Protein AF-A0A935R5F8-F1 (afdb_monomer_lite)

Sequence (451 aa):
MLPTPLRSAPPGFAEASAALTTLDEVLLGGLGRLADSQKDALRALARAFDGSPLGPLVTDSVNAACSGPAQEAAMIGLAAAREALQGASADALAAQLNTLLGRPAQDTPATTTVDAPAEALGLLSNARQWLVELGLAGLGQIEPGAVTAFDASLGELQLVSPAVLRPATLLTGFHQELLSKLPLAALTDAPRARWADLWSRSLLACLPKQPRPTEEPIEGAKLSPFMVEAQHHRNMVSAVIWGVLEHGGQQRVVRSTLSGWRVDALAGEESWWAVLRGFESALREIGERRALMVSGSLCSSGDLILKKTAPGQPIDVAQVASAAMALTVWPQVAPTDRHPAQLAIPLFINSAPTRDEGVLSVPVGDGLVPITFDRLSPLQGLDAVTVAKSDRLWGLARFDGGAWSFQPLAAQAKGAKTPSGPWEIIAAAKKTSETLTVLKERAAKLLRKKS

Radius of gyration: 22.91 Å; chains: 1; bounding box: 54×54×59 Å

pLDDT: mean 91.88, std 7.2, range [40.78, 98.38]

Secondary structure (DSSP, 8-state):
---GGGSSPPTTHHHHHHHHHHHHHHHHH-SSS--HHHHHHHHHHHHHTTTSTTHHHHHHHHHHHHHSSPPHHHHHHHHHHHHHHHHHHHHHHHHHHHHHTTPPPPPPPPEEEEEPPHHHHHHHHHHHHHHHHHHHH-TTS--HHHHHTTHHHHHHHHHH-GGGHHHHHHHHHHHHHHHHT-SGGG-SS--HHHHHHHHHHHHHHTSSEEEEE-EEEEEEEEEEEEEEEEEE-SSEEEEEEEEEEEETTEEEEEEEEEEEE--TT--STHHHHTTSTT-HHHHHHHHTTEEEEEEEEEETTSBEEEEEEEEEEE--HHHHHHHHTT-S--PPPPGGG--GGG--EEEEE-SPPEEETTEEEEEETTEEEEB--TT--GGG---HHHHHT-SEEEEEEEEETTEEEEEEEEEE-TT-SS-BSTHHHHHT--S--HHHHHHHHHHHHHHGGG-

Structure (mmCIF, N/CA/C/O backbone):
data_AF-A0A935R5F8-F1
#
_entry.id   AF-A0A935R5F8-F1
#
loop_
_atom_site.group_PDB
_atom_site.id
_atom_site.type_symbol
_atom_site.label_atom_id
_atom_site.label_alt_id
_atom_site.label_comp_id
_atom_site.label_asym_id
_atom_site.label_entity_id
_atom_site.label_seq_id
_atom_site.pdbx_PDB_ins_code
_atom_site.Cartn_x
_atom_site.Cartn_y
_atom_site.Cartn_z
_atom_site.occupancy
_atom_site.B_iso_or_equiv
_atom_site.auth_seq_id
_atom_site.auth_comp_id
_atom_site.auth_asym_id
_atom_site.auth_atom_id
_atom_site.pdbx_PDB_model_num
ATOM 1 N N . MET A 1 1 ? -14.493 -23.418 0.951 1.00 75.12 1 MET A N 1
ATOM 2 C CA . MET A 1 1 ? -14.230 -22.994 -0.448 1.00 75.12 1 MET A CA 1
ATOM 3 C C . MET A 1 1 ? -14.421 -21.489 -0.565 1.00 75.12 1 MET A C 1
ATOM 5 O O . MET A 1 1 ? -15.314 -20.974 0.102 1.00 75.12 1 MET A O 1
ATOM 9 N N . LEU A 1 2 ? -13.617 -20.807 -1.391 1.00 79.94 2 LEU A N 1
ATOM 10 C CA . LEU A 1 2 ? -13.761 -19.365 -1.635 1.00 79.94 2 LEU A CA 1
ATOM 11 C C . LEU A 1 2 ? -15.153 -19.017 -2.200 1.00 79.94 2 LEU A C 1
ATOM 13 O O . LEU A 1 2 ? -15.770 -19.872 -2.857 1.00 79.94 2 LEU A O 1
ATOM 17 N N . PRO A 1 3 ? -15.635 -17.779 -1.975 1.00 79.81 3 PRO A N 1
ATOM 18 C CA . PRO A 1 3 ? -16.878 -17.285 -2.570 1.00 79.81 3 PRO A CA 1
ATOM 19 C C . PRO A 1 3 ? -16.831 -17.434 -4.087 1.00 79.81 3 PRO A C 1
ATOM 21 O O . PRO A 1 3 ? -15.764 -17.239 -4.671 1.00 79.81 3 PRO A O 1
ATOM 24 N N . THR A 1 4 ? -17.943 -17.793 -4.730 1.00 87.94 4 THR A N 1
ATOM 25 C CA . THR A 1 4 ? -17.953 -18.186 -6.153 1.00 87.94 4 THR A CA 1
ATOM 26 C C . THR A 1 4 ? -17.253 -17.166 -7.061 1.00 87.94 4 THR A C 1
ATOM 28 O O . THR A 1 4 ? -16.389 -17.584 -7.835 1.00 87.94 4 THR A O 1
ATOM 31 N N . PRO A 1 5 ? -17.486 -15.843 -6.919 1.00 84.75 5 PRO A N 1
ATOM 32 C CA . PRO A 1 5 ? -16.796 -14.842 -7.732 1.00 84.75 5 PRO A CA 1
ATOM 33 C C . PRO A 1 5 ? -15.294 -14.727 -7.469 1.00 84.75 5 PRO A C 1
ATOM 35 O O . PRO A 1 5 ? -14.597 -14.205 -8.324 1.00 84.75 5 PRO A O 1
ATOM 38 N N . LEU A 1 6 ? -14.792 -15.185 -6.316 1.00 90.69 6 LEU A N 1
ATOM 39 C CA . LEU A 1 6 ? -13.384 -15.083 -5.904 1.00 90.69 6 LEU A CA 1
ATOM 40 C C . LEU A 1 6 ? -12.584 -16.373 -6.152 1.00 90.69 6 LEU A C 1
ATOM 42 O O . LEU A 1 6 ? -11.409 -16.436 -5.798 1.00 90.69 6 LEU A O 1
ATOM 46 N N . ARG A 1 7 ? -13.203 -17.416 -6.724 1.00 87.12 7 ARG A N 1
ATOM 47 C CA . ARG A 1 7 ? -12.526 -18.692 -7.037 1.00 87.12 7 ARG A CA 1
ATOM 48 C C . ARG A 1 7 ? -11.556 -18.584 -8.213 1.00 87.12 7 ARG A C 1
ATOM 50 O O . ARG A 1 7 ? -10.663 -19.415 -8.330 1.00 87.12 7 ARG A O 1
ATOM 57 N N . SER A 1 8 ? -11.737 -17.585 -9.072 1.00 87.50 8 SER A N 1
ATOM 58 C CA . SER A 1 8 ? -10.863 -17.283 -10.203 1.00 87.50 8 SER A CA 1
ATOM 59 C C . SER A 1 8 ? -10.517 -15.799 -10.224 1.00 87.50 8 SER A C 1
ATOM 61 O O . SER A 1 8 ? -11.308 -14.956 -9.796 1.00 87.50 8 SER A O 1
ATOM 63 N N . ALA A 1 9 ? -9.342 -15.472 -10.757 1.00 89.88 9 ALA A N 1
ATOM 64 C CA . ALA A 1 9 ? -8.972 -14.090 -11.024 1.00 89.88 9 ALA A CA 1
ATOM 65 C C . ALA A 1 9 ? -9.921 -13.457 -12.068 1.00 89.88 9 ALA A C 1
ATOM 67 O O . ALA A 1 9 ? -10.507 -14.182 -12.882 1.00 89.88 9 ALA A O 1
ATOM 68 N N . PRO A 1 10 ? -10.096 -12.124 -12.053 1.00 94.38 10 PRO A N 1
ATOM 69 C CA . PRO A 1 10 ? -10.895 -11.440 -13.062 1.00 94.38 10 PRO A CA 1
ATOM 70 C C . PRO A 1 10 ? -10.246 -11.542 -14.459 1.00 94.38 10 PRO A C 1
ATOM 72 O O . PRO A 1 10 ? -9.032 -11.753 -14.560 1.00 94.38 10 PRO A O 1
ATOM 75 N N . PRO A 1 11 ? -11.027 -11.377 -15.544 1.00 92.25 11 PRO A N 1
ATOM 76 C CA . PRO A 1 11 ? -10.504 -11.399 -16.911 1.00 92.25 11 PRO A CA 1
ATOM 77 C C . PRO A 1 11 ? -9.335 -10.426 -17.113 1.00 92.25 11 PRO A C 1
ATOM 79 O O . PRO A 1 11 ? -9.357 -9.315 -16.584 1.00 92.25 11 PRO A O 1
ATOM 82 N N . GLY A 1 12 ? -8.321 -10.833 -17.880 1.00 92.12 12 GLY A N 1
ATOM 83 C CA . GLY A 1 12 ? -7.139 -10.013 -18.172 1.00 92.12 12 GLY A CA 1
ATOM 84 C C . GLY A 1 12 ? -6.071 -10.008 -17.073 1.00 92.12 12 GLY A C 1
ATOM 85 O O . GLY A 1 12 ? -4.945 -9.583 -17.326 1.00 92.12 12 GLY A O 1
ATOM 86 N N . PHE A 1 13 ? -6.377 -10.488 -15.859 1.00 94.69 13 PHE A N 1
ATOM 87 C CA . PHE A 1 13 ? -5.413 -10.504 -14.754 1.00 94.69 13 PHE A CA 1
ATOM 88 C C . PHE A 1 13 ? -4.220 -11.428 -15.036 1.00 94.69 13 PHE A C 1
ATOM 90 O O . PHE A 1 13 ? -3.075 -11.077 -14.741 1.00 94.69 13 PHE A O 1
ATOM 97 N N . ALA A 1 14 ? -4.472 -12.610 -15.605 1.00 93.69 14 ALA A N 1
ATOM 98 C CA . ALA A 1 14 ? -3.423 -13.583 -15.901 1.00 93.69 14 ALA A CA 1
ATOM 99 C C . ALA A 1 14 ? -2.498 -13.079 -17.019 1.00 93.69 14 ALA A C 1
ATOM 101 O O . ALA A 1 14 ? -1.278 -13.180 -16.910 1.00 93.69 14 ALA A O 1
ATOM 102 N N . GLU A 1 15 ? -3.073 -12.471 -18.054 1.00 94.31 15 GLU A N 1
ATOM 103 C CA . GLU A 1 15 ? -2.366 -11.879 -19.185 1.00 94.31 15 GLU A CA 1
ATOM 104 C C . GLU A 1 15 ? -1.510 -10.685 -18.744 1.00 94.31 15 GLU A C 1
ATOM 106 O O . GLU A 1 15 ? -0.330 -10.613 -19.091 1.00 94.31 15 GLU A O 1
ATOM 111 N N . ALA A 1 16 ? -2.061 -9.790 -17.915 1.00 95.38 16 ALA A N 1
ATOM 112 C CA . ALA A 1 16 ? -1.308 -8.684 -17.323 1.00 95.38 16 ALA A CA 1
ATOM 113 C C . ALA A 1 16 ? -0.156 -9.190 -16.438 1.00 95.38 16 ALA A C 1
ATOM 115 O O . ALA A 1 16 ? 0.964 -8.690 -16.538 1.00 95.38 16 ALA A O 1
ATOM 116 N N . SER A 1 17 ? -0.398 -10.220 -15.621 1.00 94.69 17 SER A N 1
ATOM 117 C CA . SER A 1 17 ? 0.634 -10.834 -14.772 1.00 94.69 17 SER A CA 1
ATOM 118 C C . SER A 1 17 ? 1.759 -11.471 -15.595 1.00 94.69 17 SER A C 1
ATOM 120 O O . SER A 1 17 ? 2.933 -11.353 -15.237 1.00 94.69 17 SER A O 1
ATOM 122 N N . ALA A 1 18 ? 1.425 -12.114 -16.717 1.00 94.94 18 ALA A N 1
ATOM 123 C CA . ALA A 1 18 ? 2.408 -12.681 -17.634 1.00 94.94 18 ALA A CA 1
ATOM 124 C C . ALA A 1 18 ? 3.250 -11.582 -18.304 1.00 94.94 18 ALA A C 1
ATOM 126 O O . ALA A 1 18 ? 4.476 -11.667 -18.298 1.00 94.94 18 ALA A O 1
ATOM 127 N N . ALA A 1 19 ? 2.611 -10.515 -18.798 1.00 95.94 19 ALA A N 1
ATOM 128 C CA . ALA A 1 19 ? 3.308 -9.375 -19.396 1.00 95.94 19 ALA A CA 1
ATOM 129 C C . ALA A 1 19 ? 4.259 -8.683 -18.403 1.00 95.94 19 ALA A C 1
ATOM 131 O O . ALA A 1 19 ? 5.391 -8.354 -18.761 1.00 95.94 19 ALA A O 1
ATOM 132 N N . LEU A 1 20 ? 3.829 -8.516 -17.145 1.00 96.31 20 LEU A N 1
ATOM 133 C CA . LEU A 1 20 ? 4.672 -8.009 -16.060 1.00 96.31 20 LEU A CA 1
ATOM 134 C C . LEU A 1 20 ? 5.870 -8.924 -15.806 1.00 96.31 20 LEU A C 1
ATOM 136 O O . LEU A 1 20 ? 6.996 -8.444 -15.759 1.00 96.31 20 LEU A O 1
ATOM 140 N N . THR A 1 21 ? 5.645 -10.237 -15.713 1.00 95.88 21 THR A N 1
ATOM 141 C CA . THR A 1 21 ? 6.723 -11.218 -15.505 1.00 95.88 21 THR A CA 1
ATOM 142 C C . THR A 1 21 ? 7.783 -11.109 -16.600 1.00 95.88 21 THR A C 1
ATOM 144 O O . THR A 1 21 ? 8.973 -11.039 -16.305 1.00 95.88 21 THR A O 1
ATOM 147 N N . THR A 1 22 ? 7.360 -11.020 -17.862 1.00 95.56 22 THR A N 1
ATOM 148 C CA . THR A 1 22 ? 8.278 -10.859 -18.992 1.00 95.56 22 THR A CA 1
ATOM 149 C C . THR A 1 22 ? 9.046 -9.534 -18.937 1.00 95.56 22 THR A C 1
ATOM 151 O O . THR A 1 22 ? 10.254 -9.518 -19.174 1.00 95.56 22 THR A O 1
ATOM 154 N N . LEU A 1 23 ? 8.390 -8.417 -18.609 1.00 96.50 23 LEU A N 1
ATOM 155 C CA . LEU A 1 23 ? 9.076 -7.128 -18.455 1.00 96.50 23 LEU A CA 1
ATOM 156 C C . LEU A 1 23 ? 10.088 -7.157 -17.299 1.00 96.50 23 LEU A C 1
ATOM 158 O O . LEU A 1 23 ? 11.197 -6.638 -17.434 1.00 96.50 23 LEU A O 1
ATOM 162 N N . ASP A 1 24 ? 9.733 -7.796 -16.187 1.00 96.94 24 ASP A N 1
ATOM 163 C CA . ASP A 1 24 ? 10.586 -7.927 -15.007 1.00 96.94 24 ASP A CA 1
ATOM 164 C C . ASP A 1 24 ? 11.847 -8.753 -15.315 1.00 96.94 24 ASP A C 1
ATOM 166 O O . ASP A 1 24 ? 12.935 -8.429 -14.835 1.00 96.94 24 ASP A O 1
ATOM 170 N N . GLU A 1 25 ? 11.739 -9.776 -16.167 1.00 94.69 25 GLU A N 1
ATOM 171 C CA . GLU A 1 25 ? 12.887 -10.542 -16.672 1.00 94.69 25 GLU A CA 1
ATOM 172 C C . GLU A 1 25 ? 13.814 -9.696 -17.554 1.00 94.69 25 GLU A C 1
ATOM 174 O O . GLU A 1 25 ? 15.038 -9.775 -17.417 1.00 94.69 25 GLU A O 1
ATOM 179 N N . VAL A 1 26 ? 13.253 -8.844 -18.419 1.00 95.75 26 VAL A N 1
ATOM 180 C CA . VAL A 1 26 ? 14.041 -7.899 -19.226 1.00 95.75 26 VAL A CA 1
ATOM 181 C C . VAL A 1 26 ? 14.777 -6.901 -18.326 1.00 95.75 26 VAL A C 1
ATOM 183 O O . VAL A 1 26 ? 15.975 -6.689 -18.504 1.00 95.75 26 VAL A O 1
ATOM 186 N N . LEU A 1 27 ? 14.102 -6.332 -17.322 1.00 95.69 27 LEU A N 1
ATOM 187 C CA . LEU A 1 27 ? 14.710 -5.395 -16.368 1.00 95.69 27 LEU A CA 1
ATOM 188 C C . LEU A 1 27 ? 15.803 -6.043 -15.512 1.00 95.69 27 LEU A C 1
ATOM 190 O O . LEU A 1 27 ? 16.807 -5.400 -15.202 1.00 95.69 27 LEU A O 1
ATOM 194 N N . LEU A 1 28 ? 15.641 -7.313 -15.137 1.00 94.31 28 LEU A N 1
ATOM 195 C CA . LEU A 1 28 ? 16.674 -8.038 -14.403 1.00 94.31 28 LEU A CA 1
ATOM 196 C C . LEU A 1 28 ? 17.938 -8.229 -15.253 1.00 94.31 28 LEU A C 1
ATOM 198 O O . LEU A 1 28 ? 19.044 -8.085 -14.730 1.00 94.31 28 LEU A O 1
ATOM 202 N N . GLY A 1 29 ? 17.764 -8.543 -16.541 1.00 92.44 29 GLY A N 1
ATOM 203 C CA . GLY A 1 29 ? 18.854 -8.742 -17.501 1.00 92.44 29 GLY A CA 1
ATOM 204 C C . GLY A 1 29 ? 19.497 -7.452 -18.023 1.00 92.44 29 GLY A C 1
ATOM 205 O O . GLY A 1 29 ? 20.632 -7.503 -18.487 1.00 92.44 29 GLY A O 1
ATOM 206 N N . GLY A 1 30 ? 18.798 -6.319 -17.921 1.00 94.50 30 GLY A N 1
ATOM 207 C CA . GLY A 1 30 ? 19.285 -4.996 -18.307 1.00 94.50 30 GLY A CA 1
ATOM 208 C C . GLY A 1 30 ? 18.816 -4.534 -19.683 1.00 94.50 30 GLY A C 1
ATOM 209 O O . GLY A 1 30 ? 18.750 -5.290 -20.651 1.00 94.50 30 GLY A O 1
ATOM 210 N N . LEU A 1 31 ? 18.513 -3.239 -19.774 1.00 94.94 31 LEU A N 1
ATOM 211 C CA . LEU A 1 31 ? 18.034 -2.581 -20.995 1.00 94.94 31 LEU A CA 1
ATOM 212 C C . LEU A 1 31 ? 19.174 -2.027 -21.868 1.00 94.94 31 LEU A C 1
ATOM 214 O O . LEU A 1 31 ? 18.924 -1.518 -22.959 1.00 94.94 31 LEU A O 1
ATOM 218 N N . GLY A 1 32 ? 20.431 -2.109 -21.415 1.00 92.62 32 GLY A N 1
ATOM 219 C CA . GLY A 1 32 ? 21.584 -1.610 -22.168 1.00 92.62 32 GLY A CA 1
ATOM 220 C C . GLY A 1 32 ? 21.955 -2.464 -23.386 1.00 92.62 32 GLY A C 1
ATOM 221 O O . GLY A 1 32 ? 22.532 -1.943 -24.343 1.00 92.62 32 GLY A O 1
ATOM 222 N N . ARG A 1 33 ? 21.643 -3.769 -23.367 1.00 88.19 33 ARG A N 1
ATOM 223 C CA . ARG A 1 33 ? 21.944 -4.723 -24.451 1.00 88.19 33 ARG A CA 1
ATOM 224 C C . ARG A 1 33 ? 20.861 -5.796 -24.555 1.00 88.19 33 ARG A C 1
ATOM 226 O O . ARG A 1 33 ? 20.979 -6.862 -23.962 1.00 88.19 33 ARG A O 1
ATOM 233 N N . LEU A 1 34 ? 19.826 -5.514 -25.341 1.00 94.19 34 LEU A N 1
ATOM 234 C CA . LEU A 1 34 ? 18.707 -6.435 -25.530 1.00 94.19 34 LEU A CA 1
ATOM 235 C C . LEU A 1 34 ? 19.010 -7.524 -26.564 1.00 94.19 34 LEU A C 1
ATOM 237 O O . LEU A 1 34 ? 19.361 -7.226 -27.710 1.00 94.19 34 LEU A O 1
ATOM 241 N N . ALA A 1 35 ? 18.786 -8.778 -26.176 1.00 93.56 35 ALA A N 1
ATOM 242 C CA . ALA A 1 35 ? 18.683 -9.905 -27.097 1.00 93.56 35 ALA A CA 1
ATOM 243 C C . ALA A 1 35 ? 17.397 -9.813 -27.939 1.00 93.56 35 ALA A C 1
ATOM 245 O O . ALA A 1 35 ? 16.432 -9.149 -27.554 1.00 93.56 35 ALA A O 1
ATOM 246 N N . ASP A 1 36 ? 17.347 -10.508 -29.077 1.00 94.88 36 ASP A N 1
ATOM 247 C CA . ASP A 1 36 ? 16.190 -10.428 -29.981 1.00 94.88 36 ASP A CA 1
ATOM 248 C C . ASP A 1 36 ? 14.896 -10.943 -29.334 1.00 94.88 36 ASP A C 1
ATOM 250 O O . ASP A 1 36 ? 13.853 -10.308 -29.475 1.00 94.88 36 ASP A O 1
ATOM 254 N N . SER A 1 37 ? 14.976 -11.989 -28.505 1.00 94.56 37 SER A N 1
ATOM 255 C CA . SER A 1 37 ? 13.835 -12.470 -27.713 1.00 94.56 37 SER A CA 1
ATOM 256 C C . SER A 1 37 ? 13.298 -11.416 -26.736 1.00 94.56 37 SER A C 1
ATOM 258 O O . SER A 1 37 ? 12.087 -11.290 -26.564 1.00 94.56 37 SER A O 1
ATOM 260 N N . GLN A 1 38 ? 14.179 -10.616 -26.129 1.00 95.56 38 GLN A N 1
ATOM 261 C CA . GLN A 1 38 ? 13.788 -9.527 -25.230 1.00 95.56 38 GLN A CA 1
ATOM 262 C C . GLN A 1 38 ? 13.161 -8.360 -26.007 1.00 95.56 38 GLN A C 1
ATOM 264 O O . GLN A 1 38 ? 12.183 -7.772 -25.551 1.00 95.56 38 GLN A O 1
ATOM 269 N N . LYS A 1 39 ? 13.665 -8.047 -27.208 1.00 96.75 39 LYS A N 1
ATOM 270 C CA . LYS A 1 39 ? 13.043 -7.044 -28.091 1.00 96.75 39 LYS A CA 1
ATOM 271 C C . LYS A 1 39 ? 11.639 -7.471 -28.513 1.00 96.75 39 LYS A C 1
ATOM 273 O O . LYS A 1 39 ? 10.720 -6.655 -28.500 1.00 96.75 39 LYS A O 1
ATOM 278 N N . ASP A 1 40 ? 11.450 -8.742 -28.857 1.00 96.38 40 ASP A N 1
ATOM 279 C CA . ASP A 1 40 ? 10.139 -9.271 -29.245 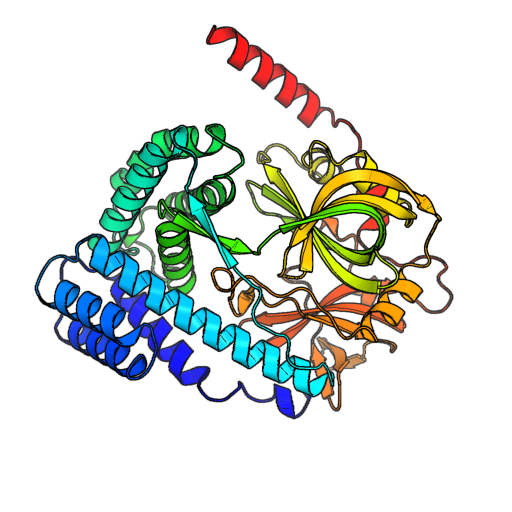1.00 96.38 40 ASP A CA 1
ATOM 280 C C . ASP A 1 40 ? 9.141 -9.258 -28.085 1.00 96.38 40 ASP A C 1
ATOM 282 O O . ASP A 1 40 ? 7.982 -8.881 -28.279 1.00 96.38 40 ASP A O 1
ATOM 286 N N . ALA A 1 41 ? 9.606 -9.570 -26.874 1.00 95.31 41 ALA A N 1
ATOM 287 C CA . ALA A 1 41 ? 8.839 -9.407 -25.645 1.00 95.31 41 ALA A CA 1
ATOM 288 C C . ALA A 1 41 ? 8.389 -7.953 -25.419 1.00 95.31 41 ALA A C 1
ATOM 290 O O . ALA A 1 41 ? 7.207 -7.703 -25.181 1.00 95.31 41 ALA A O 1
ATOM 291 N N . LEU A 1 42 ? 9.291 -6.975 -25.561 1.00 97.31 42 LEU A N 1
ATOM 292 C CA . LEU A 1 42 ? 8.935 -5.558 -25.432 1.00 97.31 42 LEU A CA 1
ATOM 293 C C . LEU A 1 42 ? 7.950 -5.104 -26.522 1.00 97.31 42 LEU A C 1
ATOM 295 O O . LEU A 1 42 ? 7.014 -4.358 -26.243 1.00 97.31 42 LEU A O 1
ATOM 299 N N . ARG A 1 43 ? 8.085 -5.590 -27.760 1.00 97.62 43 ARG A N 1
ATOM 300 C CA . ARG A 1 43 ? 7.102 -5.320 -28.827 1.00 97.62 43 ARG A CA 1
ATOM 301 C C . ARG A 1 43 ? 5.737 -5.936 -28.524 1.00 97.62 43 ARG A C 1
ATOM 303 O O . ARG A 1 43 ? 4.720 -5.355 -28.891 1.00 97.62 43 ARG A O 1
ATOM 310 N N . ALA A 1 44 ? 5.696 -7.106 -27.884 1.00 96.19 44 ALA A N 1
ATOM 311 C CA . ALA A 1 44 ? 4.448 -7.705 -27.417 1.00 96.19 44 ALA A CA 1
ATOM 312 C C . ALA A 1 44 ? 3.797 -6.871 -26.310 1.00 96.19 44 ALA A C 1
ATOM 314 O O . ALA A 1 44 ? 2.587 -6.658 -26.358 1.00 96.19 44 ALA A O 1
ATOM 315 N N . LEU A 1 45 ? 4.600 -6.335 -25.385 1.00 96.50 45 LEU A N 1
ATOM 316 C CA . LEU A 1 45 ? 4.133 -5.382 -24.382 1.00 96.50 45 LEU A CA 1
ATOM 317 C C . LEU A 1 45 ? 3.512 -4.143 -25.041 1.00 96.50 45 LEU A C 1
ATOM 319 O O . LEU A 1 45 ? 2.400 -3.786 -24.680 1.00 96.50 45 LEU A O 1
ATOM 323 N N . ALA A 1 46 ? 4.164 -3.528 -26.034 1.00 97.50 46 ALA A N 1
ATOM 324 C CA . ALA A 1 46 ? 3.600 -2.371 -26.741 1.00 97.50 46 ALA A CA 1
ATOM 325 C C . ALA A 1 46 ? 2.216 -2.667 -27.343 1.00 97.50 46 ALA A C 1
ATOM 327 O O . ALA A 1 46 ? 1.284 -1.898 -27.124 1.00 97.50 46 ALA A O 1
ATOM 328 N N . ARG A 1 47 ? 2.049 -3.828 -27.993 1.00 96.44 47 ARG A N 1
ATOM 329 C CA . ARG A 1 47 ? 0.751 -4.255 -28.546 1.00 96.44 47 ARG A CA 1
ATOM 330 C C . ARG A 1 47 ? -0.333 -4.431 -27.484 1.00 96.44 47 ARG A C 1
ATOM 332 O O . ARG A 1 47 ? -1.502 -4.189 -27.758 1.00 96.44 47 ARG A O 1
ATOM 339 N N . ALA A 1 48 ? 0.028 -4.830 -26.263 1.00 95.00 48 ALA A N 1
ATOM 340 C CA . ALA A 1 48 ? -0.934 -4.932 -25.163 1.00 95.00 48 ALA A CA 1
ATOM 341 C C . ALA A 1 48 ? -1.526 -3.566 -24.761 1.00 95.00 48 ALA A C 1
ATOM 343 O O . ALA A 1 48 ? -2.582 -3.516 -24.135 1.00 95.00 48 ALA A O 1
ATOM 344 N N . PHE A 1 49 ? -0.866 -2.466 -25.135 1.00 97.00 49 PHE A N 1
ATOM 345 C CA . PHE A 1 49 ? -1.332 -1.099 -24.915 1.00 97.00 49 PHE A CA 1
ATOM 346 C C . PHE A 1 49 ? -2.040 -0.487 -26.132 1.00 97.00 49 PHE A C 1
ATOM 348 O O . PHE A 1 49 ? -2.458 0.676 -26.053 1.00 97.00 49 PHE A O 1
ATOM 355 N N . ASP A 1 50 ? -2.209 -1.228 -27.231 1.00 95.31 50 ASP A N 1
ATOM 356 C CA . ASP A 1 50 ? -2.896 -0.737 -28.425 1.00 95.31 50 ASP A CA 1
ATOM 357 C C . ASP A 1 50 ? -4.328 -0.293 -28.085 1.00 95.31 50 ASP A C 1
ATOM 359 O O . ASP A 1 50 ? -5.088 -0.985 -27.409 1.00 95.31 50 ASP A O 1
ATOM 363 N N . GLY A 1 51 ? -4.694 0.912 -28.529 1.00 94.12 51 GLY A N 1
ATOM 364 C CA . GLY A 1 51 ? -5.996 1.522 -28.238 1.00 94.12 51 GLY A CA 1
ATOM 365 C C . GLY A 1 51 ? -6.129 2.146 -26.842 1.00 94.12 51 GLY A C 1
ATOM 366 O O . GLY A 1 51 ? -7.144 2.785 -26.565 1.00 94.12 51 GLY A O 1
ATOM 367 N N . SER A 1 52 ? -5.118 2.025 -25.974 1.00 95.19 52 SER A N 1
ATOM 368 C CA . SER A 1 52 ? -5.082 2.736 -24.692 1.00 95.19 52 SER A CA 1
ATOM 369 C C . SER A 1 52 ? -4.495 4.152 -24.834 1.00 95.19 52 SER A C 1
ATOM 371 O O . SER A 1 52 ? -3.703 4.404 -25.747 1.00 95.19 52 SER A O 1
ATOM 373 N N . PRO A 1 53 ? -4.777 5.074 -23.892 1.00 95.00 53 PRO A N 1
ATOM 374 C CA . PRO A 1 53 ? -4.140 6.395 -23.864 1.00 95.00 53 PRO A CA 1
ATOM 375 C C . PRO A 1 53 ? -2.606 6.362 -23.753 1.00 95.00 53 PRO A C 1
ATOM 377 O O . PRO A 1 53 ? -1.948 7.324 -24.138 1.00 95.00 53 PRO A O 1
ATOM 380 N N . LEU A 1 54 ? -2.032 5.271 -23.232 1.00 95.81 54 LEU A N 1
ATOM 381 C CA . LEU A 1 54 ? -0.582 5.089 -23.112 1.00 95.81 54 LEU A CA 1
ATOM 382 C C . LEU A 1 54 ? 0.044 4.406 -24.338 1.00 95.81 54 LEU A C 1
ATOM 384 O O . LEU A 1 54 ? 1.267 4.412 -24.454 1.00 95.81 54 LEU A O 1
ATOM 388 N N . GLY A 1 55 ? -0.755 3.866 -25.265 1.00 97.69 55 GLY A N 1
ATOM 389 C CA . GLY A 1 55 ? -0.284 3.117 -26.438 1.00 97.69 55 GLY A CA 1
ATOM 390 C C . GLY A 1 55 ? 0.842 3.804 -27.219 1.00 97.69 55 GLY A C 1
ATOM 391 O O . GLY A 1 55 ? 1.895 3.184 -27.402 1.00 97.69 55 GLY A O 1
ATOM 392 N N . PRO A 1 56 ? 0.691 5.086 -27.612 1.00 97.94 56 PRO A N 1
ATOM 393 C CA . PRO A 1 56 ? 1.750 5.818 -28.306 1.00 97.94 56 PRO A CA 1
ATOM 394 C C . PRO A 1 56 ? 3.044 5.919 -27.487 1.00 97.94 56 PRO A C 1
ATOM 396 O O . PRO A 1 56 ? 4.110 5.555 -27.975 1.00 97.94 56 PRO A O 1
ATOM 399 N N . LEU A 1 57 ? 2.950 6.312 -26.209 1.00 97.31 57 LEU A N 1
ATOM 400 C CA . LEU A 1 57 ? 4.110 6.457 -25.322 1.00 97.31 57 LEU A CA 1
ATOM 401 C C . LEU A 1 57 ? 4.865 5.133 -25.143 1.00 97.31 57 LEU A C 1
ATOM 403 O O . LEU A 1 57 ? 6.097 5.108 -25.186 1.00 97.31 57 LEU A O 1
ATOM 407 N N . VAL A 1 58 ? 4.136 4.036 -24.923 1.00 98.12 58 VAL A N 1
ATOM 408 C CA . VAL A 1 58 ? 4.736 2.711 -24.725 1.00 98.12 58 VAL A CA 1
ATOM 409 C C . VAL A 1 58 ? 5.392 2.231 -26.015 1.00 98.12 58 VAL A C 1
ATOM 411 O O . VAL A 1 58 ? 6.525 1.755 -25.977 1.00 98.12 58 VAL A O 1
ATOM 414 N N . THR A 1 59 ? 4.732 2.416 -27.158 1.00 98.25 59 THR A N 1
ATOM 415 C CA . THR A 1 59 ? 5.275 2.051 -28.473 1.00 98.25 59 THR A CA 1
ATOM 416 C C . THR A 1 59 ? 6.575 2.794 -28.769 1.00 98.25 59 THR A C 1
ATOM 418 O O . THR A 1 59 ? 7.577 2.164 -29.112 1.00 98.25 59 THR A O 1
ATOM 421 N N . ASP A 1 60 ? 6.599 4.112 -28.566 1.00 97.75 60 ASP A N 1
ATOM 422 C CA . ASP A 1 60 ? 7.792 4.934 -28.785 1.00 97.75 60 ASP A CA 1
ATOM 423 C C . ASP A 1 60 ? 8.934 4.534 -27.845 1.00 97.75 60 ASP A C 1
ATOM 425 O O . ASP A 1 60 ? 10.085 4.405 -28.269 1.00 97.75 60 ASP A O 1
ATOM 429 N N . SER A 1 61 ? 8.614 4.253 -26.580 1.00 97.94 61 SER A N 1
ATOM 430 C CA . SER A 1 61 ? 9.589 3.817 -25.574 1.00 97.94 61 SER A CA 1
ATOM 431 C C . SER A 1 61 ? 10.204 2.460 -25.915 1.00 97.94 61 SER A C 1
ATOM 433 O O . SER A 1 61 ? 11.418 2.283 -25.815 1.00 97.94 61 SER A O 1
ATOM 435 N N . VAL A 1 62 ? 9.384 1.511 -26.371 1.00 97.75 62 VAL A N 1
ATOM 436 C CA . VAL A 1 62 ? 9.836 0.190 -26.821 1.00 97.75 62 VAL A CA 1
ATOM 437 C C . VAL A 1 62 ? 10.704 0.303 -28.071 1.00 97.75 62 VAL A C 1
ATOM 439 O O . VAL A 1 62 ? 11.768 -0.316 -28.131 1.00 97.75 62 VAL A O 1
ATOM 442 N N . ASN A 1 63 ? 10.301 1.115 -29.051 1.00 96.56 63 ASN A N 1
ATOM 443 C CA . ASN A 1 63 ? 11.081 1.344 -30.268 1.00 96.56 63 ASN A CA 1
ATOM 444 C C . ASN A 1 63 ? 12.447 1.966 -29.953 1.00 96.56 63 ASN A C 1
ATOM 446 O O . ASN A 1 63 ? 13.468 1.507 -30.475 1.00 96.56 63 ASN A O 1
ATOM 450 N N . ALA A 1 64 ? 12.478 2.961 -29.063 1.00 95.88 64 ALA A N 1
ATOM 451 C CA . ALA A 1 64 ? 13.709 3.588 -28.602 1.00 95.88 64 ALA A CA 1
ATOM 452 C C . ALA A 1 64 ? 14.627 2.579 -27.892 1.00 95.88 64 ALA A C 1
ATOM 454 O O . ALA A 1 64 ? 15.798 2.470 -28.254 1.00 95.88 64 ALA A O 1
ATOM 455 N N . ALA A 1 65 ? 14.093 1.784 -26.958 1.00 95.25 65 ALA A N 1
ATOM 456 C CA . ALA A 1 65 ? 14.858 0.759 -26.245 1.00 95.25 65 ALA A CA 1
ATOM 457 C C . ALA A 1 65 ? 15.392 -0.350 -27.173 1.00 95.25 65 ALA A C 1
ATOM 459 O O . ALA A 1 65 ? 16.488 -0.863 -26.970 1.00 95.25 65 ALA A O 1
ATOM 460 N N . CYS A 1 66 ? 14.651 -0.717 -28.223 1.00 95.19 66 CYS A N 1
ATOM 461 C CA . CYS A 1 66 ? 15.091 -1.738 -29.179 1.00 95.19 66 CYS A CA 1
ATOM 462 C C . CYS A 1 66 ? 16.165 -1.241 -30.163 1.00 95.19 66 CYS A C 1
ATOM 464 O O . CYS A 1 66 ? 16.870 -2.068 -30.747 1.00 95.19 66 CYS A O 1
ATOM 466 N N . SER A 1 67 ? 16.267 0.076 -30.372 1.00 92.31 67 SER A N 1
ATOM 467 C CA . SER A 1 67 ? 17.165 0.690 -31.364 1.00 92.31 67 SER A CA 1
ATOM 468 C C . SER A 1 67 ? 18.559 1.013 -30.813 1.00 92.31 67 SER A C 1
ATOM 470 O O . SER A 1 67 ? 19.487 1.244 -31.584 1.00 92.31 67 SER A O 1
ATOM 472 N N . GLY A 1 68 ? 18.725 1.022 -29.490 1.00 87.19 68 GLY A N 1
ATOM 473 C CA . GLY A 1 68 ? 19.982 1.327 -28.812 1.00 87.19 68 GLY A CA 1
ATOM 474 C C . GLY A 1 68 ? 19.785 1.445 -27.299 1.00 87.19 68 GLY A C 1
ATOM 475 O O . GLY A 1 68 ? 18.697 1.146 -26.809 1.00 87.19 68 GLY A O 1
ATOM 476 N N . PRO A 1 69 ? 20.809 1.881 -26.542 1.00 81.19 69 PRO A N 1
ATOM 477 C CA . PRO A 1 69 ? 20.681 2.082 -25.102 1.00 81.19 69 PRO A CA 1
ATOM 478 C C . PRO A 1 69 ? 19.495 2.996 -24.781 1.00 81.19 69 PRO A C 1
ATOM 480 O O . PRO A 1 69 ? 19.425 4.129 -25.267 1.00 81.19 69 PRO A O 1
ATOM 483 N N . ALA A 1 70 ? 18.554 2.490 -23.982 1.00 81.50 70 ALA A N 1
ATOM 484 C CA . ALA A 1 70 ? 17.332 3.216 -23.680 1.00 81.50 70 ALA A CA 1
ATOM 485 C C . ALA A 1 70 ? 17.649 4.488 -22.879 1.00 81.50 70 ALA A C 1
ATOM 487 O O . ALA A 1 70 ? 18.264 4.442 -21.814 1.00 81.50 70 ALA A O 1
ATOM 488 N N . GLN A 1 71 ? 17.218 5.633 -23.402 1.00 91.62 71 GLN A N 1
ATOM 489 C CA . GLN A 1 71 ? 17.334 6.914 -22.708 1.00 91.62 71 GLN A CA 1
ATOM 490 C C . GLN A 1 71 ? 16.280 7.030 -21.597 1.00 91.62 71 GLN A C 1
ATOM 492 O O . GLN A 1 71 ? 15.310 6.269 -21.562 1.00 91.62 71 GLN A O 1
ATOM 497 N N . GLU A 1 72 ? 16.434 8.024 -20.718 1.00 95.50 72 GLU A N 1
ATOM 498 C CA . GLU A 1 72 ? 15.526 8.275 -19.588 1.00 95.50 72 GLU A CA 1
ATOM 499 C C . GLU A 1 72 ? 14.045 8.298 -20.009 1.00 95.50 72 GLU A C 1
ATOM 501 O O . GLU A 1 72 ? 13.212 7.675 -19.357 1.00 95.50 72 GLU A O 1
ATOM 506 N N . ALA A 1 73 ? 13.708 8.932 -21.138 1.00 95.69 73 ALA A N 1
ATOM 507 C CA . ALA A 1 73 ? 12.329 8.988 -21.630 1.00 95.69 73 ALA A CA 1
ATOM 508 C C . ALA A 1 73 ? 11.735 7.594 -21.918 1.00 95.69 73 ALA A C 1
ATOM 510 O O . ALA A 1 73 ? 10.598 7.317 -21.535 1.00 95.69 73 ALA A O 1
ATOM 511 N N . ALA A 1 74 ? 12.516 6.699 -22.531 1.00 96.44 74 ALA A N 1
ATOM 512 C CA . ALA A 1 74 ? 12.089 5.328 -22.798 1.00 96.44 74 ALA A CA 1
ATOM 513 C C . ALA A 1 74 ? 11.940 4.522 -21.495 1.00 96.44 74 ALA A C 1
ATOM 515 O O . ALA A 1 74 ? 10.983 3.767 -21.337 1.00 96.44 74 ALA A O 1
ATOM 516 N N . MET A 1 75 ? 12.841 4.730 -20.528 1.00 97.00 75 MET A N 1
ATOM 517 C CA . MET A 1 75 ? 12.763 4.113 -19.197 1.00 97.00 75 MET A CA 1
ATOM 518 C C . MET A 1 75 ? 11.496 4.536 -18.446 1.00 97.00 75 MET A C 1
ATOM 520 O O . MET A 1 75 ? 10.810 3.695 -17.867 1.00 97.00 75 MET A O 1
ATOM 524 N N . ILE A 1 76 ? 11.157 5.827 -18.497 1.00 97.38 76 ILE A N 1
ATOM 525 C CA . ILE A 1 76 ? 9.931 6.369 -17.902 1.00 97.38 76 ILE A CA 1
ATOM 526 C C . ILE A 1 76 ? 8.696 5.735 -18.548 1.00 97.38 76 ILE A C 1
ATOM 528 O O . ILE A 1 76 ? 7.787 5.328 -17.828 1.00 97.38 76 ILE A O 1
ATOM 532 N N . GLY A 1 77 ? 8.655 5.611 -19.879 1.00 97.38 77 GLY A N 1
ATOM 533 C CA . GLY A 1 77 ? 7.520 4.993 -20.564 1.00 97.38 77 GLY A CA 1
ATOM 534 C C . GLY A 1 77 ? 7.354 3.505 -20.243 1.00 97.38 77 GLY A C 1
ATOM 535 O O . GLY A 1 77 ? 6.230 3.053 -20.033 1.00 97.38 77 GLY A O 1
ATOM 536 N N . LEU A 1 78 ? 8.453 2.753 -20.109 1.00 97.88 78 LEU A N 1
ATOM 537 C CA . LEU A 1 78 ? 8.417 1.354 -19.661 1.00 97.88 78 LEU A CA 1
ATOM 538 C C . LEU A 1 78 ? 7.958 1.225 -18.199 1.00 97.88 78 LEU A C 1
ATOM 540 O O . LEU A 1 78 ? 7.124 0.374 -17.893 1.00 97.88 78 LEU A O 1
ATOM 544 N N . ALA A 1 79 ? 8.444 2.090 -17.304 1.00 97.69 79 ALA A N 1
ATOM 545 C CA . ALA A 1 79 ? 7.982 2.131 -15.916 1.00 97.69 79 ALA A CA 1
ATOM 546 C C . ALA A 1 79 ? 6.487 2.482 -15.825 1.00 97.69 79 ALA A C 1
ATOM 548 O O . ALA A 1 79 ? 5.750 1.857 -15.066 1.00 97.69 79 ALA A O 1
ATOM 549 N N . ALA A 1 80 ? 6.018 3.436 -16.635 1.00 96.81 80 ALA A N 1
ATOM 550 C CA . ALA A 1 80 ? 4.607 3.805 -16.712 1.00 96.81 80 ALA A CA 1
ATOM 551 C C . ALA A 1 80 ? 3.738 2.655 -17.243 1.00 96.81 80 ALA A C 1
ATOM 553 O O . ALA A 1 80 ? 2.666 2.408 -16.693 1.00 96.81 80 ALA A O 1
ATOM 554 N N . ALA A 1 81 ? 4.205 1.917 -18.258 1.00 97.38 81 ALA A N 1
ATOM 555 C CA . ALA A 1 81 ? 3.532 0.712 -18.743 1.00 97.38 81 ALA A CA 1
ATOM 556 C C . ALA A 1 81 ? 3.385 -0.325 -17.619 1.00 97.38 81 ALA A C 1
ATOM 558 O O . ALA A 1 81 ? 2.304 -0.869 -17.390 1.00 97.38 81 ALA A O 1
ATOM 559 N N . ARG A 1 82 ? 4.464 -0.558 -16.867 1.00 96.94 82 ARG A N 1
ATOM 560 C CA . ARG A 1 82 ? 4.465 -1.504 -15.752 1.00 96.94 82 ARG A CA 1
ATOM 561 C C . ARG A 1 82 ? 3.450 -1.127 -14.670 1.00 96.94 82 ARG A C 1
ATOM 563 O O . ARG A 1 82 ? 2.607 -1.949 -14.312 1.00 96.94 82 ARG A O 1
ATOM 570 N N . GLU A 1 83 ? 3.487 0.115 -14.190 1.00 96.31 83 GLU A N 1
ATOM 571 C CA . GLU A 1 83 ? 2.529 0.598 -13.186 1.00 96.31 83 GLU A CA 1
ATOM 572 C C . GLU A 1 83 ? 1.088 0.581 -13.709 1.00 96.31 83 GLU A C 1
ATOM 574 O O . GLU A 1 83 ? 0.169 0.257 -12.960 1.00 96.31 83 GLU A O 1
ATOM 579 N N . ALA A 1 84 ? 0.864 0.868 -14.994 1.00 96.25 84 ALA A N 1
ATOM 580 C CA . ALA A 1 84 ? -0.471 0.831 -15.586 1.00 96.25 84 ALA A CA 1
ATOM 581 C C . ALA A 1 84 ? -1.066 -0.587 -15.610 1.00 96.25 84 ALA A C 1
ATOM 583 O O . ALA A 1 84 ? -2.246 -0.752 -15.296 1.00 96.25 84 ALA A O 1
ATOM 584 N N . LEU A 1 85 ? -0.268 -1.620 -15.913 1.00 96.38 85 LEU A N 1
ATOM 585 C CA . LEU A 1 85 ? -0.714 -3.021 -15.843 1.00 96.38 85 LEU A CA 1
ATOM 586 C C . LEU A 1 85 ? -1.049 -3.446 -14.407 1.00 96.38 85 LEU A C 1
ATOM 588 O O . LEU A 1 85 ? -2.053 -4.128 -14.173 1.00 96.38 85 LEU A O 1
ATOM 592 N N . GLN A 1 86 ? -0.236 -3.028 -13.433 1.00 95.62 86 GLN A N 1
ATOM 593 C CA . GLN A 1 86 ? -0.518 -3.269 -12.016 1.00 95.62 86 GLN A CA 1
ATOM 594 C C . GLN A 1 86 ? -1.782 -2.536 -11.560 1.00 95.62 86 GLN A C 1
ATOM 596 O O . GLN A 1 86 ? -2.611 -3.123 -10.863 1.00 95.62 86 GLN A O 1
ATOM 601 N N . GLY A 1 87 ? -1.961 -1.288 -11.994 1.00 95.31 87 GLY A N 1
ATOM 602 C CA . GLY A 1 87 ? -3.143 -0.488 -11.711 1.00 95.31 87 GLY A CA 1
ATOM 603 C C . GLY A 1 87 ? -4.413 -1.122 -12.268 1.00 95.31 87 GLY A C 1
ATOM 604 O O . GLY A 1 87 ? -5.363 -1.330 -11.519 1.00 95.31 87 GLY A O 1
ATOM 605 N N . ALA A 1 88 ? -4.392 -1.538 -13.537 1.00 94.88 88 ALA A N 1
ATOM 606 C CA . ALA A 1 88 ? -5.508 -2.235 -14.175 1.00 94.88 88 ALA A CA 1
ATOM 607 C C . ALA A 1 88 ? -5.854 -3.551 -13.456 1.00 94.88 88 ALA A C 1
ATOM 609 O O . ALA A 1 88 ? -7.025 -3.850 -13.220 1.00 94.88 88 ALA A O 1
ATOM 610 N N . SER A 1 89 ? -4.835 -4.309 -13.042 1.00 95.94 89 SER A N 1
ATOM 611 C CA . SER A 1 89 ? -5.016 -5.538 -12.261 1.00 95.94 89 SER A CA 1
ATOM 612 C C . SER A 1 89 ? -5.652 -5.259 -10.895 1.00 95.94 89 SER A C 1
ATOM 614 O O . SER A 1 89 ? -6.559 -5.976 -10.470 1.00 95.94 89 SER A O 1
ATOM 616 N N . ALA A 1 90 ? -5.202 -4.207 -10.205 1.00 95.62 90 ALA A N 1
ATOM 617 C CA . ALA A 1 90 ? -5.757 -3.793 -8.922 1.00 95.62 90 ALA A CA 1
ATOM 618 C C . ALA A 1 90 ? -7.215 -3.325 -9.055 1.00 95.62 90 ALA A C 1
ATOM 620 O O . ALA A 1 90 ? -8.045 -3.698 -8.228 1.00 95.62 90 ALA A O 1
ATOM 621 N N . ASP A 1 91 ? -7.536 -2.571 -10.108 1.00 94.62 91 ASP A N 1
ATOM 622 C CA . ASP A 1 91 ? -8.894 -2.103 -10.394 1.00 94.62 91 ASP A CA 1
ATOM 623 C C . ASP A 1 91 ? -9.844 -3.267 -10.689 1.00 94.62 91 ASP A C 1
ATOM 625 O O . ASP A 1 91 ? -10.939 -3.324 -10.129 1.00 94.62 91 ASP A O 1
ATOM 629 N N . ALA A 1 92 ? -9.415 -4.240 -11.500 1.00 95.06 92 ALA A N 1
ATOM 630 C CA . ALA A 1 92 ? -10.209 -5.427 -11.810 1.00 95.06 92 ALA A CA 1
ATOM 631 C C . ALA A 1 92 ? -10.511 -6.263 -10.552 1.00 95.06 92 ALA A C 1
ATOM 633 O O . ALA A 1 92 ? -11.649 -6.683 -10.332 1.00 95.06 92 ALA A O 1
ATOM 634 N N . LEU A 1 93 ? -9.509 -6.462 -9.691 1.00 95.94 93 LEU A N 1
ATOM 635 C CA . LEU A 1 93 ? -9.664 -7.158 -8.410 1.00 95.94 93 LEU A CA 1
ATOM 636 C C . LEU A 1 93 ? -10.568 -6.384 -7.442 1.00 95.94 93 LEU A C 1
ATOM 638 O O . LEU A 1 93 ? -11.453 -6.964 -6.807 1.00 95.94 93 LEU A O 1
ATOM 642 N N . ALA A 1 94 ? -10.383 -5.068 -7.335 1.00 94.75 94 ALA A N 1
ATOM 643 C CA . ALA A 1 94 ? -11.223 -4.228 -6.493 1.00 94.75 94 ALA A CA 1
ATOM 644 C C . ALA A 1 94 ? -12.682 -4.239 -6.967 1.00 94.75 94 ALA A C 1
ATOM 646 O O . ALA A 1 94 ? -13.588 -4.359 -6.143 1.00 94.75 94 ALA A O 1
ATOM 647 N N . ALA A 1 95 ? -12.918 -4.170 -8.279 1.00 94.00 95 ALA A N 1
ATOM 648 C CA . ALA A 1 95 ? -14.248 -4.248 -8.871 1.00 94.00 95 ALA A CA 1
ATOM 649 C C . ALA A 1 95 ? -14.916 -5.604 -8.602 1.00 94.00 95 ALA A C 1
ATOM 651 O O . ALA A 1 95 ? -16.084 -5.640 -8.209 1.00 94.00 95 ALA A O 1
ATOM 652 N N . GLN A 1 96 ? -14.173 -6.709 -8.742 1.00 95.00 96 GLN A N 1
ATOM 653 C CA . GLN A 1 96 ? -14.647 -8.061 -8.432 1.00 95.00 96 GLN A CA 1
ATOM 654 C C . GLN A 1 96 ? -15.150 -8.158 -6.984 1.00 95.00 96 GLN A C 1
ATOM 656 O O . GLN A 1 96 ? -16.283 -8.586 -6.748 1.00 95.00 96 GLN A O 1
ATOM 661 N N . LEU A 1 97 ? -14.342 -7.720 -6.010 1.00 95.00 97 LEU A N 1
ATOM 662 C CA . LEU A 1 97 ? -14.736 -7.789 -4.604 1.00 95.00 97 LEU A CA 1
ATOM 663 C C . LEU A 1 97 ? -15.848 -6.787 -4.263 1.00 95.00 97 LEU A C 1
ATOM 665 O O . LEU A 1 97 ? -16.797 -7.148 -3.575 1.00 95.00 97 LEU A O 1
ATOM 669 N N . ASN A 1 98 ? -15.787 -5.549 -4.754 1.00 94.25 98 ASN A N 1
ATOM 670 C CA . ASN A 1 98 ? -16.839 -4.562 -4.494 1.00 94.25 98 ASN A CA 1
ATOM 671 C C . ASN A 1 98 ? -18.197 -5.008 -5.052 1.00 94.25 98 ASN A C 1
ATOM 673 O O . ASN A 1 98 ? -19.206 -4.827 -4.375 1.00 94.25 98 ASN A O 1
ATOM 677 N N . THR A 1 99 ? -18.215 -5.668 -6.213 1.00 93.69 99 THR A N 1
ATOM 678 C CA . THR A 1 99 ? -19.433 -6.267 -6.781 1.00 93.69 99 THR A CA 1
ATOM 679 C C . THR A 1 99 ? -20.003 -7.341 -5.855 1.00 93.69 99 THR A C 1
ATOM 681 O O . THR A 1 99 ? -21.194 -7.316 -5.555 1.00 93.69 99 THR A O 1
ATOM 684 N N . LEU A 1 100 ? -19.158 -8.242 -5.335 1.00 94.69 100 LEU A N 1
ATOM 685 C CA . LEU A 1 100 ? -19.574 -9.252 -4.352 1.00 94.69 100 LEU A CA 1
ATOM 686 C C . LEU A 1 100 ? -20.147 -8.617 -3.073 1.00 94.69 100 LEU A C 1
ATOM 688 O O . LEU A 1 100 ? -21.086 -9.148 -2.488 1.00 94.69 100 LEU A O 1
ATOM 692 N N . LEU A 1 101 ? -19.594 -7.480 -2.645 1.00 93.06 101 LEU A N 1
ATOM 693 C CA . LEU A 1 101 ? -20.042 -6.740 -1.462 1.00 93.06 101 LEU A CA 1
ATOM 694 C C . LEU A 1 101 ? -21.259 -5.835 -1.725 1.00 93.06 101 LEU A C 1
ATOM 696 O O . LEU A 1 101 ? -21.698 -5.147 -0.805 1.00 93.06 101 LEU A O 1
ATOM 700 N N . GLY A 1 102 ? -21.781 -5.787 -2.956 1.00 92.81 102 GLY A N 1
ATOM 701 C CA . GLY A 1 102 ? -22.877 -4.889 -3.336 1.00 92.81 102 GLY A CA 1
ATOM 702 C C . GLY A 1 102 ? -22.512 -3.402 -3.267 1.00 92.81 102 GLY A C 1
ATOM 703 O O . GLY A 1 102 ? -23.393 -2.556 -3.122 1.00 92.81 102 GLY A O 1
ATOM 704 N N . ARG A 1 103 ? -21.218 -3.065 -3.332 1.00 92.00 103 ARG A N 1
ATOM 705 C CA . ARG A 1 103 ? -20.738 -1.679 -3.297 1.00 92.00 103 ARG A CA 1
ATOM 706 C C . ARG A 1 103 ? -20.813 -1.055 -4.690 1.00 92.00 103 ARG A C 1
ATOM 708 O O . ARG A 1 103 ? -20.407 -1.701 -5.657 1.00 92.00 103 ARG A O 1
ATOM 715 N N . PRO A 1 104 ? -21.281 0.200 -4.807 1.00 88.81 104 PRO A N 1
ATOM 716 C CA . PRO A 1 104 ? -21.324 0.874 -6.094 1.00 88.81 104 PRO A CA 1
ATOM 717 C C . PRO A 1 104 ? -19.908 1.122 -6.617 1.00 88.81 104 PRO A C 1
ATOM 719 O O . PRO A 1 104 ? -18.975 1.356 -5.837 1.00 88.81 104 PRO A O 1
ATOM 722 N N . ALA A 1 105 ? -19.771 1.113 -7.944 1.00 86.19 105 ALA A N 1
ATOM 723 C CA . ALA A 1 105 ? -18.568 1.599 -8.602 1.00 86.19 105 ALA A CA 1
ATOM 724 C C . ALA A 1 105 ? -18.272 3.030 -8.133 1.00 86.19 105 ALA A C 1
ATOM 726 O O . ALA A 1 105 ? -19.184 3.837 -7.953 1.00 86.19 105 ALA A O 1
ATOM 727 N N . GLN A 1 106 ? -16.999 3.309 -7.882 1.00 84.62 106 GLN A N 1
ATOM 728 C CA . GLN A 1 106 ? -16.543 4.609 -7.410 1.00 84.62 106 GLN A CA 1
ATOM 729 C C . GLN A 1 106 ? -15.942 5.365 -8.588 1.00 84.62 106 GLN A C 1
ATOM 731 O O . GLN A 1 106 ? -15.240 4.772 -9.411 1.00 84.62 106 GLN A O 1
ATOM 736 N N . ASP A 1 107 ? -16.193 6.667 -8.649 1.00 83.50 107 ASP A N 1
ATOM 737 C CA . ASP A 1 107 ? -15.562 7.514 -9.651 1.00 83.50 107 ASP A CA 1
ATOM 738 C C . ASP A 1 107 ? -14.048 7.578 -9.432 1.00 83.50 107 ASP A C 1
ATOM 740 O O . ASP A 1 107 ? -13.537 7.462 -8.311 1.00 83.50 107 ASP A O 1
ATOM 744 N N . THR A 1 108 ? -13.308 7.783 -10.522 1.00 84.88 108 THR A N 1
ATOM 745 C CA . THR A 1 108 ? -11.864 8.005 -10.419 1.00 84.88 108 THR A CA 1
ATOM 746 C C . THR A 1 108 ? -11.615 9.323 -9.681 1.00 84.88 108 THR A C 1
ATOM 748 O O . THR A 1 108 ? -12.193 10.342 -10.067 1.00 84.88 108 THR A O 1
ATOM 751 N N . PRO A 1 109 ? -10.754 9.342 -8.645 1.00 87.69 109 PRO A N 1
ATOM 752 C CA . PRO A 1 109 ? -10.451 10.565 -7.915 1.00 87.69 109 PRO A CA 1
ATOM 753 C C . PRO A 1 109 ? -9.959 11.670 -8.847 1.00 87.69 109 PRO A C 1
ATOM 755 O O . PRO A 1 109 ? -9.048 11.451 -9.645 1.00 87.69 109 PRO A O 1
ATOM 758 N N . ALA A 1 110 ? -10.523 12.869 -8.715 1.00 90.31 110 ALA A N 1
ATOM 759 C CA . ALA A 1 110 ? -10.038 14.033 -9.443 1.00 90.31 110 ALA A CA 1
ATOM 760 C C . ALA A 1 110 ? -8.590 14.343 -9.037 1.00 90.31 110 ALA A C 1
ATOM 762 O O . ALA A 1 110 ? -8.284 14.432 -7.845 1.00 90.31 110 ALA A O 1
ATOM 763 N N . THR A 1 111 ? -7.705 14.529 -10.014 1.00 91.94 111 THR A N 1
ATOM 764 C CA . THR A 1 111 ? -6.290 14.832 -9.775 1.00 91.94 111 THR A CA 1
ATOM 765 C C . THR A 1 111 ? -5.902 16.194 -10.331 1.00 91.94 111 THR A C 1
ATOM 767 O O . THR A 1 111 ? -6.347 16.579 -11.409 1.00 91.94 111 THR A O 1
ATOM 770 N N . THR A 1 112 ? -5.004 16.878 -9.633 1.00 92.94 112 THR A N 1
ATOM 771 C CA . THR A 1 112 ? -4.243 18.027 -10.129 1.00 92.94 112 THR A CA 1
ATOM 772 C C . THR A 1 112 ? -2.770 17.647 -10.282 1.00 92.94 112 THR A C 1
ATOM 774 O O . THR A 1 112 ? -2.325 16.627 -9.755 1.00 92.94 112 THR A O 1
ATOM 777 N N . THR A 1 113 ? -1.996 18.449 -11.002 1.00 92.12 113 THR A N 1
ATOM 778 C CA . THR A 1 113 ? -0.543 18.282 -11.098 1.00 92.12 113 THR A CA 1
ATOM 779 C C . THR A 1 113 ? 0.141 19.261 -10.158 1.00 92.12 113 THR A C 1
ATOM 781 O O . THR A 1 113 ? -0.180 20.447 -10.154 1.00 92.12 113 THR A O 1
ATOM 784 N N . VAL A 1 114 ? 1.093 18.763 -9.373 1.00 91.50 114 VAL A N 1
ATOM 785 C CA . VAL A 1 114 ? 1.888 19.571 -8.446 1.00 91.50 114 VAL A CA 1
ATOM 786 C C . VAL A 1 114 ? 3.361 19.435 -8.803 1.00 91.50 114 VAL A C 1
ATOM 788 O O . VAL A 1 114 ? 3.849 18.325 -9.033 1.00 91.50 114 VAL A O 1
ATOM 791 N N . ASP A 1 115 ? 4.057 20.567 -8.848 1.00 93.56 115 ASP A N 1
ATOM 792 C CA . ASP A 1 115 ? 5.503 20.604 -9.036 1.00 93.56 115 ASP A CA 1
ATOM 793 C C . ASP A 1 115 ? 6.221 20.146 -7.759 1.00 93.56 115 ASP A C 1
ATOM 795 O O . ASP A 1 115 ? 5.812 20.451 -6.633 1.00 93.56 115 ASP A O 1
ATOM 799 N N . ALA A 1 116 ? 7.311 19.404 -7.930 1.00 92.19 116 ALA A N 1
ATOM 800 C CA . ALA A 1 116 ? 8.217 19.108 -6.834 1.00 92.19 116 ALA A CA 1
ATOM 801 C C . ALA A 1 116 ? 8.855 20.410 -6.299 1.00 92.19 116 ALA A C 1
ATOM 803 O O . ALA A 1 116 ? 9.071 21.348 -7.072 1.00 92.19 116 ALA A O 1
ATOM 804 N N . PRO A 1 117 ? 9.191 20.480 -4.995 1.00 93.62 117 PRO A N 1
ATOM 805 C CA . PRO A 1 117 ? 9.864 21.646 -4.429 1.00 93.62 117 PRO A CA 1
ATOM 806 C C . PRO A 1 117 ? 11.169 21.949 -5.167 1.00 93.62 117 PRO A C 1
ATOM 808 O O . PRO A 1 117 ? 11.921 21.026 -5.496 1.00 93.62 117 PRO A O 1
ATOM 811 N N . ALA A 1 118 ? 11.454 23.232 -5.398 1.00 94.19 118 ALA A N 1
ATOM 812 C CA . ALA A 1 118 ? 12.609 23.666 -6.182 1.00 94.19 118 ALA A CA 1
ATOM 813 C C . ALA A 1 118 ? 13.930 23.135 -5.603 1.00 94.19 118 ALA A C 1
ATOM 815 O O . ALA A 1 118 ? 14.791 22.661 -6.342 1.00 94.19 118 ALA A O 1
ATOM 816 N N . GLU A 1 119 ? 14.048 23.134 -4.275 1.00 94.12 119 GLU A N 1
ATOM 817 C CA . GLU A 1 119 ? 15.190 22.616 -3.524 1.00 94.12 119 GLU A CA 1
ATOM 818 C C . GLU A 1 119 ? 15.412 21.104 -3.695 1.00 94.12 119 GLU A C 1
ATOM 820 O O . GLU A 1 119 ? 16.523 20.620 -3.499 1.00 94.12 119 GLU A O 1
ATOM 825 N N . ALA A 1 120 ? 14.383 20.349 -4.094 1.00 95.62 120 ALA A N 1
ATOM 826 C CA . ALA A 1 120 ? 14.465 18.904 -4.285 1.00 95.62 120 ALA A CA 1
ATOM 827 C C . ALA A 1 120 ? 14.683 18.493 -5.750 1.00 95.62 120 ALA A C 1
ATOM 829 O O . ALA A 1 120 ? 15.046 17.346 -6.002 1.00 95.62 120 ALA A O 1
ATOM 830 N N . LEU A 1 121 ? 14.491 19.393 -6.725 1.00 95.56 121 LEU A N 1
ATOM 831 C CA . LEU A 1 121 ? 14.540 19.052 -8.156 1.00 95.56 121 LEU A CA 1
ATOM 832 C C . LEU A 1 121 ? 15.874 18.422 -8.576 1.00 95.56 121 LEU A C 1
ATOM 834 O O . LEU A 1 121 ? 15.874 17.415 -9.285 1.00 95.56 121 LEU A O 1
ATOM 838 N N . GLY A 1 122 ? 16.996 18.977 -8.106 1.00 96.19 122 GLY A N 1
ATOM 839 C CA . GLY A 1 122 ? 18.329 18.432 -8.381 1.00 96.19 122 GLY A CA 1
ATOM 840 C C . GLY A 1 122 ? 18.511 17.023 -7.808 1.00 96.19 122 GLY A C 1
ATOM 841 O O . GLY A 1 122 ? 18.933 16.116 -8.519 1.00 96.19 122 GLY A O 1
ATOM 842 N N . LEU A 1 123 ? 18.098 16.809 -6.555 1.00 96.75 123 LEU A N 1
ATOM 843 C CA . LEU A 1 123 ? 18.187 15.510 -5.878 1.00 96.75 123 LEU A CA 1
ATOM 844 C C . LEU A 1 123 ? 17.303 14.448 -6.544 1.00 96.75 123 LEU A C 1
ATOM 846 O O . LEU A 1 123 ? 17.737 13.314 -6.740 1.00 96.75 123 LEU A O 1
ATOM 850 N N . LEU A 1 124 ? 16.084 14.817 -6.948 1.00 97.25 124 LEU A N 1
ATOM 851 C CA . LEU A 1 124 ? 15.197 13.929 -7.701 1.00 97.25 124 LEU A CA 1
ATOM 852 C C . LEU A 1 124 ? 15.780 13.597 -9.079 1.00 97.25 124 LEU A C 1
ATOM 854 O O . LEU A 1 124 ? 15.655 12.463 -9.531 1.00 97.25 124 LEU A O 1
ATOM 858 N N . SER A 1 125 ? 16.450 14.550 -9.735 1.00 97.12 125 SER A N 1
ATOM 859 C CA . SER A 1 125 ? 17.151 14.297 -10.998 1.00 97.12 125 SER A CA 1
ATOM 860 C C . SER A 1 125 ? 18.308 13.314 -10.829 1.00 97.12 125 SER A C 1
ATOM 862 O O . SER A 1 125 ? 18.419 12.377 -11.615 1.00 97.12 125 SER A O 1
ATOM 864 N N . ASN A 1 126 ? 19.116 13.471 -9.777 1.00 97.06 126 ASN A N 1
ATOM 865 C CA . ASN A 1 126 ? 20.195 12.535 -9.454 1.00 97.06 126 ASN A CA 1
ATOM 866 C C . ASN A 1 126 ? 19.647 11.128 -9.178 1.00 97.06 126 ASN A C 1
ATOM 868 O O . ASN A 1 126 ? 20.196 10.143 -9.665 1.00 97.06 126 ASN A O 1
ATOM 872 N N . ALA A 1 127 ? 18.532 11.030 -8.449 1.00 97.94 127 ALA A N 1
ATOM 873 C CA . ALA A 1 127 ? 17.866 9.758 -8.195 1.00 97.94 127 ALA A CA 1
ATOM 874 C C . ALA A 1 127 ? 17.360 9.094 -9.487 1.00 97.94 127 ALA A C 1
ATOM 876 O O . ALA A 1 127 ? 17.525 7.887 -9.649 1.00 97.94 127 ALA A O 1
ATOM 877 N N . ARG A 1 128 ? 16.778 9.857 -10.427 1.00 97.69 128 ARG A N 1
ATOM 878 C CA . ARG A 1 128 ? 16.365 9.308 -11.732 1.00 97.69 128 ARG A CA 1
ATOM 879 C C . ARG A 1 128 ? 17.557 8.827 -12.548 1.00 97.69 128 ARG A C 1
ATOM 881 O O . ARG A 1 128 ? 17.489 7.726 -13.079 1.00 97.69 128 ARG A O 1
ATOM 888 N N . GLN A 1 129 ? 18.644 9.596 -12.598 1.00 97.44 129 GLN A N 1
ATOM 889 C CA . GLN A 1 129 ? 19.860 9.190 -13.305 1.00 97.44 129 GLN A CA 1
ATOM 890 C C . GLN A 1 129 ? 20.422 7.877 -12.743 1.00 97.44 129 GLN A C 1
ATOM 892 O O . GLN A 1 129 ? 20.679 6.948 -13.504 1.00 97.44 129 GLN A O 1
ATOM 897 N N . TRP A 1 130 ? 20.511 7.762 -11.414 1.00 97.94 130 TRP A N 1
ATOM 898 C CA . TRP A 1 130 ? 20.909 6.520 -10.749 1.00 97.94 130 TRP A CA 1
ATOM 899 C C . TRP A 1 130 ? 19.996 5.348 -11.135 1.00 97.94 130 TRP A C 1
ATOM 901 O O . TRP A 1 130 ? 20.475 4.293 -11.540 1.00 97.94 130 TRP A O 1
ATOM 911 N N . LEU A 1 131 ? 18.672 5.532 -11.100 1.00 98.00 131 LEU A N 1
ATOM 912 C CA . LEU A 1 131 ? 17.716 4.494 -11.502 1.00 98.00 131 LEU A CA 1
ATOM 913 C C . LEU A 1 131 ? 17.847 4.104 -12.982 1.00 98.00 131 LEU A C 1
ATOM 915 O O . LEU A 1 131 ? 17.732 2.922 -13.305 1.00 98.00 131 LEU A O 1
ATOM 919 N N . VAL A 1 132 ? 18.096 5.057 -13.883 1.00 97.44 132 VAL A N 1
ATOM 920 C CA . VAL A 1 132 ? 18.349 4.777 -15.307 1.00 97.44 132 VAL A CA 1
ATOM 921 C C . VAL A 1 132 ? 19.610 3.930 -15.467 1.00 97.44 132 VAL A C 1
ATOM 923 O O . VAL A 1 132 ? 19.581 2.936 -16.189 1.00 97.44 132 VAL A O 1
ATOM 926 N N . GLU A 1 133 ? 20.687 4.260 -14.753 1.00 96.56 133 GLU A N 1
ATOM 927 C CA . GLU A 1 133 ? 21.926 3.474 -14.755 1.00 96.56 133 GLU A CA 1
ATOM 928 C C . GLU A 1 133 ? 21.696 2.044 -14.248 1.00 96.56 133 GLU A C 1
ATOM 930 O O . GLU A 1 133 ? 22.146 1.092 -14.890 1.00 96.56 133 GLU A O 1
ATOM 935 N N . LEU A 1 134 ? 20.921 1.869 -13.169 1.00 96.06 134 LEU A N 1
ATOM 936 C CA . LEU A 1 134 ? 20.538 0.540 -12.683 1.00 96.06 134 LEU A CA 1
ATOM 937 C C . LEU A 1 134 ? 19.726 -0.249 -13.720 1.00 96.06 134 LEU A C 1
ATOM 939 O O . LEU A 1 134 ? 19.976 -1.434 -13.930 1.00 96.06 134 LEU A O 1
ATOM 943 N N . GLY A 1 135 ? 18.763 0.398 -14.383 1.00 96.00 135 GLY A N 1
ATOM 944 C CA . GLY A 1 135 ? 17.936 -0.235 -15.415 1.00 96.00 135 GLY A CA 1
ATOM 945 C C . GLY A 1 135 ? 18.737 -0.626 -16.662 1.00 96.00 135 GLY A C 1
ATOM 946 O O . GLY A 1 135 ? 18.473 -1.662 -17.274 1.00 96.00 135 GLY A O 1
ATOM 947 N N . LEU A 1 136 ? 19.743 0.172 -17.031 1.00 96.06 136 LEU A N 1
ATOM 948 C CA . LEU A 1 136 ? 20.654 -0.133 -18.137 1.00 96.06 136 LEU A CA 1
ATOM 949 C C . LEU A 1 136 ? 21.562 -1.319 -17.811 1.00 96.06 136 LEU A C 1
ATOM 951 O O . LEU A 1 136 ? 21.703 -2.207 -18.653 1.00 96.06 136 LEU A O 1
ATOM 955 N N . ALA A 1 137 ? 22.150 -1.330 -16.610 1.00 94.56 137 ALA A N 1
ATOM 956 C CA . ALA A 1 137 ? 23.012 -2.411 -16.136 1.00 94.56 137 ALA A CA 1
ATOM 957 C C . ALA A 1 137 ? 22.241 -3.727 -15.941 1.00 94.56 137 ALA A C 1
ATOM 959 O O . ALA A 1 137 ? 22.779 -4.799 -16.197 1.00 94.56 137 ALA A O 1
ATOM 960 N N . GLY A 1 138 ? 20.974 -3.634 -15.536 1.00 94.44 138 GLY A N 1
ATOM 961 C CA . GLY A 1 138 ? 20.136 -4.770 -15.181 1.00 94.44 138 GLY A CA 1
ATOM 962 C C . GLY A 1 138 ? 20.152 -5.025 -13.685 1.00 94.44 138 GLY A C 1
ATOM 963 O O . GLY A 1 138 ? 21.209 -5.115 -13.059 1.00 94.44 138 GLY A O 1
ATOM 964 N N . LEU A 1 139 ? 18.963 -5.164 -13.096 1.00 93.25 139 LEU A N 1
ATOM 965 C CA . LEU A 1 139 ? 18.807 -5.220 -11.639 1.00 93.25 139 LEU A CA 1
ATOM 966 C C . LEU A 1 139 ? 19.502 -6.438 -11.008 1.00 93.25 139 LEU A C 1
ATOM 968 O O . LEU A 1 139 ? 19.867 -6.390 -9.839 1.00 93.25 139 LEU A O 1
ATOM 972 N N . GLY A 1 140 ? 19.725 -7.513 -11.773 1.00 90.88 140 GLY A N 1
ATOM 973 C CA . GLY A 1 140 ? 20.457 -8.702 -11.323 1.00 90.88 140 GLY A CA 1
ATOM 974 C C . GLY A 1 140 ? 21.981 -8.607 -11.453 1.00 90.88 140 GLY A C 1
ATOM 975 O O . GLY A 1 140 ? 22.678 -9.504 -10.990 1.00 90.88 140 GLY A O 1
ATOM 976 N N . GLN A 1 141 ? 22.503 -7.553 -12.084 1.00 89.75 141 GLN A N 1
ATOM 977 C CA . GLN A 1 141 ? 23.918 -7.423 -12.459 1.00 89.75 141 GLN A CA 1
ATOM 978 C C . GLN A 1 141 ? 24.563 -6.149 -11.893 1.00 89.75 141 GLN A C 1
ATOM 980 O O . GLN A 1 141 ? 25.629 -5.734 -12.340 1.00 89.75 141 GLN A O 1
ATOM 985 N N . ILE A 1 142 ? 23.919 -5.504 -10.916 1.00 91.19 142 ILE A N 1
ATOM 986 C CA . ILE A 1 142 ? 24.414 -4.249 -10.346 1.00 91.19 142 ILE A CA 1
ATOM 987 C C . ILE A 1 142 ? 25.674 -4.516 -9.515 1.00 91.19 142 ILE A C 1
ATOM 989 O O . ILE A 1 142 ? 25.663 -5.294 -8.556 1.00 91.19 142 ILE A O 1
ATOM 993 N N . GLU A 1 143 ? 26.744 -3.803 -9.854 1.00 91.00 143 GLU A N 1
ATOM 994 C CA . GLU A 1 143 ? 27.993 -3.802 -9.099 1.00 91.00 143 GLU A CA 1
ATOM 995 C C . GLU A 1 143 ? 27.846 -3.055 -7.759 1.00 91.00 143 GLU A C 1
ATOM 997 O O . GLU A 1 143 ? 27.176 -2.017 -7.706 1.00 91.00 143 GLU A O 1
ATOM 1002 N N . PRO A 1 144 ? 28.527 -3.490 -6.678 1.00 91.88 144 PRO A N 1
ATOM 1003 C CA . PRO A 1 144 ? 28.448 -2.842 -5.364 1.00 91.88 144 PRO A CA 1
ATOM 1004 C C . PRO A 1 144 ? 28.667 -1.324 -5.400 1.00 91.88 144 PRO A C 1
ATOM 1006 O O . PRO A 1 144 ? 27.931 -0.576 -4.757 1.00 91.88 144 PRO A O 1
ATOM 1009 N N . GLY A 1 145 ? 29.638 -0.867 -6.201 1.00 93.00 145 GLY A N 1
ATOM 1010 C CA . GLY A 1 145 ? 29.974 0.551 -6.333 1.00 93.00 145 GLY A CA 1
ATOM 1011 C C . GLY A 1 145 ? 28.827 1.406 -6.877 1.00 93.00 145 GLY A C 1
ATOM 1012 O O . GLY A 1 145 ? 28.657 2.538 -6.429 1.00 93.00 145 GLY A O 1
ATOM 1013 N N . ALA A 1 146 ? 28.006 0.858 -7.780 1.00 93.50 146 ALA A N 1
ATOM 1014 C CA . ALA A 1 146 ? 26.852 1.556 -8.347 1.00 93.50 146 ALA A CA 1
ATOM 1015 C C . ALA A 1 146 ? 25.722 1.736 -7.320 1.00 93.50 146 ALA A C 1
ATOM 1017 O O . ALA A 1 146 ? 25.000 2.730 -7.364 1.00 93.50 146 ALA A O 1
ATOM 1018 N N . VAL A 1 147 ? 25.585 0.811 -6.362 1.00 93.81 147 VAL A N 1
ATOM 1019 C CA . VAL A 1 147 ? 24.628 0.961 -5.255 1.00 93.81 147 VAL A CA 1
ATOM 1020 C C . VAL A 1 147 ? 25.128 2.029 -4.280 1.00 93.81 147 VAL A C 1
ATOM 1022 O O . VAL A 1 147 ? 24.434 3.014 -4.046 1.00 93.81 147 VAL A O 1
ATOM 1025 N N . THR A 1 148 ? 26.362 1.894 -3.783 1.00 94.06 148 THR A N 1
ATOM 1026 C CA . THR A 1 148 ? 26.918 2.792 -2.752 1.00 94.06 148 THR A CA 1
ATOM 1027 C C . THR A 1 148 ? 27.143 4.228 -3.232 1.00 94.06 148 THR A C 1
ATOM 1029 O O . THR A 1 148 ? 27.167 5.154 -2.427 1.00 94.06 148 THR A O 1
ATOM 1032 N N . ALA A 1 149 ? 27.290 4.456 -4.543 1.00 93.25 149 ALA A N 1
ATOM 1033 C CA . ALA A 1 149 ? 27.457 5.802 -5.097 1.00 93.25 149 ALA A CA 1
ATOM 1034 C C . ALA A 1 149 ? 26.265 6.736 -4.798 1.00 93.25 149 ALA A C 1
ATOM 1036 O O . ALA A 1 149 ? 26.428 7.956 -4.798 1.00 93.25 149 ALA A O 1
ATOM 1037 N N . PHE A 1 150 ? 25.080 6.182 -4.514 1.00 95.88 150 PHE A N 1
ATOM 1038 C CA . PHE A 1 150 ? 23.868 6.958 -4.256 1.00 95.88 150 PHE A CA 1
ATOM 1039 C C . PHE A 1 150 ? 23.673 7.363 -2.783 1.00 95.88 150 PHE A C 1
ATOM 1041 O O . PHE A 1 150 ? 22.842 8.228 -2.497 1.00 95.88 150 PHE A O 1
ATOM 1048 N N . ASP A 1 151 ? 24.463 6.817 -1.850 1.00 93.94 151 ASP A N 1
ATOM 1049 C CA . ASP A 1 151 ? 24.293 7.000 -0.398 1.00 93.94 151 ASP A CA 1
ATOM 1050 C C . ASP A 1 151 ? 24.151 8.471 0.027 1.00 93.94 151 ASP A C 1
ATOM 1052 O O . ASP A 1 151 ? 23.232 8.838 0.766 1.00 93.94 151 ASP A O 1
ATOM 1056 N N . ALA A 1 152 ? 25.044 9.337 -0.462 1.00 93.06 152 ALA A N 1
ATOM 1057 C CA . ALA A 1 152 ? 25.049 10.754 -0.100 1.00 93.06 152 ALA A CA 1
ATOM 1058 C C . ALA A 1 152 ? 23.796 11.486 -0.611 1.00 93.06 152 ALA A C 1
ATOM 1060 O O . ALA A 1 152 ? 23.133 12.187 0.155 1.00 93.06 152 ALA A O 1
ATOM 1061 N N . SER A 1 153 ? 23.430 11.270 -1.881 1.00 94.44 153 SER A N 1
ATOM 1062 C CA . SER A 1 153 ? 22.235 11.880 -2.485 1.00 94.44 153 SER A CA 1
ATOM 1063 C C . SER A 1 153 ? 20.952 11.405 -1.806 1.00 94.44 153 SER A C 1
ATOM 1065 O O . SER A 1 153 ? 20.039 12.199 -1.579 1.00 94.44 153 SER A O 1
ATOM 1067 N N . LEU A 1 154 ? 20.889 10.126 -1.427 1.00 95.12 154 LEU A N 1
ATOM 1068 C CA . LEU A 1 154 ? 19.764 9.575 -0.682 1.00 95.12 154 LEU A CA 1
ATOM 1069 C C . LEU A 1 154 ? 19.634 10.216 0.707 1.00 95.12 154 LEU A C 1
ATOM 1071 O O . LEU A 1 154 ? 18.529 10.580 1.110 1.00 95.12 154 LEU A O 1
ATOM 1075 N N . GLY A 1 155 ? 20.749 10.395 1.420 1.00 93.38 155 GLY A N 1
ATOM 1076 C CA . GLY A 1 155 ? 20.768 11.069 2.719 1.00 93.38 155 GLY A CA 1
ATOM 1077 C C . GLY A 1 155 ? 20.299 12.526 2.645 1.00 93.38 155 GLY A C 1
ATOM 1078 O O . GLY A 1 155 ? 19.530 12.970 3.497 1.00 93.38 155 GLY A O 1
ATOM 1079 N N . GLU A 1 156 ? 20.700 13.266 1.610 1.00 94.38 156 GLU A N 1
ATOM 1080 C CA . GLU A 1 156 ? 20.219 14.634 1.378 1.00 94.38 156 GLU A CA 1
ATOM 1081 C C . GLU A 1 156 ? 18.721 14.666 1.045 1.00 94.38 156 GLU A C 1
ATOM 1083 O O . GLU A 1 156 ? 17.972 15.465 1.614 1.00 94.38 156 GLU A O 1
ATOM 1088 N N . LEU A 1 157 ? 18.251 13.745 0.199 1.00 93.81 157 LEU A N 1
ATOM 1089 C CA . LEU A 1 157 ? 16.838 13.644 -0.172 1.00 93.81 157 LEU A CA 1
ATOM 1090 C C . LEU A 1 157 ? 15.931 13.335 1.031 1.00 93.81 157 LEU A C 1
ATOM 1092 O O . LEU A 1 157 ? 14.817 13.850 1.109 1.00 93.81 157 LEU A O 1
ATOM 1096 N N . GLN A 1 158 ? 16.402 12.543 1.998 1.00 91.50 158 GLN A N 1
ATOM 1097 C CA . GLN A 1 158 ? 15.668 12.264 3.241 1.00 91.50 158 GLN A CA 1
ATOM 1098 C C . GLN A 1 158 ? 15.467 13.508 4.121 1.00 91.50 158 GLN A C 1
ATOM 1100 O O . GLN A 1 158 ? 14.551 13.532 4.946 1.00 91.50 158 GLN A O 1
ATOM 1105 N N . LEU A 1 159 ? 16.320 14.525 3.972 1.00 89.94 159 LEU A N 1
ATOM 1106 C CA . LEU A 1 159 ? 16.351 15.709 4.831 1.00 89.94 159 LEU A CA 1
ATOM 1107 C C . LEU A 1 159 ? 15.787 16.967 4.161 1.00 89.94 159 LEU A C 1
ATOM 1109 O O . LEU A 1 159 ? 15.405 17.893 4.874 1.00 89.94 159 LEU A O 1
ATOM 1113 N N . VAL A 1 160 ? 15.732 17.011 2.825 1.00 91.31 160 VAL A N 1
ATOM 1114 C CA . VAL A 1 160 ? 15.463 18.250 2.078 1.00 91.31 160 VAL A CA 1
ATOM 1115 C C . VAL A 1 160 ? 14.061 18.815 2.312 1.00 91.31 160 VAL A C 1
ATOM 1117 O O . VAL A 1 160 ? 13.917 20.008 2.561 1.00 91.31 160 VAL A O 1
ATOM 1120 N N . SER A 1 161 ? 13.013 17.987 2.237 1.00 87.25 161 SER A N 1
ATOM 1121 C CA . SER A 1 161 ? 11.629 18.462 2.340 1.00 87.25 161 SER A CA 1
ATOM 1122 C C . SER A 1 161 ? 10.646 17.331 2.668 1.00 87.25 161 SER A C 1
ATOM 1124 O O . SER A 1 161 ? 10.713 16.262 2.056 1.00 87.25 161 SER A O 1
ATOM 1126 N N . PRO A 1 162 ? 9.650 17.553 3.549 1.00 84.31 162 PRO A N 1
ATOM 1127 C CA . PRO A 1 162 ? 8.566 16.593 3.772 1.00 84.31 162 PRO A CA 1
ATOM 1128 C C . PRO A 1 162 ? 7.758 16.279 2.504 1.00 84.31 162 PRO A C 1
ATOM 1130 O O . PRO A 1 162 ? 7.181 15.200 2.389 1.00 84.31 162 PRO A O 1
ATOM 1133 N N . ALA A 1 163 ? 7.722 17.197 1.532 1.00 86.56 163 ALA A N 1
ATOM 1134 C CA . ALA A 1 163 ? 6.971 17.013 0.292 1.00 86.56 163 ALA A CA 1
ATOM 1135 C C . ALA A 1 163 ? 7.548 15.909 -0.616 1.00 86.56 163 ALA A C 1
ATOM 1137 O O . ALA A 1 163 ? 6.822 15.409 -1.477 1.00 86.56 163 ALA A O 1
ATOM 1138 N N . VAL A 1 164 ? 8.809 15.509 -0.400 1.00 91.06 164 VAL A N 1
ATOM 1139 C CA . VAL A 1 164 ? 9.479 14.396 -1.096 1.00 91.06 164 VAL A CA 1
ATOM 1140 C C . VAL A 1 164 ? 9.670 13.168 -0.202 1.00 91.06 164 VAL A C 1
ATOM 1142 O O . VAL A 1 164 ? 10.437 12.267 -0.537 1.00 91.06 164 VAL A O 1
ATOM 1145 N N . LEU A 1 165 ? 8.923 13.081 0.907 1.00 89.25 165 LEU A N 1
ATOM 1146 C CA . LEU A 1 165 ? 8.963 11.925 1.804 1.00 89.25 165 LEU A CA 1
ATOM 1147 C C . LEU A 1 165 ? 8.714 10.617 1.046 1.00 89.25 165 LEU A C 1
ATOM 1149 O O . LEU A 1 165 ? 9.440 9.650 1.237 1.00 89.25 165 LEU A O 1
ATOM 1153 N N . ARG A 1 166 ? 7.730 10.600 0.140 1.00 90.19 166 ARG A N 1
ATOM 1154 C CA . ARG A 1 166 ? 7.381 9.404 -0.634 1.00 90.19 166 ARG A CA 1
ATOM 1155 C C . ARG A 1 166 ? 8.555 8.864 -1.472 1.00 90.19 166 ARG A C 1
ATOM 1157 O O . ARG A 1 166 ? 8.927 7.712 -1.237 1.00 90.19 166 ARG A O 1
ATOM 1164 N N . PRO A 1 167 ? 9.137 9.615 -2.432 1.00 94.25 167 PRO A N 1
ATOM 1165 C CA . PRO A 1 167 ? 10.284 9.114 -3.187 1.00 94.25 167 PRO A CA 1
ATOM 1166 C C . PRO A 1 167 ? 11.473 8.792 -2.274 1.00 94.25 167 PRO A C 1
ATOM 1168 O O . PRO A 1 167 ? 12.096 7.751 -2.460 1.00 94.25 167 PRO A O 1
ATOM 1171 N N . ALA A 1 168 ? 11.733 9.589 -1.229 1.00 94.56 168 ALA A N 1
ATOM 1172 C CA . ALA A 1 168 ? 12.798 9.297 -0.267 1.00 94.56 168 ALA A CA 1
ATOM 1173 C C . ALA A 1 168 ? 12.606 7.935 0.426 1.00 94.56 168 ALA A C 1
ATOM 1175 O O . ALA A 1 168 ? 13.553 7.156 0.530 1.00 94.56 168 ALA A O 1
ATOM 1176 N N . THR A 1 169 ? 11.391 7.606 0.873 1.00 92.75 169 THR A N 1
ATOM 1177 C CA . THR A 1 169 ? 11.080 6.320 1.515 1.00 92.75 169 THR A CA 1
ATOM 1178 C C . THR A 1 169 ? 11.213 5.147 0.548 1.00 92.75 169 THR A C 1
ATOM 1180 O O . THR A 1 169 ? 11.826 4.143 0.916 1.00 92.75 169 THR A O 1
ATOM 1183 N N . LEU A 1 170 ? 10.684 5.269 -0.676 1.00 94.19 170 LEU A N 1
ATOM 1184 C CA . LEU A 1 170 ? 10.785 4.219 -1.698 1.00 94.19 170 LEU A CA 1
ATOM 1185 C C . LEU A 1 170 ? 12.247 3.921 -2.041 1.00 94.19 170 LEU A C 1
ATOM 1187 O O . LEU A 1 170 ? 12.682 2.774 -1.937 1.00 94.19 170 LEU A O 1
ATOM 1191 N N . LEU A 1 171 ? 13.024 4.966 -2.340 1.00 96.88 171 LEU A N 1
ATOM 1192 C CA . LEU A 1 171 ? 14.450 4.856 -2.639 1.00 96.88 171 LEU A CA 1
ATOM 1193 C C . LEU A 1 171 ? 15.237 4.292 -1.458 1.00 96.88 171 LEU A C 1
ATOM 1195 O O . LEU A 1 171 ? 16.107 3.453 -1.656 1.00 96.88 171 LEU A O 1
ATOM 1199 N N . THR A 1 172 ? 14.907 4.687 -0.226 1.00 95.19 172 THR A N 1
ATOM 1200 C CA . THR A 1 172 ? 15.563 4.145 0.973 1.00 95.19 172 THR A CA 1
ATOM 1201 C C . THR A 1 172 ? 15.311 2.650 1.123 1.00 95.19 172 THR A C 1
ATOM 1203 O O . THR A 1 172 ? 16.237 1.902 1.428 1.00 95.19 172 THR A O 1
ATOM 1206 N N . GLY A 1 173 ? 14.066 2.208 0.922 1.00 93.38 173 GLY A N 1
ATOM 1207 C CA . GLY A 1 173 ? 13.719 0.790 0.951 1.00 93.38 173 GLY A CA 1
ATOM 1208 C C . GLY A 1 173 ? 14.457 0.010 -0.133 1.00 93.38 173 GLY A C 1
ATOM 1209 O O . GLY A 1 173 ? 15.098 -0.993 0.171 1.00 93.38 173 GLY A O 1
ATOM 1210 N N . PHE A 1 174 ? 14.428 0.511 -1.369 1.00 95.56 174 PHE A N 1
ATOM 1211 C CA . PHE A 1 174 ? 15.063 -0.151 -2.503 1.00 95.56 174 PHE A CA 1
ATOM 1212 C C . PHE A 1 174 ? 16.584 -0.227 -2.362 1.00 95.56 174 PHE A C 1
ATOM 1214 O O . PHE A 1 174 ? 17.159 -1.306 -2.455 1.00 95.56 174 PHE A O 1
ATOM 1221 N N . HIS A 1 175 ? 17.227 0.894 -2.045 1.00 95.81 175 HIS A N 1
ATOM 1222 C CA . HIS A 1 175 ? 18.668 0.973 -1.835 1.00 95.81 175 HIS A CA 1
ATOM 1223 C C . HIS A 1 175 ? 19.148 0.008 -0.738 1.00 95.81 175 HIS A C 1
ATOM 1225 O O . HIS A 1 175 ? 20.102 -0.740 -0.936 1.00 95.81 175 HIS A O 1
ATOM 1231 N N . GLN A 1 176 ? 18.457 -0.034 0.406 1.00 92.50 176 GLN A N 1
ATOM 1232 C CA . GLN A 1 176 ? 18.803 -0.954 1.496 1.00 92.50 176 GLN A CA 1
ATOM 1233 C C . GLN A 1 176 ? 18.584 -2.422 1.119 1.00 92.50 176 GLN A C 1
ATOM 1235 O O . GLN A 1 176 ? 19.365 -3.284 1.520 1.00 92.50 176 GLN A O 1
ATOM 1240 N N . GLU A 1 177 ? 17.545 -2.719 0.339 1.00 93.25 177 GLU A N 1
ATOM 1241 C CA . GLU A 1 177 ? 17.305 -4.072 -0.151 1.00 93.25 177 GLU A CA 1
ATOM 1242 C C . GLU A 1 177 ? 18.424 -4.537 -1.091 1.00 93.25 177 GLU A C 1
ATOM 1244 O O . GLU A 1 177 ? 18.925 -5.651 -0.917 1.00 93.25 177 GLU A O 1
ATOM 1249 N N . LEU A 1 178 ? 18.876 -3.672 -2.007 1.00 94.19 178 LEU A N 1
ATOM 1250 C CA . LEU A 1 178 ? 20.029 -3.942 -2.868 1.00 94.19 178 LEU A CA 1
ATOM 1251 C C . LEU A 1 178 ? 21.293 -4.179 -2.032 1.00 94.19 178 LEU A C 1
ATOM 1253 O O . LEU A 1 178 ? 21.919 -5.228 -2.173 1.00 94.19 178 LEU A O 1
ATOM 1257 N N . LEU A 1 179 ? 21.621 -3.272 -1.102 1.00 92.94 179 LEU A N 1
ATOM 1258 C CA . LEU A 1 179 ? 22.784 -3.419 -0.218 1.00 92.94 179 LEU A CA 1
ATOM 1259 C C . LEU A 1 179 ? 22.763 -4.734 0.570 1.00 92.94 179 LEU A C 1
ATOM 1261 O O . LEU A 1 179 ? 23.789 -5.401 0.682 1.00 92.94 179 LEU A O 1
ATOM 1265 N N . SER A 1 180 ? 21.599 -5.132 1.092 1.00 91.38 180 SER A N 1
ATOM 1266 C CA . SER A 1 180 ? 21.457 -6.356 1.893 1.00 91.38 180 SER A CA 1
ATOM 1267 C C . SER A 1 180 ? 21.693 -7.652 1.110 1.00 91.38 180 SER A C 1
ATOM 1269 O O . SER A 1 180 ? 21.859 -8.709 1.716 1.00 91.38 180 SER A O 1
ATOM 1271 N N . LYS A 1 181 ? 21.686 -7.576 -0.224 1.00 91.56 181 LYS A N 1
ATOM 1272 C CA . LYS A 1 181 ? 21.783 -8.720 -1.134 1.00 91.56 181 LYS A CA 1
ATOM 1273 C C . LYS A 1 181 ? 23.062 -8.713 -1.978 1.00 91.56 181 LYS A C 1
ATOM 1275 O O . LYS A 1 181 ? 23.207 -9.575 -2.840 1.00 91.56 181 LYS A O 1
ATOM 1280 N N . LEU A 1 182 ? 23.980 -7.769 -1.750 1.00 90.06 182 LEU A N 1
ATOM 1281 C CA . LEU A 1 182 ? 25.260 -7.722 -2.458 1.00 90.06 182 LEU A CA 1
ATOM 1282 C C . LEU A 1 182 ? 26.153 -8.936 -2.121 1.00 90.06 182 LEU A C 1
ATOM 1284 O O . LEU A 1 182 ? 26.210 -9.332 -0.954 1.00 90.06 182 LEU A O 1
ATOM 1288 N N . PRO A 1 183 ? 26.910 -9.481 -3.099 1.00 89.00 183 PRO A N 1
ATOM 1289 C CA . PRO A 1 183 ? 26.915 -9.128 -4.527 1.00 89.00 183 PRO A CA 1
ATOM 1290 C C . PRO A 1 183 ? 25.713 -9.722 -5.288 1.00 89.00 183 PRO A C 1
ATOM 1292 O O . PRO A 1 183 ? 25.426 -10.912 -5.166 1.00 89.00 183 PRO A O 1
ATOM 1295 N N . LEU A 1 184 ? 25.039 -8.918 -6.126 1.00 86.62 184 LEU A N 1
ATOM 1296 C CA . LEU A 1 184 ? 23.770 -9.336 -6.750 1.00 86.62 184 LEU A CA 1
ATOM 1297 C C . LEU A 1 184 ? 23.945 -10.453 -7.787 1.00 86.62 184 LEU A C 1
ATOM 1299 O O . LEU A 1 184 ? 23.083 -11.319 -7.901 1.00 86.62 184 LEU A O 1
ATOM 1303 N N . ALA A 1 185 ? 25.082 -10.480 -8.486 1.00 83.75 185 ALA A N 1
ATOM 1304 C CA . ALA A 1 185 ? 25.385 -11.490 -9.501 1.00 83.75 185 ALA A CA 1
ATOM 1305 C C . ALA A 1 185 ? 25.472 -12.924 -8.941 1.00 83.75 185 ALA A C 1
ATOM 1307 O O . ALA A 1 185 ? 25.395 -13.889 -9.698 1.00 83.75 185 ALA A O 1
ATOM 1308 N N . ALA A 1 186 ? 25.638 -13.078 -7.623 1.00 86.00 186 ALA A N 1
ATOM 1309 C CA . ALA A 1 186 ? 25.683 -14.379 -6.958 1.00 86.00 186 ALA A CA 1
ATOM 1310 C C . ALA A 1 186 ? 24.296 -14.885 -6.516 1.00 86.00 186 ALA A C 1
ATOM 1312 O O . ALA A 1 186 ? 24.191 -15.987 -5.973 1.00 86.00 186 ALA A O 1
ATOM 1313 N N . LEU A 1 187 ? 23.232 -14.096 -6.703 1.00 87.19 187 LEU A N 1
ATOM 1314 C CA . LEU A 1 187 ? 21.887 -14.473 -6.279 1.00 87.19 187 LEU A CA 1
ATOM 1315 C C . LEU A 1 187 ? 21.298 -15.524 -7.219 1.00 87.19 187 LEU A C 1
ATOM 1317 O O . LEU A 1 187 ? 21.115 -15.290 -8.410 1.00 87.19 187 LEU A O 1
ATOM 1321 N N . THR A 1 188 ? 20.928 -16.669 -6.653 1.00 83.56 188 THR A N 1
ATOM 1322 C CA . THR A 1 188 ? 20.211 -17.729 -7.373 1.00 83.56 188 THR A CA 1
ATOM 1323 C C . THR A 1 188 ? 18.715 -17.444 -7.500 1.00 83.56 188 THR A C 1
ATOM 1325 O O . THR A 1 188 ? 18.093 -17.889 -8.459 1.00 83.56 188 THR A O 1
ATOM 1328 N N . ASP A 1 189 ? 18.147 -16.679 -6.563 1.00 86.12 189 ASP A N 1
ATOM 1329 C CA . ASP A 1 189 ? 16.740 -16.273 -6.563 1.00 86.12 189 ASP A CA 1
ATOM 1330 C C . ASP A 1 189 ? 16.610 -14.778 -6.234 1.00 86.12 189 ASP A C 1
ATOM 1332 O O . ASP A 1 189 ? 16.428 -14.351 -5.087 1.00 86.12 189 ASP A O 1
ATOM 1336 N N . ALA A 1 190 ? 16.797 -13.948 -7.261 1.00 87.06 190 ALA A N 1
ATOM 1337 C CA . ALA A 1 190 ? 16.561 -12.516 -7.151 1.00 87.06 190 ALA A CA 1
ATOM 1338 C C . ALA A 1 190 ? 15.046 -12.245 -7.049 1.00 87.06 190 ALA A C 1
ATOM 1340 O O . ALA A 1 190 ? 14.275 -12.830 -7.817 1.00 87.06 190 ALA A O 1
ATOM 1341 N N . PRO A 1 191 ? 14.593 -11.327 -6.169 1.00 92.19 191 PRO A N 1
ATOM 1342 C CA . PRO A 1 191 ? 13.178 -10.993 -6.004 1.00 92.19 191 PRO A CA 1
ATOM 1343 C C . PRO A 1 191 ? 12.686 -10.101 -7.162 1.00 92.19 191 PRO A C 1
ATOM 1345 O O 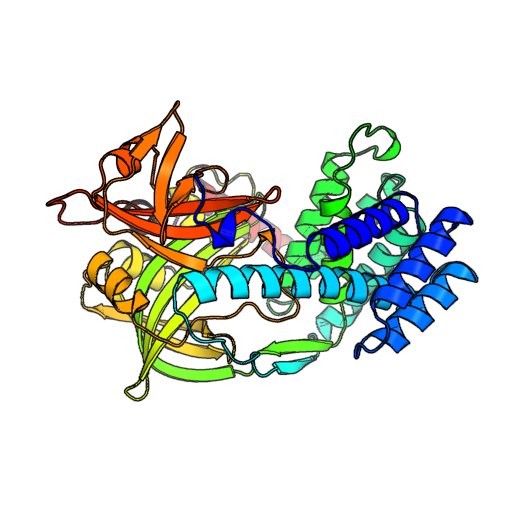. PRO A 1 191 ? 12.336 -8.936 -6.982 1.00 92.19 191 PRO A O 1
ATOM 1348 N N . ARG A 1 192 ? 12.673 -10.675 -8.369 1.00 92.50 192 ARG A N 1
ATOM 1349 C CA . ARG A 1 192 ? 12.451 -10.034 -9.675 1.00 92.50 192 ARG A CA 1
ATOM 1350 C C . ARG A 1 192 ? 11.312 -9.021 -9.670 1.00 92.50 192 ARG A C 1
ATOM 1352 O O . ARG A 1 192 ? 11.546 -7.833 -9.874 1.00 92.50 192 ARG A O 1
ATOM 1359 N N . ALA A 1 193 ? 10.103 -9.485 -9.355 1.00 93.12 193 ALA A N 1
ATOM 1360 C CA . ALA A 1 193 ? 8.908 -8.648 -9.394 1.00 93.12 193 ALA A CA 1
ATOM 1361 C C . ALA A 1 193 ? 8.958 -7.485 -8.400 1.00 93.12 193 ALA A C 1
ATOM 1363 O O . ALA A 1 193 ? 8.481 -6.389 -8.688 1.00 93.12 193 ALA A O 1
ATOM 1364 N N . ARG A 1 194 ? 9.576 -7.706 -7.237 1.00 94.00 194 ARG A N 1
ATOM 1365 C CA . ARG A 1 194 ? 9.722 -6.690 -6.196 1.00 94.00 194 ARG A CA 1
ATOM 1366 C C . ARG A 1 194 ? 10.749 -5.630 -6.579 1.00 94.00 194 ARG A C 1
ATOM 1368 O O . ARG A 1 194 ? 10.510 -4.451 -6.348 1.00 94.00 194 ARG A O 1
ATOM 1375 N N . TRP A 1 195 ? 11.874 -6.023 -7.166 1.00 95.94 195 TRP A N 1
ATOM 1376 C CA . TRP A 1 195 ? 12.886 -5.071 -7.625 1.00 95.94 195 TRP A CA 1
ATOM 1377 C C . TRP A 1 195 ? 12.407 -4.240 -8.807 1.00 95.94 195 TRP A C 1
ATOM 1379 O O . TRP A 1 195 ? 12.604 -3.028 -8.801 1.00 95.94 195 TRP A O 1
ATOM 1389 N N . ALA A 1 196 ? 11.730 -4.857 -9.775 1.00 96.50 196 ALA A N 1
ATOM 1390 C CA . ALA A 1 196 ? 11.130 -4.125 -10.882 1.00 96.50 196 ALA A CA 1
ATOM 1391 C C . ALA A 1 196 ? 10.037 -3.148 -10.401 1.00 96.50 196 ALA A C 1
ATOM 1393 O O . ALA A 1 196 ? 9.976 -2.018 -10.879 1.00 96.50 196 ALA A O 1
ATOM 1394 N N . ASP A 1 197 ? 9.241 -3.537 -9.397 1.00 95.44 197 ASP A N 1
ATOM 1395 C CA . ASP A 1 197 ? 8.246 -2.669 -8.750 1.00 95.44 197 ASP A CA 1
ATOM 1396 C C . ASP A 1 197 ? 8.875 -1.477 -8.040 1.00 95.44 197 ASP A C 1
ATOM 1398 O O . ASP A 1 197 ? 8.528 -0.329 -8.315 1.00 95.44 197 ASP A O 1
ATOM 1402 N N . LEU A 1 198 ? 9.864 -1.725 -7.184 1.00 95.94 198 LEU A N 1
ATOM 1403 C CA . LEU A 1 198 ? 10.574 -0.653 -6.500 1.00 95.94 198 LEU A CA 1
ATOM 1404 C C . LEU A 1 198 ? 11.272 0.284 -7.491 1.00 95.94 198 LEU A C 1
ATOM 1406 O O . LEU A 1 198 ? 11.205 1.501 -7.310 1.00 95.94 198 LEU A O 1
ATOM 1410 N N . TRP A 1 199 ? 11.885 -0.250 -8.548 1.00 97.88 199 TRP A N 1
ATOM 1411 C CA . TRP A 1 199 ? 12.525 0.541 -9.596 1.00 97.88 199 TRP A CA 1
ATOM 1412 C C . TRP A 1 199 ? 11.520 1.430 -10.343 1.00 97.88 199 TRP A C 1
ATOM 1414 O O . TRP A 1 199 ? 11.702 2.648 -10.375 1.00 97.88 199 TRP A O 1
ATOM 1424 N N . SER A 1 200 ? 10.430 0.863 -10.879 1.00 97.56 200 SER A N 1
ATOM 1425 C CA . SER A 1 200 ? 9.424 1.622 -11.639 1.00 97.56 200 SER A CA 1
ATOM 1426 C C . SER A 1 200 ? 8.731 2.682 -10.785 1.00 97.56 200 SER A C 1
ATOM 1428 O O . SER A 1 200 ? 8.673 3.849 -11.182 1.00 97.56 200 SER A O 1
ATOM 1430 N N . ARG A 1 201 ? 8.289 2.325 -9.571 1.00 96.62 201 ARG A N 1
ATOM 1431 C CA . ARG A 1 201 ? 7.662 3.272 -8.635 1.00 96.62 201 ARG A CA 1
ATOM 1432 C C . ARG A 1 201 ? 8.606 4.393 -8.238 1.00 96.62 201 ARG A C 1
ATOM 1434 O O . ARG A 1 201 ? 8.177 5.542 -8.166 1.00 96.62 201 ARG A O 1
ATOM 1441 N N . SER A 1 202 ? 9.874 4.078 -7.971 1.00 97.25 202 SER A N 1
ATOM 1442 C CA . SER A 1 202 ? 10.866 5.088 -7.586 1.00 97.25 202 SER A CA 1
ATOM 1443 C C . SER A 1 202 ? 11.165 6.028 -8.750 1.00 97.25 202 SER A C 1
ATOM 1445 O O . SER A 1 202 ? 11.231 7.238 -8.545 1.00 97.25 202 SER A O 1
ATOM 1447 N N . LEU A 1 203 ? 11.276 5.502 -9.975 1.00 97.62 203 LEU A N 1
ATOM 1448 C CA . LEU A 1 203 ? 11.546 6.313 -11.162 1.00 97.62 203 LEU A CA 1
ATOM 1449 C C . LEU A 1 203 ? 10.422 7.323 -11.403 1.00 97.62 203 LEU A C 1
ATOM 1451 O O . LEU A 1 203 ? 10.684 8.517 -11.558 1.00 97.62 203 LEU A O 1
ATOM 1455 N N . LEU A 1 204 ? 9.171 6.862 -11.352 1.00 96.56 204 LEU A N 1
ATOM 1456 C CA . LEU A 1 204 ? 8.004 7.721 -11.542 1.00 96.56 204 LEU A CA 1
ATOM 1457 C C . LEU A 1 204 ? 7.786 8.686 -10.369 1.00 96.56 204 LEU A C 1
ATOM 1459 O O . LEU A 1 204 ? 7.457 9.849 -10.598 1.00 96.56 204 LEU A O 1
ATOM 1463 N N . ALA A 1 205 ? 8.035 8.262 -9.124 1.00 95.69 205 ALA A N 1
ATOM 1464 C CA . ALA A 1 205 ? 7.941 9.130 -7.945 1.00 95.69 205 ALA A CA 1
ATOM 1465 C C . ALA A 1 205 ? 8.982 10.264 -7.943 1.00 95.69 205 ALA A C 1
ATOM 1467 O O . ALA A 1 205 ? 8.808 11.256 -7.233 1.00 95.69 205 ALA A O 1
ATOM 1468 N N . CYS A 1 206 ? 10.046 10.131 -8.739 1.00 96.75 206 CYS A N 1
ATOM 1469 C CA . CYS A 1 206 ? 11.075 11.148 -8.905 1.00 96.75 206 CYS A CA 1
ATOM 1470 C C . CYS A 1 206 ? 10.817 12.107 -10.076 1.00 96.75 206 CYS A C 1
ATOM 1472 O O . CYS A 1 206 ? 11.651 12.979 -10.324 1.00 96.75 206 CYS A O 1
ATOM 1474 N N . LEU A 1 207 ? 9.703 11.992 -10.809 1.00 95.81 207 LEU A N 1
ATOM 1475 C CA . LEU A 1 207 ? 9.352 12.973 -11.842 1.00 95.81 207 LEU A CA 1
ATOM 1476 C C . LEU A 1 207 ? 9.108 14.362 -11.219 1.00 95.81 207 LEU A C 1
ATOM 1478 O O . LEU A 1 207 ? 8.534 14.452 -10.130 1.00 95.81 207 LEU A O 1
ATOM 1482 N N . PRO A 1 208 ? 9.494 15.454 -11.909 1.00 94.38 208 PRO A N 1
ATOM 1483 C CA . PRO A 1 208 ? 9.378 16.817 -11.381 1.00 94.38 208 PRO A CA 1
ATOM 1484 C C . PRO A 1 208 ? 7.926 17.278 -11.204 1.00 94.38 208 PRO A C 1
ATOM 1486 O O . PRO A 1 208 ? 7.674 18.240 -10.487 1.00 94.38 208 PRO A O 1
ATOM 1489 N N . LYS A 1 209 ? 6.979 16.593 -11.851 1.00 92.56 209 LYS A N 1
ATOM 1490 C CA . LYS A 1 209 ? 5.543 16.845 -11.776 1.00 92.56 209 LYS A CA 1
ATOM 1491 C C . LYS A 1 209 ? 4.845 15.576 -11.335 1.00 92.56 209 LYS A C 1
ATOM 1493 O O . LYS A 1 209 ? 5.001 14.541 -11.978 1.00 92.56 209 LYS A O 1
ATOM 1498 N N . GLN A 1 210 ? 4.078 15.668 -10.256 1.00 90.31 210 GLN A N 1
ATOM 1499 C CA . GLN A 1 210 ? 3.362 14.533 -9.685 1.00 90.31 210 GLN A CA 1
ATOM 1500 C C . GLN A 1 210 ? 1.854 14.779 -9.745 1.00 90.31 210 GLN A C 1
ATOM 1502 O O . GLN A 1 210 ? 1.403 15.866 -9.361 1.00 90.31 210 GLN A O 1
ATOM 1507 N N . PRO A 1 211 ? 1.053 13.798 -10.192 1.00 90.62 211 PRO A N 1
ATOM 1508 C CA . PRO A 1 211 ? -0.383 13.864 -9.999 1.00 90.62 211 PRO A CA 1
ATOM 1509 C C . PRO A 1 211 ? -0.690 13.736 -8.504 1.00 90.62 211 PRO A C 1
ATOM 1511 O O . PRO A 1 211 ? -0.109 12.913 -7.796 1.00 90.62 211 PRO A O 1
ATOM 1514 N N . ARG A 1 212 ? -1.615 14.552 -8.008 1.00 89.19 212 ARG A N 1
ATOM 1515 C CA . ARG A 1 212 ? -2.126 14.476 -6.639 1.00 89.19 212 ARG A CA 1
ATOM 1516 C C . ARG A 1 212 ? -3.642 14.591 -6.644 1.00 89.19 212 ARG A C 1
ATOM 1518 O O . ARG A 1 212 ? -4.171 15.359 -7.447 1.00 89.19 212 ARG A O 1
ATOM 1525 N N . PRO A 1 213 ? -4.352 13.870 -5.764 1.00 91.75 213 PRO A N 1
ATOM 1526 C CA . PRO A 1 213 ? -5.764 14.130 -5.525 1.00 91.75 213 PRO A CA 1
ATOM 1527 C C . PRO A 1 213 ? -6.001 15.613 -5.220 1.00 91.75 213 PRO A C 1
ATOM 1529 O O . PRO A 1 213 ? -5.199 16.240 -4.528 1.00 91.75 213 PRO A O 1
ATOM 1532 N N . THR A 1 214 ? -7.086 16.183 -5.736 1.00 93.31 214 THR A N 1
ATOM 1533 C CA . THR A 1 214 ? -7.502 17.537 -5.348 1.00 93.31 214 THR A CA 1
ATOM 1534 C C . THR A 1 214 ? -7.891 17.562 -3.873 1.00 93.31 214 THR A C 1
ATOM 1536 O O . THR A 1 214 ? -8.492 16.608 -3.379 1.00 93.31 214 THR A O 1
ATOM 1539 N N . GLU A 1 215 ? -7.581 18.658 -3.186 1.00 94.38 215 GLU A N 1
ATOM 1540 C CA . GLU A 1 215 ? -7.808 18.824 -1.750 1.00 94.38 215 GLU A CA 1
ATOM 1541 C C . GLU A 1 215 ? -8.901 19.862 -1.471 1.00 94.38 215 GLU A C 1
ATOM 1543 O O . GLU A 1 215 ? -8.888 20.955 -2.036 1.00 94.38 215 GLU A O 1
ATOM 1548 N N . GLU A 1 216 ? -9.804 19.541 -0.548 1.00 94.75 216 GLU A N 1
ATOM 1549 C CA . GLU A 1 216 ? -10.787 20.458 0.028 1.00 94.75 216 GLU A CA 1
ATOM 1550 C C . GLU A 1 216 ? -10.437 20.722 1.502 1.00 94.75 216 GLU A C 1
ATOM 1552 O O . GLU A 1 216 ? -10.256 19.768 2.266 1.00 94.75 216 GLU A O 1
ATOM 1557 N N . PRO A 1 217 ? -10.316 21.985 1.948 1.00 96.69 217 PRO A N 1
ATOM 1558 C CA . PRO A 1 217 ? -10.059 22.277 3.351 1.00 96.69 217 PRO A CA 1
ATOM 1559 C C . PRO A 1 217 ? -11.268 21.902 4.212 1.00 96.69 217 PRO A C 1
ATOM 1561 O O . PRO A 1 217 ? -12.400 22.248 3.889 1.00 96.69 217 PRO A O 1
ATOM 1564 N N . ILE A 1 218 ? -11.015 21.263 5.354 1.00 96.81 218 ILE A N 1
ATOM 1565 C CA . ILE A 1 218 ? -12.049 20.978 6.352 1.00 96.81 218 ILE A CA 1
ATOM 1566 C C . ILE A 1 218 ? -11.660 21.554 7.711 1.00 96.81 218 ILE A C 1
ATOM 1568 O O . ILE A 1 218 ? -10.491 21.524 8.113 1.00 96.81 218 ILE A O 1
ATOM 1572 N N . GLU A 1 219 ? -12.655 22.040 8.445 1.00 95.81 219 GLU A N 1
ATOM 1573 C CA . GLU A 1 219 ? -12.483 22.586 9.787 1.00 95.81 219 GLU A CA 1
ATOM 1574 C C . GLU A 1 219 ? -13.564 22.056 10.729 1.00 95.81 219 GLU A C 1
ATOM 1576 O O . GLU A 1 219 ? -14.744 22.024 10.382 1.00 95.81 219 GLU A O 1
ATOM 1581 N N . GLY A 1 220 ? -13.146 21.609 11.918 1.00 94.50 220 GLY A N 1
ATOM 1582 C CA . GLY A 1 220 ? -14.061 21.158 12.966 1.00 94.50 220 GLY A CA 1
ATOM 1583 C C . GLY A 1 220 ? -14.933 19.961 12.572 1.00 94.50 220 GLY A C 1
ATOM 1584 O O . GLY A 1 220 ? -16.018 19.800 13.125 1.00 94.50 220 GLY A O 1
ATOM 1585 N N . ALA A 1 221 ? -14.492 19.126 11.629 1.00 97.25 221 ALA A N 1
ATOM 1586 C CA . ALA A 1 221 ? -15.220 17.922 11.242 1.00 97.25 221 ALA A CA 1
ATOM 1587 C C . ALA A 1 221 ? -15.088 16.845 12.328 1.00 97.25 221 ALA A C 1
ATOM 1589 O O . ALA A 1 221 ? -14.063 16.766 13.007 1.00 97.25 221 ALA A O 1
ATOM 1590 N N . LYS A 1 222 ? -16.102 15.994 12.494 1.00 98.00 222 LYS A N 1
ATOM 1591 C CA . LYS A 1 222 ? -16.037 14.878 13.447 1.00 98.00 222 LYS A CA 1
ATOM 1592 C C . LYS A 1 222 ? -15.551 13.628 12.723 1.00 98.00 222 LYS A C 1
ATOM 1594 O O . LYS A 1 222 ? -16.199 13.153 11.799 1.00 98.00 222 LYS A O 1
ATOM 1599 N N . LEU A 1 223 ? -14.426 13.082 13.163 1.00 98.38 223 LEU A N 1
ATOM 1600 C CA . LEU A 1 223 ? -13.898 11.796 12.724 1.00 98.38 223 LEU A CA 1
ATOM 1601 C C . LEU A 1 223 ? -14.172 10.752 13.809 1.00 98.38 223 LEU A C 1
ATOM 1603 O O . LEU A 1 223 ? -13.777 10.936 14.958 1.00 98.38 223 LEU A O 1
ATOM 1607 N N . SER A 1 224 ? -14.806 9.641 13.451 1.00 98.31 224 SER A N 1
ATOM 1608 C CA . SER A 1 224 ? -15.008 8.475 14.318 1.00 98.31 224 SER A CA 1
ATOM 1609 C C . SER A 1 224 ? -14.157 7.305 13.810 1.00 98.31 224 SER A C 1
ATOM 1611 O O . SER A 1 224 ? -14.591 6.590 12.902 1.00 98.31 224 SER A O 1
ATOM 1613 N N . PRO A 1 225 ? -12.931 7.117 14.341 1.00 97.94 225 PRO A N 1
ATOM 1614 C CA . PRO A 1 225 ? -12.043 6.028 13.943 1.00 97.94 225 PRO A CA 1
ATOM 1615 C C . PRO A 1 225 ? -12.625 4.677 14.352 1.00 97.94 225 PRO A C 1
ATOM 1617 O O . PRO A 1 225 ? -13.015 4.495 15.502 1.00 97.94 225 PRO A O 1
ATOM 1620 N N . PHE A 1 226 ? -12.648 3.711 13.439 1.00 97.12 226 PHE A N 1
ATOM 1621 C CA . PHE A 1 226 ? -13.139 2.363 13.746 1.00 97.12 226 PHE A CA 1
ATOM 1622 C C . PHE A 1 226 ? -12.100 1.268 13.512 1.00 97.12 226 PHE A C 1
ATOM 1624 O O . PHE A 1 226 ? -12.262 0.149 13.990 1.00 97.12 226 PHE A O 1
ATOM 1631 N N . MET A 1 227 ? -11.019 1.568 12.795 1.00 96.19 227 MET A N 1
ATOM 1632 C CA . MET A 1 227 ? -9.983 0.597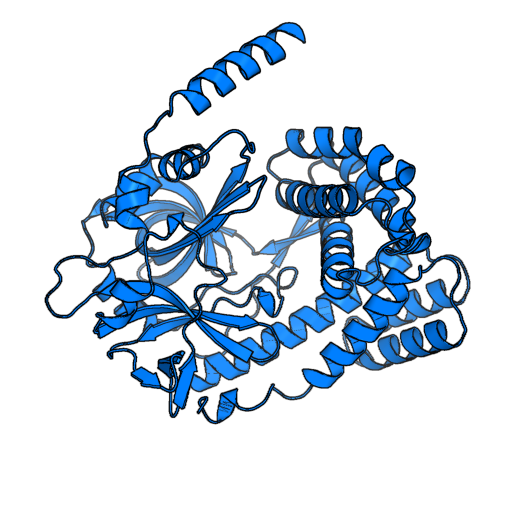 12.468 1.00 96.19 227 MET A CA 1
ATOM 1633 C C . MET A 1 227 ? -8.653 1.317 12.275 1.00 96.19 227 MET A C 1
ATOM 1635 O O . MET A 1 227 ? -8.600 2.383 11.668 1.00 96.19 227 MET A O 1
ATOM 1639 N N . VAL A 1 228 ? -7.578 0.738 12.798 1.00 96.12 228 VAL A N 1
ATOM 1640 C CA . VAL A 1 228 ? -6.215 1.231 12.596 1.00 96.12 228 VAL A CA 1
ATOM 1641 C C . VAL A 1 228 ? -5.379 0.057 12.129 1.00 96.12 228 VAL A C 1
ATOM 1643 O O . VAL A 1 228 ? -5.370 -0.981 12.781 1.00 96.12 228 VAL A O 1
ATOM 1646 N N . GLU A 1 229 ? -4.703 0.209 11.001 1.00 95.75 229 GLU A N 1
ATOM 1647 C CA . GLU A 1 229 ? -3.677 -0.723 10.554 1.00 95.75 229 GLU A CA 1
ATOM 1648 C C . GLU A 1 229 ? -2.315 -0.168 10.963 1.00 95.75 229 GLU A C 1
ATOM 1650 O O . GLU A 1 229 ? -1.911 0.910 10.513 1.00 95.75 229 GLU A O 1
ATOM 1655 N N . ALA A 1 230 ? -1.604 -0.897 11.816 1.00 92.81 230 ALA A N 1
ATOM 1656 C CA . ALA A 1 230 ? -0.211 -0.596 12.086 1.00 92.81 230 ALA A CA 1
ATOM 1657 C C . ALA A 1 230 ? 0.659 -1.223 10.992 1.00 92.81 230 ALA A C 1
ATOM 1659 O O . ALA A 1 230 ? 0.709 -2.443 10.851 1.00 92.81 230 ALA A O 1
ATOM 1660 N N . GLN A 1 231 ? 1.375 -0.393 10.241 1.00 90.88 231 GLN A N 1
ATOM 1661 C CA . GLN A 1 231 ? 2.349 -0.835 9.251 1.00 90.88 231 GLN A CA 1
ATOM 1662 C C . GLN A 1 231 ? 3.737 -0.484 9.729 1.00 90.88 231 GLN A C 1
ATOM 1664 O O . GLN A 1 231 ? 3.977 0.616 10.233 1.00 90.88 231 GLN A O 1
ATOM 1669 N N . HIS A 1 232 ? 4.671 -1.406 9.557 1.00 84.94 232 HIS A N 1
ATOM 1670 C CA . HIS A 1 232 ? 6.013 -1.150 10.007 1.00 84.94 232 HIS A CA 1
ATOM 1671 C C . HIS A 1 232 ? 7.052 -1.740 9.069 1.00 84.94 232 HIS A C 1
ATOM 1673 O O . HIS A 1 232 ? 6.937 -2.850 8.564 1.00 84.94 232 HIS A O 1
ATOM 1679 N N . HIS A 1 233 ? 8.077 -0.941 8.837 1.00 85.06 233 HIS A N 1
ATOM 1680 C CA . HIS A 1 233 ? 9.266 -1.271 8.089 1.00 85.06 233 HIS A CA 1
ATOM 1681 C C . HIS A 1 233 ? 10.477 -0.981 8.981 1.00 85.06 233 HIS A C 1
ATOM 1683 O O . HIS A 1 233 ? 10.371 -0.360 10.046 1.00 85.06 233 HIS A O 1
ATOM 1689 N N . ARG A 1 234 ? 11.654 -1.409 8.529 1.00 82.12 234 ARG A N 1
ATOM 1690 C CA . ARG A 1 234 ? 12.926 -1.139 9.199 1.00 82.12 234 ARG A CA 1
ATOM 1691 C C . ARG A 1 234 ? 13.116 0.358 9.494 1.00 82.12 234 ARG A C 1
ATOM 1693 O O . ARG A 1 234 ? 13.366 0.745 10.627 1.00 82.12 234 ARG A O 1
ATOM 1700 N N . ASN A 1 235 ? 12.860 1.198 8.491 1.00 84.12 235 ASN A N 1
ATOM 1701 C CA . ASN A 1 235 ? 13.134 2.641 8.551 1.00 84.12 235 ASN A CA 1
ATOM 1702 C C . ASN A 1 235 ? 11.906 3.517 8.833 1.00 84.12 235 ASN A C 1
ATOM 1704 O O . ASN A 1 235 ? 12.051 4.712 9.073 1.00 84.12 235 ASN A O 1
ATOM 1708 N N . MET A 1 236 ? 10.692 2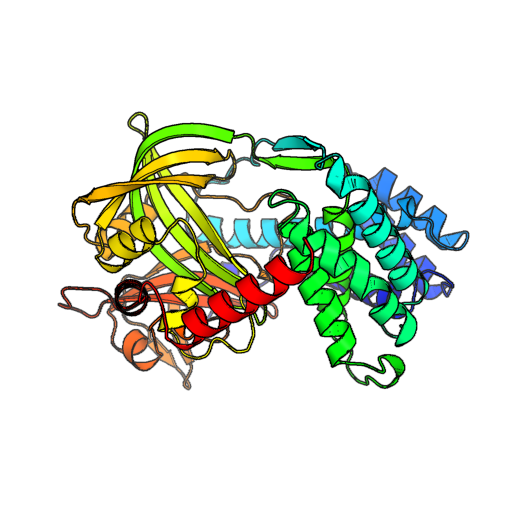.966 8.782 1.00 87.44 236 MET A N 1
ATOM 1709 C CA . MET A 1 236 ? 9.467 3.765 8.864 1.00 87.44 236 MET A CA 1
ATOM 1710 C C . MET A 1 236 ? 8.353 2.987 9.548 1.00 87.44 236 MET A C 1
ATOM 1712 O O . MET A 1 236 ? 8.241 1.777 9.382 1.00 87.44 236 MET A O 1
ATOM 1716 N N . VAL A 1 237 ? 7.521 3.687 10.305 1.00 89.06 237 VAL A N 1
ATOM 1717 C CA . VAL A 1 237 ? 6.262 3.158 10.837 1.00 89.06 237 VAL A CA 1
ATOM 1718 C C . VAL A 1 237 ? 5.123 4.034 10.345 1.00 89.06 237 VAL A C 1
ATOM 1720 O O . VAL A 1 237 ? 5.305 5.244 10.179 1.00 89.06 237 VAL A O 1
ATOM 1723 N N . SER A 1 238 ? 3.964 3.423 10.122 1.00 91.81 238 SER A N 1
ATOM 1724 C CA . SER A 1 238 ? 2.745 4.122 9.749 1.00 91.81 238 SER A CA 1
ATOM 1725 C C . SER A 1 238 ? 1.536 3.608 10.529 1.00 91.81 238 SER A C 1
ATOM 1727 O O . SER A 1 238 ? 1.417 2.413 10.793 1.00 91.81 238 SER A O 1
ATOM 1729 N N . ALA A 1 239 ? 0.614 4.512 10.850 1.00 93.88 239 ALA A N 1
ATOM 1730 C CA . ALA A 1 239 ? -0.751 4.203 11.258 1.00 93.88 239 ALA A CA 1
ATOM 1731 C C . ALA A 1 239 ? -1.686 4.557 10.102 1.00 93.88 239 ALA A C 1
ATOM 1733 O O . ALA A 1 239 ? -1.786 5.732 9.745 1.00 93.88 239 ALA A O 1
ATOM 1734 N N . VAL A 1 240 ? -2.383 3.572 9.539 1.00 95.88 240 VAL A N 1
ATOM 1735 C CA . VAL A 1 240 ? -3.458 3.813 8.569 1.00 95.88 240 VAL A CA 1
ATOM 1736 C C . VAL A 1 240 ? -4.785 3.741 9.311 1.00 95.88 240 VAL A C 1
ATOM 1738 O O . VAL A 1 240 ? -5.263 2.671 9.680 1.00 95.88 240 VAL A O 1
ATOM 1741 N N . ILE A 1 241 ? -5.362 4.905 9.573 1.00 97.25 241 ILE A N 1
ATOM 1742 C CA . ILE A 1 241 ? -6.576 5.089 10.358 1.00 97.25 241 ILE A CA 1
ATOM 1743 C C . ILE A 1 241 ? -7.762 5.155 9.404 1.00 97.25 241 ILE A C 1
ATOM 1745 O O . ILE A 1 241 ? -7.835 6.030 8.545 1.00 97.25 241 ILE A O 1
ATOM 1749 N N . TRP A 1 242 ? -8.718 4.258 9.593 1.00 98.06 242 TRP A N 1
ATOM 1750 C CA . TRP A 1 242 ? -10.004 4.272 8.914 1.00 98.06 242 TRP A CA 1
ATOM 1751 C C . TRP A 1 242 ? -11.069 4.795 9.867 1.00 98.06 242 TRP A C 1
ATOM 1753 O O . TRP A 1 242 ? -11.151 4.381 11.030 1.00 98.06 242 TRP A O 1
ATOM 1763 N N . GLY A 1 243 ? -11.899 5.705 9.373 1.00 97.94 243 GLY A N 1
ATOM 1764 C CA . GLY A 1 243 ? -12.945 6.318 10.177 1.00 97.94 243 GLY A CA 1
ATOM 1765 C C . GLY A 1 243 ? -14.116 6.804 9.347 1.00 97.94 243 GLY A C 1
ATOM 1766 O O . GLY A 1 243 ? -14.030 6.918 8.127 1.00 97.94 243 GLY A O 1
ATOM 1767 N N . VAL A 1 244 ? -15.215 7.098 10.034 1.00 98.31 244 VAL A N 1
ATOM 1768 C CA . VAL A 1 244 ? -16.345 7.828 9.455 1.00 98.31 244 VAL A CA 1
ATOM 1769 C C . VAL A 1 244 ? -16.116 9.314 9.703 1.00 98.31 244 VAL A C 1
ATOM 1771 O O . VAL A 1 244 ? -15.939 9.720 10.852 1.00 98.31 244 VAL A O 1
ATOM 1774 N N . LEU A 1 245 ? -16.083 10.110 8.637 1.00 98.12 245 LEU A N 1
ATOM 1775 C CA . LEU A 1 245 ? -16.019 11.567 8.709 1.00 98.12 245 LEU A CA 1
ATOM 1776 C C . LEU A 1 245 ? -17.428 12.139 8.553 1.00 98.12 245 LEU A C 1
ATOM 1778 O O . LEU A 1 245 ? -18.095 11.864 7.556 1.00 98.12 245 LEU A O 1
ATOM 1782 N N . GLU A 1 246 ? -17.846 12.954 9.516 1.00 97.31 246 GLU A N 1
ATOM 1783 C CA . GLU A 1 246 ? -19.061 13.761 9.463 1.00 97.31 246 GLU A CA 1
ATOM 1784 C C . GLU A 1 246 ? -18.672 15.215 9.155 1.00 97.31 246 GLU A C 1
ATOM 1786 O O . GLU A 1 246 ? -18.029 15.890 9.970 1.00 97.31 246 GLU A O 1
ATOM 1791 N N . HIS A 1 247 ? -19.037 15.696 7.966 1.00 94.06 247 HIS A N 1
ATOM 1792 C CA . HIS A 1 247 ? -18.748 17.056 7.509 1.00 94.06 247 HIS A CA 1
ATOM 1793 C C . HIS A 1 247 ? -19.869 17.556 6.590 1.00 94.06 247 HIS A C 1
ATOM 1795 O O . HIS A 1 247 ? -20.348 16.813 5.738 1.00 94.06 247 HIS A O 1
ATOM 1801 N N . GLY A 1 248 ? -20.334 18.794 6.788 1.00 88.75 248 GLY A N 1
ATOM 1802 C CA . GLY A 1 248 ? -21.391 19.383 5.951 1.00 88.75 248 GLY A CA 1
ATOM 1803 C C . GLY A 1 248 ? -22.718 18.606 5.947 1.00 88.75 248 GLY A C 1
ATOM 1804 O O . GLY A 1 248 ? -23.439 18.632 4.956 1.00 88.75 248 GLY A O 1
ATOM 1805 N N . GLY A 1 249 ? -23.026 17.865 7.019 1.00 89.50 249 GLY A N 1
ATOM 1806 C CA . GLY A 1 249 ? -24.210 16.996 7.093 1.00 89.50 249 GLY A CA 1
ATOM 1807 C C . GLY A 1 249 ? -24.091 15.676 6.319 1.00 89.50 249 GLY A C 1
ATOM 1808 O O . GLY A 1 249 ? -25.045 14.904 6.293 1.00 89.50 249 GLY A O 1
ATOM 1809 N N . GLN A 1 250 ? -22.935 15.393 5.715 1.00 92.00 250 GLN A N 1
ATOM 1810 C CA . GLN A 1 250 ? -22.655 14.143 5.014 1.00 92.00 250 GLN A CA 1
ATOM 1811 C C . GLN A 1 250 ? -21.754 13.232 5.849 1.00 92.00 250 GLN A C 1
ATOM 1813 O O . GLN A 1 250 ? -20.901 13.699 6.606 1.00 92.00 250 GLN A O 1
ATOM 1818 N N . GLN A 1 251 ? -21.936 11.922 5.677 1.00 95.44 251 GLN A N 1
ATOM 1819 C CA . GLN A 1 251 ? -21.070 10.894 6.246 1.00 95.44 251 GLN A CA 1
ATOM 1820 C C . GLN A 1 251 ? -20.357 10.142 5.131 1.00 95.44 251 GLN A C 1
ATOM 1822 O O . GLN A 1 251 ? -20.982 9.728 4.155 1.00 95.44 251 GLN A O 1
ATOM 1827 N N . ARG A 1 252 ? -19.053 9.925 5.292 1.00 95.69 252 ARG A N 1
ATOM 1828 C CA . ARG A 1 252 ? -18.276 9.077 4.382 1.00 95.69 252 ARG A CA 1
ATOM 1829 C C . ARG A 1 252 ? -17.164 8.354 5.115 1.00 95.69 252 ARG A C 1
ATOM 1831 O O . ARG A 1 252 ? -16.685 8.829 6.145 1.00 95.69 252 ARG A O 1
ATOM 1838 N N . VAL A 1 253 ? -16.736 7.223 4.568 1.00 97.12 253 VAL A N 1
ATOM 1839 C CA . VAL A 1 253 ? -15.531 6.561 5.062 1.00 97.12 253 VAL A CA 1
ATOM 1840 C C . VAL A 1 253 ? -14.324 7.323 4.535 1.00 97.12 253 VAL A C 1
ATOM 1842 O O . VAL A 1 253 ? -14.262 7.666 3.355 1.00 97.12 253 VAL A O 1
ATOM 1845 N N . VAL A 1 254 ? -13.369 7.587 5.418 1.00 97.50 254 VAL A N 1
ATOM 1846 C CA . VAL A 1 254 ? -12.088 8.208 5.082 1.00 97.50 254 VAL A CA 1
ATOM 1847 C C . VAL A 1 254 ? -10.937 7.355 5.583 1.00 97.50 254 VAL A C 1
ATOM 1849 O O . VAL A 1 254 ? -11.082 6.564 6.523 1.00 97.50 254 VAL A O 1
ATOM 1852 N N . ARG A 1 255 ? -9.777 7.558 4.966 1.00 96.81 255 ARG A N 1
ATOM 1853 C CA . ARG A 1 255 ? -8.505 6.978 5.393 1.00 96.81 255 ARG A CA 1
ATOM 1854 C C . ARG A 1 255 ? -7.528 8.098 5.722 1.00 96.81 255 ARG A C 1
ATOM 1856 O O . ARG A 1 255 ? -7.361 9.013 4.933 1.00 96.81 255 ARG A O 1
ATOM 1863 N N . SER A 1 256 ? -6.855 8.040 6.862 1.00 95.94 256 SER A N 1
ATOM 1864 C CA . SER A 1 256 ? -5.758 8.951 7.194 1.00 95.94 256 SER A CA 1
ATOM 1865 C C . SER A 1 256 ? -4.502 8.150 7.487 1.00 95.94 256 SER A C 1
ATOM 1867 O O . SER A 1 256 ? -4.565 7.165 8.217 1.00 95.94 256 SER A O 1
ATOM 1869 N N . THR A 1 257 ? -3.368 8.553 6.919 1.00 93.88 257 THR A N 1
ATOM 1870 C CA . THR A 1 257 ? -2.089 7.871 7.140 1.00 93.88 257 THR A CA 1
ATOM 1871 C C . THR A 1 257 ? -1.141 8.790 7.887 1.00 93.88 257 THR A C 1
ATOM 1873 O O . THR A 1 257 ? -0.821 9.880 7.417 1.00 93.88 257 THR A O 1
ATOM 1876 N N . LEU A 1 258 ? -0.686 8.334 9.050 1.00 91.75 258 LEU A N 1
ATOM 1877 C CA . LEU A 1 258 ? 0.339 8.995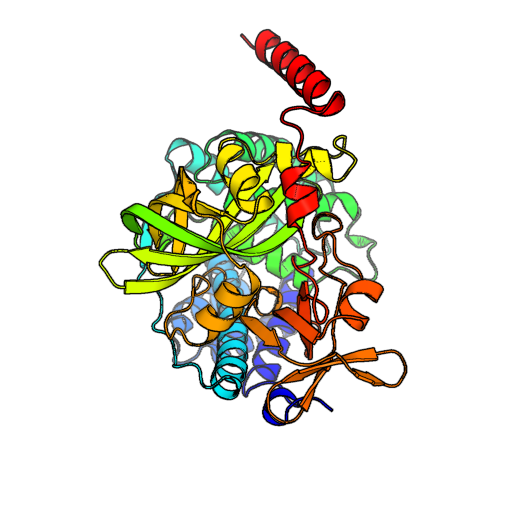 9.848 1.00 91.75 258 LEU A CA 1
ATOM 1878 C C . LEU A 1 258 ? 1.620 8.187 9.731 1.00 91.75 258 LEU A C 1
ATOM 1880 O O . LEU A 1 258 ? 1.603 7.010 10.075 1.00 91.75 258 LEU A O 1
ATOM 1884 N N . SER A 1 259 ? 2.720 8.795 9.295 1.00 89.25 259 SER A N 1
ATOM 1885 C CA . SER A 1 259 ? 3.989 8.086 9.113 1.00 89.25 259 SER A CA 1
ATOM 1886 C C . SER A 1 259 ? 5.163 8.824 9.739 1.00 89.25 259 SER A C 1
ATOM 1888 O O . SER A 1 259 ? 5.186 10.053 9.786 1.00 89.25 259 SER A O 1
ATOM 1890 N N . GLY A 1 260 ? 6.162 8.069 10.193 1.00 86.81 260 GLY A N 1
ATOM 1891 C CA . GLY A 1 260 ? 7.367 8.623 10.798 1.00 86.81 260 GLY A CA 1
ATOM 1892 C C . GLY A 1 260 ? 8.599 7.760 10.559 1.00 86.81 260 GLY A C 1
ATOM 1893 O O . GLY A 1 260 ? 8.534 6.529 10.611 1.00 86.81 260 GLY A O 1
ATOM 1894 N N . TRP A 1 261 ? 9.733 8.425 10.323 1.00 86.25 261 TRP A N 1
ATOM 1895 C CA . TRP A 1 261 ? 11.042 7.780 10.279 1.00 86.25 261 TRP A CA 1
ATOM 1896 C C . TRP A 1 261 ? 11.403 7.197 11.643 1.00 86.25 261 TRP A C 1
ATOM 1898 O O . TRP A 1 261 ? 11.183 7.817 12.689 1.00 86.25 261 TRP A O 1
ATOM 1908 N N . ARG A 1 262 ? 12.035 6.028 11.621 1.00 84.44 262 ARG A N 1
ATOM 1909 C CA . ARG A 1 262 ? 12.617 5.388 12.797 1.00 84.44 262 ARG A CA 1
ATOM 1910 C C . ARG A 1 262 ? 14.021 4.886 12.498 1.00 84.44 262 ARG A C 1
ATOM 1912 O O . ARG A 1 262 ? 14.439 4.795 11.350 1.00 84.44 262 ARG A O 1
ATOM 1919 N N . VAL A 1 263 ? 14.720 4.538 13.568 1.00 80.94 263 VAL A N 1
ATOM 1920 C CA . VAL A 1 263 ? 16.011 3.856 13.516 1.00 80.94 263 VAL A CA 1
ATOM 1921 C C . VAL A 1 263 ? 15.878 2.470 14.133 1.00 80.94 263 VAL A C 1
ATOM 1923 O O . VAL A 1 263 ? 15.066 2.270 15.042 1.00 80.94 263 VAL A O 1
ATOM 1926 N N . ASP A 1 264 ? 16.719 1.543 13.686 1.00 76.88 264 ASP A N 1
ATOM 1927 C CA . ASP A 1 264 ? 16.722 0.145 14.141 1.00 76.88 264 ASP A CA 1
ATOM 1928 C C . ASP A 1 264 ? 16.901 -0.005 15.656 1.00 76.88 264 ASP A C 1
ATOM 1930 O O . ASP A 1 264 ? 16.387 -0.944 16.255 1.00 76.88 264 ASP A O 1
ATOM 1934 N N . ALA A 1 265 ? 17.593 0.945 16.294 1.00 79.12 265 ALA A N 1
ATOM 1935 C CA . ALA A 1 265 ? 17.839 0.938 17.734 1.00 79.12 265 ALA A CA 1
ATOM 1936 C 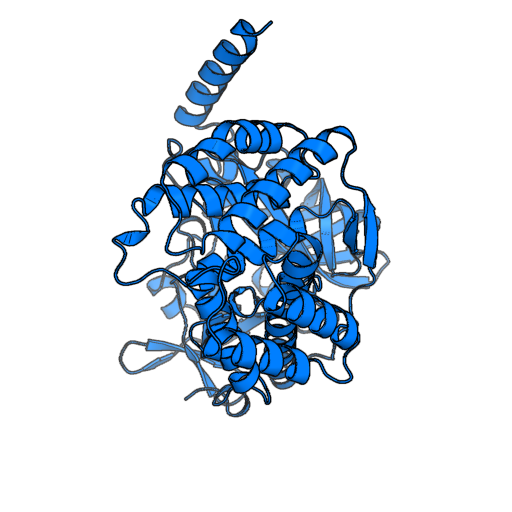C . ALA A 1 265 ? 16.563 1.089 18.587 1.00 79.12 265 ALA A C 1
ATOM 1938 O O . ALA A 1 265 ? 16.600 0.829 19.789 1.00 79.12 265 ALA A O 1
ATOM 1939 N N . LEU A 1 266 ? 15.442 1.531 18.005 1.00 78.25 266 LEU A N 1
ATOM 1940 C CA . LEU A 1 266 ? 14.164 1.608 18.712 1.00 78.25 266 LEU A CA 1
ATOM 1941 C C . LEU A 1 266 ? 13.516 0.221 18.760 1.00 78.25 266 LEU A C 1
ATOM 1943 O O . LEU A 1 266 ? 12.859 -0.188 17.807 1.00 78.25 266 LEU A O 1
ATOM 1947 N N . ALA A 1 267 ? 13.706 -0.494 19.866 1.00 70.56 267 ALA A N 1
ATOM 1948 C CA . ALA A 1 267 ? 13.064 -1.778 20.137 1.00 70.56 267 ALA A CA 1
ATOM 1949 C C . ALA A 1 267 ? 11.798 -1.616 21.004 1.00 70.56 267 ALA A C 1
ATOM 1951 O O . ALA A 1 267 ? 11.668 -0.654 21.761 1.00 70.56 267 ALA A O 1
ATOM 1952 N N . GLY A 1 268 ? 10.879 -2.584 20.915 1.00 68.88 268 GLY A N 1
ATOM 1953 C CA . GLY A 1 268 ? 9.681 -2.679 21.764 1.00 68.88 268 GLY A CA 1
ATOM 1954 C C . GLY A 1 268 ? 8.504 -1.814 21.305 1.00 68.88 268 GLY A C 1
ATOM 1955 O O . GLY A 1 268 ? 8.693 -0.659 20.936 1.00 68.88 268 GLY A O 1
ATOM 1956 N N . GLU A 1 269 ? 7.297 -2.380 21.351 1.00 71.62 269 GLU A N 1
ATOM 1957 C CA . GLU A 1 269 ? 6.073 -1.905 20.679 1.00 71.62 269 GLU A CA 1
ATOM 1958 C C . GLU A 1 269 ? 5.673 -0.457 21.020 1.00 71.62 269 GLU A C 1
ATOM 1960 O O . GLU A 1 269 ? 5.323 0.326 20.137 1.00 71.62 269 GLU A O 1
ATOM 1965 N N . GLU A 1 270 ? 5.825 -0.048 22.282 1.00 69.25 270 GLU A N 1
ATOM 1966 C CA . GLU A 1 270 ? 5.455 1.297 22.753 1.00 69.25 270 GLU A CA 1
ATOM 1967 C C . GLU A 1 270 ? 6.278 2.419 22.091 1.00 69.25 270 GLU A C 1
ATOM 1969 O O . GLU A 1 270 ? 5.797 3.541 21.920 1.00 69.25 270 GLU A O 1
ATOM 1974 N N . SER A 1 271 ? 7.531 2.143 21.711 1.00 72.69 271 SER A N 1
ATOM 1975 C CA . SER A 1 271 ? 8.439 3.162 21.164 1.00 72.69 271 SER A CA 1
ATOM 1976 C C . SER A 1 271 ? 8.121 3.551 19.717 1.00 72.69 271 SER A C 1
ATOM 1978 O O . SER A 1 271 ? 8.579 4.592 19.245 1.00 72.69 271 SER A O 1
ATOM 1980 N N . TRP A 1 272 ? 7.319 2.742 19.020 1.00 77.88 272 TRP A N 1
ATOM 1981 C CA . TRP A 1 272 ? 7.042 2.901 17.594 1.00 77.88 272 TRP A CA 1
ATOM 1982 C C . TRP A 1 272 ? 5.985 3.979 17.391 1.00 77.88 272 TRP A C 1
ATOM 1984 O O . TRP A 1 272 ? 6.131 4.848 16.541 1.00 77.88 272 TRP A O 1
ATOM 1994 N N . TRP A 1 273 ? 4.968 4.013 18.246 1.00 78.38 273 TRP A N 1
ATOM 1995 C CA . TRP A 1 273 ? 3.965 5.074 18.216 1.00 78.38 273 TRP A CA 1
ATOM 1996 C C . TRP A 1 273 ? 4.552 6.441 18.582 1.00 78.38 273 TRP A C 1
ATOM 1998 O O . TRP A 1 273 ? 4.146 7.459 18.026 1.00 78.38 273 TRP A O 1
ATOM 2008 N N . ALA A 1 274 ? 5.584 6.468 19.432 1.00 74.00 274 ALA A N 1
ATOM 2009 C CA . ALA A 1 274 ? 6.280 7.696 19.816 1.00 74.00 274 ALA A CA 1
ATOM 2010 C C . ALA A 1 274 ? 7.064 8.365 18.666 1.00 74.00 274 ALA A C 1
ATOM 2012 O O . ALA A 1 274 ? 7.494 9.513 18.816 1.00 74.00 274 ALA A O 1
ATOM 2013 N N . VAL A 1 275 ? 7.277 7.686 17.527 1.00 77.56 275 VAL A N 1
ATOM 2014 C CA . VAL A 1 275 ? 7.937 8.301 16.360 1.00 77.56 275 VAL A CA 1
ATOM 2015 C C . VAL A 1 275 ? 6.969 9.014 15.410 1.00 77.56 275 VAL A C 1
ATOM 2017 O O . VAL A 1 275 ? 7.426 9.767 14.549 1.00 77.56 275 VAL A O 1
ATOM 2020 N N . LEU A 1 276 ? 5.651 8.860 15.591 1.00 83.31 276 LEU A N 1
ATOM 2021 C CA . LEU A 1 276 ? 4.617 9.576 14.831 1.00 83.31 276 LEU A CA 1
ATOM 2022 C C . LEU A 1 276 ? 4.430 11.009 15.363 1.00 83.31 276 LEU A C 1
ATOM 2024 O O . LEU A 1 276 ? 3.397 11.368 15.933 1.00 83.31 276 LEU A O 1
ATOM 2028 N N . ARG A 1 277 ? 5.480 11.823 15.208 1.00 72.38 277 ARG A N 1
ATOM 2029 C CA . ARG A 1 277 ? 5.566 13.190 15.744 1.00 72.38 277 ARG A CA 1
ATOM 2030 C C . ARG A 1 277 ? 4.401 14.065 15.286 1.00 72.38 277 ARG A C 1
ATOM 2032 O O . ARG A 1 277 ? 4.049 14.061 14.110 1.00 72.38 277 ARG A O 1
ATOM 2039 N N . GLY A 1 278 ? 3.878 14.881 16.198 1.00 78.44 278 GLY A N 1
ATOM 2040 C CA . GLY A 1 278 ? 2.847 15.882 15.900 1.00 78.44 278 GLY A CA 1
ATOM 2041 C C . GLY A 1 278 ? 1.412 15.352 15.934 1.00 78.44 278 GLY A C 1
ATOM 2042 O O . GLY A 1 278 ? 0.478 16.140 15.801 1.00 78.44 278 GLY A O 1
ATOM 2043 N N . PHE A 1 279 ? 1.224 14.049 16.160 1.00 82.38 279 PHE A N 1
ATOM 2044 C CA . PHE A 1 279 ? -0.089 13.407 16.250 1.00 82.38 279 PHE A CA 1
ATOM 2045 C C . PHE A 1 279 ? -0.293 12.644 17.563 1.00 82.38 279 PHE A C 1
ATOM 2047 O O . PHE A 1 279 ? -1.205 11.828 17.678 1.00 82.38 279 PHE A O 1
ATOM 2054 N N . GLU A 1 280 ? 0.510 12.931 18.589 1.00 84.25 280 GLU A N 1
ATOM 2055 C CA . GLU A 1 280 ? 0.456 12.248 19.884 1.00 84.25 280 GLU A CA 1
ATOM 2056 C C . GLU A 1 280 ? -0.921 12.402 20.541 1.00 84.25 280 GLU A C 1
ATOM 2058 O O . GLU A 1 280 ? -1.446 11.458 21.129 1.00 84.25 280 GLU A O 1
ATOM 2063 N N . SER A 1 281 ? -1.536 13.585 20.410 1.00 84.06 281 SER A N 1
ATOM 2064 C CA . SER A 1 281 ? -2.895 13.802 20.909 1.00 84.06 281 SER A CA 1
ATOM 2065 C C . SER A 1 281 ? -3.906 12.951 20.149 1.00 84.06 281 SER A C 1
ATOM 2067 O O . SER A 1 281 ? -4.759 12.349 20.785 1.00 84.06 281 SER A O 1
ATOM 2069 N N . ALA A 1 282 ? -3.811 12.875 18.819 1.00 89.81 282 ALA A N 1
ATOM 2070 C CA . ALA A 1 282 ? -4.734 12.085 18.008 1.00 89.81 282 ALA A CA 1
ATOM 2071 C C . ALA A 1 282 ? -4.647 10.595 18.362 1.00 89.81 282 ALA A C 1
ATOM 2073 O O . ALA A 1 282 ? -5.669 9.950 18.580 1.00 89.81 282 ALA A O 1
ATOM 2074 N N . LEU A 1 283 ? -3.423 10.072 18.478 1.00 90.00 283 LEU A N 1
ATOM 2075 C CA . LEU A 1 283 ? -3.171 8.686 18.860 1.00 90.00 283 LEU A CA 1
ATOM 2076 C C . LEU A 1 283 ? -3.724 8.377 20.252 1.00 90.00 283 LEU A C 1
ATOM 2078 O O . LEU A 1 283 ? -4.394 7.362 20.409 1.00 90.00 283 LEU A O 1
ATOM 2082 N N . ARG A 1 284 ? -3.540 9.264 21.239 1.00 88.94 284 ARG A N 1
ATOM 2083 C CA . ARG A 1 284 ? -4.124 9.072 22.575 1.00 88.94 284 ARG A CA 1
ATOM 2084 C C . ARG A 1 284 ? -5.646 8.920 22.518 1.00 88.94 284 ARG A C 1
ATOM 2086 O O . ARG A 1 284 ? -6.168 7.942 23.039 1.00 88.94 284 ARG A O 1
ATOM 2093 N N . GLU A 1 285 ? -6.350 9.844 21.863 1.00 93.31 285 GLU A N 1
ATOM 2094 C CA . GLU A 1 285 ? -7.818 9.771 21.772 1.00 93.31 285 GLU A CA 1
ATOM 2095 C C . GLU A 1 285 ? -8.281 8.517 21.008 1.00 93.31 285 GLU A C 1
ATOM 2097 O O . GLU A 1 285 ? -9.281 7.901 21.375 1.00 93.31 285 GLU A O 1
ATOM 2102 N N . ILE A 1 286 ? -7.534 8.102 19.975 1.00 94.38 286 ILE A N 1
ATOM 2103 C CA . ILE A 1 286 ? -7.781 6.841 19.267 1.00 94.38 286 ILE A CA 1
ATOM 2104 C C . ILE A 1 286 ? -7.643 5.664 20.229 1.00 94.38 286 ILE A C 1
ATOM 2106 O O . ILE A 1 286 ? -8.562 4.855 20.292 1.00 94.38 286 ILE A O 1
ATOM 2110 N N . GLY A 1 287 ? -6.552 5.575 20.997 1.00 92.94 287 GLY A N 1
ATOM 2111 C CA . GLY A 1 287 ? -6.333 4.519 21.994 1.00 92.94 287 GLY A CA 1
ATOM 2112 C C . GLY A 1 287 ? -7.422 4.477 23.073 1.00 92.94 287 GLY A C 1
ATOM 2113 O O . GLY A 1 287 ? -7.863 3.404 23.485 1.00 92.94 287 GLY A O 1
ATOM 2114 N N . GLU A 1 288 ? -7.946 5.643 23.451 1.00 93.75 288 GLU A N 1
ATOM 2115 C CA . GLU A 1 288 ? -9.087 5.796 24.363 1.00 93.75 288 GLU A CA 1
ATOM 2116 C C . GLU A 1 288 ? -10.454 5.550 23.699 1.00 93.75 288 GLU A C 1
ATOM 2118 O O . GLU A 1 288 ? -11.486 5.660 24.363 1.00 93.75 288 GLU A O 1
ATOM 2123 N N . ARG A 1 289 ? -10.481 5.178 22.409 1.00 95.38 289 ARG A N 1
ATOM 2124 C CA . ARG A 1 289 ? -11.693 4.874 21.627 1.00 95.38 289 ARG A CA 1
ATOM 2125 C C . ARG A 1 289 ? -12.655 6.056 21.590 1.00 95.38 289 ARG A C 1
ATOM 2127 O O . ARG A 1 289 ? -13.846 5.939 21.885 1.00 95.38 289 ARG A O 1
ATOM 2134 N N . ARG A 1 290 ? -12.122 7.222 21.238 1.00 96.75 290 ARG A N 1
ATOM 2135 C CA . ARG A 1 290 ? -12.867 8.476 21.136 1.00 96.75 290 ARG A CA 1
ATOM 2136 C C . ARG A 1 290 ? -12.900 8.964 19.694 1.00 96.75 290 ARG A C 1
ATOM 2138 O O . ARG A 1 290 ? -11.999 8.708 18.897 1.00 96.75 290 ARG A O 1
ATOM 2145 N N . ALA A 1 291 ? -13.959 9.693 19.367 1.00 97.75 291 ALA A N 1
ATOM 2146 C CA . ALA A 1 291 ? -13.987 10.523 18.179 1.00 97.75 291 ALA A CA 1
ATOM 2147 C C . ALA A 1 291 ? -12.941 11.645 18.290 1.00 97.75 291 ALA A C 1
ATOM 2149 O O . ALA A 1 291 ? -12.497 12.012 19.379 1.00 97.75 291 ALA A O 1
ATOM 2150 N N . LEU A 1 292 ? -12.594 12.221 17.148 1.00 97.56 292 LEU A N 1
ATOM 2151 C CA . LEU A 1 292 ? -11.695 13.355 17.007 1.00 97.56 292 LEU A CA 1
ATOM 2152 C C . LEU A 1 292 ? -12.451 14.502 16.342 1.00 97.56 292 LEU A C 1
ATOM 2154 O O . LEU A 1 292 ? -13.138 14.292 15.345 1.00 97.56 292 LEU A O 1
ATOM 2158 N N . MET A 1 293 ? -12.274 15.719 16.843 1.00 97.50 293 MET A N 1
ATOM 2159 C CA . MET A 1 293 ? -12.586 16.923 16.076 1.00 97.50 293 MET A CA 1
ATOM 2160 C C . MET A 1 293 ? -11.356 17.276 15.247 1.00 97.50 293 MET A C 1
ATOM 2162 O O . MET A 1 293 ? -10.275 17.459 15.809 1.00 97.50 293 MET A O 1
ATOM 2166 N N . VAL A 1 294 ? -11.487 17.326 13.924 1.00 97.00 294 VAL A N 1
ATOM 2167 C CA . VAL A 1 294 ? -10.351 17.417 13.003 1.00 97.00 294 VAL A CA 1
ATOM 2168 C C . VAL A 1 294 ? -10.442 18.634 12.093 1.00 97.00 294 VAL A C 1
ATOM 2170 O O . VAL A 1 294 ? -11.514 19.004 11.613 1.00 97.00 294 VAL A O 1
ATOM 2173 N N . SER A 1 295 ? -9.278 19.219 11.821 1.00 96.38 295 SER A N 1
ATOM 2174 C CA . SER A 1 295 ? -9.081 20.182 10.738 1.00 96.38 295 SER A CA 1
ATOM 2175 C C . SER A 1 295 ? -7.920 19.723 9.861 1.00 96.38 295 SER A C 1
ATOM 2177 O O . SER A 1 295 ? -6.940 19.147 10.354 1.00 96.38 295 SER A O 1
ATOM 2179 N N . GLY A 1 296 ? -8.011 19.978 8.560 1.00 95.88 296 GLY A N 1
ATOM 2180 C CA . GLY A 1 296 ? -7.094 19.394 7.590 1.00 95.88 296 GLY A CA 1
ATOM 2181 C C . GLY A 1 296 ? -7.521 19.618 6.147 1.00 95.88 296 GLY A C 1
ATOM 2182 O O . GLY A 1 296 ? -8.160 20.622 5.840 1.00 95.88 296 GLY A O 1
ATOM 2183 N N . SER A 1 297 ? -7.161 18.669 5.289 1.00 96.88 297 SER A N 1
ATOM 2184 C CA . SER A 1 297 ? -7.619 18.602 3.901 1.00 96.88 297 SER A CA 1
ATOM 2185 C C . SER A 1 297 ? -8.261 17.240 3.633 1.00 96.88 297 SER A C 1
ATOM 2187 O O . SER A 1 297 ? -7.661 16.209 3.943 1.00 96.88 297 SER A O 1
ATOM 2189 N N . LEU A 1 298 ? -9.453 17.227 3.045 1.00 96.56 298 LEU A N 1
ATOM 2190 C CA . LEU A 1 298 ? -10.085 16.037 2.487 1.00 96.56 298 LEU A CA 1
ATOM 2191 C C . LEU A 1 298 ? -9.723 15.930 1.003 1.00 96.56 298 LEU A C 1
ATOM 2193 O O . LEU A 1 298 ? -10.037 16.813 0.209 1.00 96.56 298 LEU A O 1
ATOM 2197 N N . CYS A 1 299 ? -9.059 14.848 0.624 1.00 94.94 299 CYS A N 1
ATOM 2198 C CA . CYS A 1 299 ? -8.707 14.563 -0.758 1.00 94.94 299 CYS A CA 1
ATOM 2199 C C . CYS A 1 299 ? -9.913 14.004 -1.526 1.00 94.94 299 CYS A C 1
ATOM 2201 O O . CYS A 1 299 ? -10.733 13.272 -0.969 1.00 94.94 299 CYS A O 1
ATOM 2203 N N . SER A 1 300 ? -9.966 14.234 -2.840 1.00 93.25 300 SER A N 1
ATOM 2204 C CA . SER A 1 300 ? -10.936 13.589 -3.746 1.00 93.25 300 SER A CA 1
ATOM 2205 C C . SER A 1 300 ? -10.860 12.058 -3.718 1.00 93.25 300 SER A C 1
ATOM 2207 O O . SER A 1 300 ? -11.848 11.388 -4.008 1.00 93.25 300 SER A O 1
ATOM 2209 N N . SER A 1 301 ? -9.712 11.496 -3.323 1.00 92.69 301 SER A N 1
ATOM 2210 C CA . SER A 1 301 ? -9.533 10.063 -3.083 1.00 92.69 301 SER A CA 1
ATOM 2211 C C . SER A 1 301 ? -10.234 9.563 -1.820 1.00 92.69 301 SER A C 1
ATOM 2213 O O . SER A 1 301 ? -10.269 8.363 -1.601 1.00 92.69 301 SER A O 1
ATOM 2215 N N . GLY A 1 302 ? -10.770 10.435 -0.963 1.00 93.44 302 GLY A N 1
ATOM 2216 C CA . GLY A 1 302 ? -11.267 10.075 0.369 1.00 93.44 302 GLY A CA 1
ATOM 2217 C C . GLY A 1 302 ? -10.163 9.927 1.422 1.00 93.44 302 GLY A C 1
ATOM 2218 O O . GLY A 1 302 ? -10.451 9.557 2.563 1.00 93.44 302 GLY A O 1
ATOM 2219 N N . ASP A 1 303 ? -8.910 10.227 1.068 1.00 95.50 303 ASP A N 1
ATOM 2220 C CA . ASP A 1 303 ? -7.838 10.368 2.048 1.00 95.50 303 ASP A CA 1
ATOM 2221 C C . ASP A 1 303 ? -7.989 11.674 2.838 1.00 95.50 303 ASP A C 1
ATOM 2223 O O . ASP A 1 303 ? -8.342 12.716 2.293 1.00 95.50 303 ASP A O 1
ATOM 2227 N N . LEU A 1 304 ? -7.705 11.623 4.134 1.00 96.62 304 LEU A N 1
ATOM 2228 C CA . LEU A 1 304 ? -7.766 12.753 5.047 1.00 96.62 304 LEU A CA 1
ATOM 2229 C C . LEU A 1 304 ? -6.355 13.117 5.517 1.00 96.62 304 LEU A C 1
ATOM 2231 O O . LEU A 1 304 ? -5.718 12.364 6.261 1.00 96.62 304 LEU A O 1
ATOM 2235 N N . ILE A 1 305 ? -5.894 14.305 5.130 1.00 94.69 305 ILE A N 1
ATOM 2236 C CA . ILE A 1 305 ? -4.644 14.899 5.608 1.00 94.69 305 ILE A CA 1
ATOM 2237 C C . ILE A 1 305 ? -4.947 15.668 6.894 1.00 94.69 305 ILE A C 1
ATOM 2239 O O . ILE A 1 305 ? -5.525 16.756 6.868 1.00 94.69 305 ILE A O 1
ATOM 2243 N N . LEU A 1 306 ? -4.554 15.103 8.035 1.00 93.88 306 LEU A N 1
ATOM 2244 C CA . LEU A 1 306 ? -4.759 15.717 9.345 1.00 93.88 306 LEU A CA 1
ATOM 2245 C C . LEU A 1 306 ? -3.741 16.838 9.588 1.00 93.88 306 LEU A C 1
ATOM 2247 O O . LEU A 1 306 ? -2.539 16.643 9.426 1.00 93.88 306 LEU A O 1
ATOM 2251 N N . LYS A 1 307 ? -4.221 18.005 10.034 1.00 92.38 307 LYS A N 1
ATOM 2252 C CA . LYS A 1 307 ? -3.367 19.120 10.490 1.00 92.38 307 LYS A CA 1
ATOM 2253 C C . LYS A 1 307 ? -3.526 19.390 11.979 1.00 92.38 307 LYS A C 1
ATOM 2255 O O . LYS A 1 307 ? -2.548 19.671 12.665 1.00 92.38 307 LYS A O 1
ATOM 2260 N N . LYS A 1 308 ? -4.763 19.347 12.475 1.00 92.75 308 LYS A N 1
ATOM 2261 C CA . LYS A 1 308 ? -5.094 19.576 13.884 1.00 92.75 308 LYS A CA 1
ATOM 2262 C C . LYS A 1 308 ? -6.149 18.583 14.333 1.00 92.75 308 LYS A C 1
ATOM 2264 O O . LYS A 1 308 ? -7.053 18.245 13.571 1.00 92.75 308 LYS A O 1
ATOM 2269 N N . THR A 1 309 ? -6.042 18.167 15.587 1.00 94.12 309 THR A N 1
ATOM 2270 C CA . THR A 1 309 ? -6.996 17.266 16.230 1.00 94.12 309 THR A CA 1
ATOM 2271 C C . THR A 1 309 ? -7.316 17.761 17.631 1.00 94.12 309 THR A C 1
ATOM 2273 O O . THR A 1 309 ? -6.407 18.175 18.352 1.00 94.12 309 THR A O 1
ATOM 2276 N N . ALA A 1 310 ? -8.576 17.656 18.035 1.00 94.25 310 ALA A N 1
ATOM 2277 C CA . ALA A 1 310 ? -9.026 17.873 19.401 1.00 94.25 310 ALA A CA 1
ATOM 2278 C C . ALA A 1 310 ? -9.893 16.692 19.882 1.00 94.25 310 ALA A C 1
ATOM 2280 O O . ALA A 1 310 ? -10.475 15.987 19.051 1.00 94.25 310 ALA A O 1
ATOM 2281 N N . PRO A 1 311 ? -9.984 16.461 21.204 1.00 94.69 311 PRO A N 1
ATOM 2282 C CA . PRO A 1 311 ? -10.802 15.392 21.772 1.00 94.69 311 PRO A CA 1
ATOM 2283 C C . PRO A 1 311 ? -12.276 15.493 21.363 1.00 94.69 311 PRO A C 1
ATOM 2285 O O . PRO A 1 311 ? -12.891 16.552 21.488 1.00 94.69 311 PRO A O 1
ATOM 2288 N N . GLY A 1 312 ? -12.852 14.380 20.913 1.00 95.44 312 GLY A N 1
ATOM 2289 C CA . GLY A 1 312 ? -14.290 14.207 20.702 1.00 95.44 312 GLY A CA 1
ATOM 2290 C C . GLY A 1 312 ? -14.927 13.332 21.785 1.00 95.44 312 GLY A C 1
ATOM 2291 O O . GLY A 1 312 ? -14.330 13.081 22.830 1.00 95.44 312 GLY A O 1
ATOM 2292 N N . GLN A 1 313 ? -16.160 12.878 21.556 1.00 96.44 313 GLN A N 1
ATOM 2293 C CA . GLN A 1 313 ? -16.886 11.993 22.479 1.00 96.44 313 GLN A CA 1
ATOM 2294 C C . GLN A 1 313 ? -16.401 10.531 22.381 1.00 96.44 313 GLN A C 1
ATOM 2296 O O . GLN A 1 313 ? -15.930 10.131 21.315 1.00 96.44 313 GLN A O 1
ATOM 2301 N N . PRO A 1 314 ? -16.534 9.714 23.446 1.00 97.31 314 PRO A N 1
ATOM 2302 C CA . PRO A 1 314 ? -16.341 8.263 23.365 1.00 97.31 314 PRO A CA 1
ATOM 2303 C C . PRO A 1 314 ? -17.199 7.621 22.269 1.00 97.31 314 PRO A C 1
ATOM 2305 O O . PRO A 1 314 ? -18.324 8.061 22.030 1.00 97.31 314 PRO A O 1
ATOM 2308 N N . ILE A 1 315 ? -16.682 6.573 21.629 1.00 97.31 315 ILE A N 1
ATOM 2309 C CA . ILE A 1 315 ? -17.381 5.838 20.568 1.00 97.31 315 ILE A CA 1
ATOM 2310 C C . ILE A 1 315 ? -17.403 4.332 20.843 1.00 97.31 315 ILE A C 1
ATOM 2312 O O . ILE A 1 315 ? -16.435 3.756 21.338 1.00 97.31 315 ILE A O 1
ATOM 2316 N N . ASP A 1 316 ? -18.494 3.673 20.449 1.00 96.31 316 ASP A N 1
ATOM 2317 C CA . ASP A 1 316 ? -18.501 2.222 20.259 1.00 96.31 316 ASP A CA 1
ATOM 2318 C C . ASP A 1 316 ? -17.893 1.916 18.886 1.00 96.31 316 ASP A C 1
ATOM 2320 O O . ASP A 1 316 ? -18.544 2.004 17.845 1.00 96.31 316 ASP A O 1
ATOM 2324 N N . VAL A 1 317 ? -16.608 1.576 18.890 1.00 96.69 317 VAL A N 1
ATOM 2325 C CA . VAL A 1 317 ? -15.822 1.282 17.686 1.00 96.69 317 VAL A CA 1
ATOM 2326 C C . VAL A 1 317 ? -16.476 0.205 16.816 1.00 96.69 317 VAL A C 1
ATOM 2328 O O . VAL A 1 317 ? -16.488 0.334 15.593 1.00 96.69 317 VAL A O 1
ATOM 2331 N N . ALA A 1 318 ? -17.034 -0.849 17.416 1.00 96.38 318 ALA A N 1
ATOM 2332 C CA . ALA A 1 318 ? -17.620 -1.950 16.663 1.00 96.38 318 ALA A CA 1
ATOM 2333 C C . ALA A 1 318 ? -18.952 -1.535 16.022 1.00 96.38 318 ALA A C 1
ATOM 2335 O O . ALA A 1 318 ? -19.272 -1.957 14.908 1.00 96.38 318 ALA A O 1
ATOM 2336 N N . GLN A 1 319 ? -19.731 -0.692 16.707 1.00 96.56 319 GLN A N 1
ATOM 2337 C CA . GLN A 1 319 ? -20.924 -0.070 16.132 1.00 96.56 319 GLN A CA 1
ATOM 2338 C C . GLN A 1 319 ? -20.561 0.860 14.968 1.00 96.56 319 GLN A C 1
ATOM 2340 O O . GLN A 1 319 ? -21.185 0.766 13.911 1.00 96.56 319 GLN A O 1
ATOM 2345 N N . VAL A 1 320 ? -19.529 1.701 15.118 1.00 97.94 320 VAL A N 1
ATOM 2346 C CA . VAL A 1 320 ? -19.049 2.581 14.038 1.00 97.94 320 VAL A CA 1
ATOM 2347 C C . VAL A 1 320 ? -18.561 1.757 12.842 1.00 97.94 320 VAL A C 1
ATOM 2349 O O . VAL A 1 320 ? -18.940 2.058 11.714 1.00 97.94 320 VAL A O 1
ATOM 2352 N N . ALA A 1 321 ? -17.787 0.688 13.065 1.00 97.69 321 ALA A N 1
ATOM 2353 C CA . ALA A 1 321 ? -17.303 -0.196 11.999 1.00 97.69 321 ALA A CA 1
ATOM 2354 C C . ALA A 1 321 ? -18.455 -0.845 11.218 1.00 97.69 321 ALA A C 1
ATOM 2356 O O . ALA A 1 321 ? -18.445 -0.861 9.988 1.00 97.69 321 ALA A O 1
ATOM 2357 N N . SER A 1 322 ? -19.469 -1.346 11.928 1.00 97.00 322 SER A N 1
ATOM 2358 C CA . SER A 1 322 ? -20.653 -1.941 11.305 1.00 97.00 322 SER A CA 1
ATOM 2359 C C . SER A 1 322 ? -21.461 -0.910 10.515 1.00 97.00 322 SER A C 1
ATOM 2361 O O . SER A 1 322 ? -21.887 -1.204 9.402 1.00 97.00 322 SER A O 1
ATOM 2363 N N . ALA A 1 323 ? -21.668 0.291 11.066 1.00 97.25 323 ALA A N 1
ATOM 2364 C CA . ALA A 1 323 ? -22.404 1.362 10.396 1.00 97.25 323 ALA A CA 1
ATOM 2365 C C . ALA A 1 323 ? -21.665 1.873 9.149 1.00 97.25 323 ALA A C 1
ATOM 2367 O O . ALA A 1 323 ? -22.292 2.132 8.124 1.00 97.25 323 ALA A O 1
ATOM 2368 N N . ALA A 1 324 ? -20.330 1.944 9.202 1.00 97.06 324 ALA A N 1
ATOM 2369 C CA . ALA A 1 324 ? -19.498 2.352 8.075 1.00 97.06 324 ALA A CA 1
ATOM 2370 C C . ALA A 1 324 ? -19.710 1.467 6.837 1.00 97.06 324 ALA A C 1
ATOM 2372 O O . ALA A 1 324 ? -19.664 1.975 5.722 1.00 97.06 324 ALA A O 1
ATOM 2373 N N . MET A 1 325 ? -19.994 0.168 7.013 1.00 95.38 325 MET A N 1
ATOM 2374 C CA . MET A 1 325 ? -20.232 -0.751 5.890 1.00 95.38 325 MET A CA 1
ATOM 2375 C C . MET A 1 325 ? -21.465 -0.399 5.050 1.00 95.38 325 MET A C 1
ATOM 2377 O O . MET A 1 325 ? -21.517 -0.788 3.887 1.00 95.38 325 MET A O 1
ATOM 2381 N N . ALA A 1 326 ? -22.431 0.332 5.615 1.00 94.31 326 ALA A N 1
ATOM 2382 C CA . ALA A 1 326 ? -23.629 0.782 4.906 1.00 94.31 326 ALA A CA 1
ATOM 2383 C C . ALA A 1 326 ? -23.409 2.079 4.103 1.00 94.31 326 ALA A C 1
ATOM 2385 O O . ALA A 1 326 ? -24.285 2.484 3.340 1.00 94.31 326 ALA A O 1
ATOM 2386 N N . LEU A 1 327 ? -22.260 2.745 4.267 1.00 94.38 327 LEU A N 1
ATOM 2387 C CA . LEU A 1 327 ? -21.927 3.945 3.506 1.00 94.38 327 LEU A CA 1
ATOM 2388 C C . LEU A 1 327 ? -21.518 3.579 2.075 1.00 94.38 327 LEU A C 1
ATOM 2390 O O . LEU A 1 327 ? -20.914 2.538 1.811 1.00 94.38 327 LEU A O 1
ATOM 2394 N N . THR A 1 328 ? -21.827 4.466 1.133 1.00 90.50 328 THR A N 1
ATOM 2395 C CA . THR A 1 328 ? -21.608 4.239 -0.304 1.00 90.50 328 THR A CA 1
ATOM 2396 C C . THR A 1 328 ? -20.312 4.845 -0.827 1.00 90.50 328 THR A C 1
ATOM 2398 O O . THR A 1 328 ? -19.910 4.535 -1.945 1.00 90.50 328 THR A O 1
ATOM 2401 N N . VAL A 1 329 ? -19.648 5.684 -0.031 1.00 90.69 329 VAL A N 1
ATOM 2402 C CA . VAL A 1 329 ? -18.465 6.445 -0.440 1.00 90.69 329 VAL A CA 1
ATOM 2403 C C . VAL A 1 329 ? -17.253 5.975 0.354 1.00 90.69 329 VAL A C 1
ATOM 2405 O O . VAL A 1 329 ? -17.180 6.180 1.570 1.00 90.69 329 VAL A O 1
ATOM 2408 N N . TRP A 1 330 ? -16.309 5.360 -0.357 1.00 91.88 330 TRP A N 1
ATOM 2409 C CA . TRP A 1 330 ? -15.125 4.716 0.213 1.00 91.88 330 TRP A CA 1
ATOM 2410 C C . TRP A 1 330 ? -13.844 5.336 -0.333 1.00 91.88 330 TRP A C 1
ATOM 2412 O O . TRP A 1 330 ? -13.792 5.662 -1.523 1.00 91.88 330 TRP A O 1
ATOM 2422 N N . PRO A 1 331 ? -12.787 5.444 0.489 1.00 92.56 331 PRO A N 1
ATOM 2423 C CA . PRO A 1 331 ? -11.526 5.977 0.018 1.00 92.56 331 PRO A CA 1
ATOM 2424 C C . PRO A 1 331 ? -10.939 5.067 -1.067 1.00 92.56 331 PRO A C 1
ATOM 2426 O O . PRO A 1 331 ? -10.931 3.840 -0.943 1.00 92.56 331 PRO A O 1
ATOM 2429 N N . GLN A 1 332 ? -10.461 5.686 -2.137 1.00 90.00 332 GLN A N 1
ATOM 2430 C CA . GLN A 1 332 ? -9.832 5.058 -3.287 1.00 90.00 332 GLN A CA 1
ATOM 2431 C C . GLN A 1 332 ? -8.316 5.211 -3.211 1.00 90.00 332 GLN A C 1
ATOM 2433 O O . GLN A 1 332 ? -7.780 6.191 -2.694 1.00 90.00 332 GLN A O 1
ATOM 2438 N N . VAL A 1 333 ? -7.598 4.243 -3.770 1.00 88.56 333 VAL A N 1
ATOM 2439 C CA . VAL A 1 333 ? -6.155 4.375 -3.983 1.00 88.56 333 VAL A CA 1
ATOM 2440 C C . VAL A 1 333 ? -5.929 5.279 -5.198 1.00 88.56 333 VAL A C 1
ATOM 2442 O O . VAL A 1 333 ? -6.567 5.091 -6.241 1.00 88.56 333 VAL A O 1
ATOM 2445 N N . ALA A 1 334 ? -5.045 6.272 -5.057 1.00 85.25 334 ALA A N 1
ATOM 2446 C CA . ALA A 1 334 ? -4.669 7.158 -6.155 1.00 85.25 334 ALA A CA 1
ATOM 2447 C C . ALA A 1 334 ? -4.137 6.335 -7.346 1.00 85.25 334 ALA A C 1
ATOM 2449 O O . ALA A 1 334 ? -3.462 5.334 -7.110 1.00 85.25 334 ALA A O 1
ATOM 2450 N N . PRO A 1 335 ? -4.390 6.729 -8.609 1.00 85.50 335 PRO A N 1
ATOM 2451 C CA . PRO A 1 335 ? -4.021 5.916 -9.771 1.00 85.50 335 PRO A CA 1
ATOM 2452 C C . PRO A 1 335 ? -2.554 5.460 -9.803 1.00 85.50 335 PRO A C 1
ATOM 2454 O O . PRO A 1 335 ? -2.286 4.305 -10.108 1.00 85.50 335 PRO A O 1
ATOM 2457 N N . THR A 1 336 ? -1.615 6.321 -9.398 1.00 85.25 336 THR A N 1
ATOM 2458 C CA . THR A 1 336 ? -0.168 6.020 -9.335 1.00 85.25 336 THR A CA 1
ATOM 2459 C C . THR A 1 336 ? 0.236 5.039 -8.233 1.00 85.25 336 THR A C 1
ATOM 2461 O O . THR A 1 336 ? 1.389 4.624 -8.158 1.00 85.25 336 THR A O 1
ATOM 2464 N N . ASP A 1 337 ? -0.691 4.705 -7.340 1.00 87.75 337 ASP A N 1
ATOM 2465 C CA . ASP A 1 337 ? -0.453 3.876 -6.160 1.00 87.75 337 ASP A CA 1
ATOM 2466 C C . ASP A 1 337 ? -1.173 2.531 -6.268 1.00 87.75 337 ASP A C 1
ATOM 2468 O O . ASP A 1 337 ? -1.006 1.662 -5.415 1.00 87.75 337 ASP A O 1
ATOM 2472 N N . ARG A 1 338 ? -1.976 2.334 -7.317 1.00 92.06 338 ARG A N 1
ATOM 2473 C CA . ARG A 1 338 ? -2.756 1.114 -7.502 1.00 92.06 338 ARG A CA 1
ATOM 2474 C C . ARG A 1 338 ? -1.825 -0.067 -7.758 1.00 92.06 338 ARG A C 1
ATOM 2476 O O . ARG A 1 338 ? -1.116 -0.124 -8.754 1.00 92.06 338 ARG A O 1
ATOM 2483 N N . HIS A 1 339 ? -1.861 -1.022 -6.838 1.00 93.69 339 HIS A N 1
ATOM 2484 C CA . HIS A 1 339 ? -1.095 -2.257 -6.904 1.00 93.69 339 HIS A CA 1
ATOM 2485 C C . HIS A 1 339 ? -1.906 -3.387 -6.260 1.00 93.69 339 HIS A C 1
ATOM 2487 O O . HIS A 1 339 ? -2.450 -3.169 -5.171 1.00 93.69 339 HIS A O 1
ATOM 2493 N N . PRO A 1 340 ? -1.951 -4.606 -6.831 1.00 93.62 340 PRO A N 1
ATOM 2494 C CA . PRO A 1 340 ? -2.707 -5.721 -6.251 1.00 93.62 340 PRO A CA 1
ATOM 2495 C C . PRO A 1 340 ? -2.342 -5.997 -4.783 1.00 93.62 340 PRO A C 1
ATOM 2497 O O . PRO A 1 340 ? -3.211 -6.041 -3.918 1.00 93.62 340 PRO A O 1
ATOM 2500 N N . ALA A 1 341 ? -1.045 -6.042 -4.466 1.00 90.12 341 ALA A N 1
ATOM 2501 C CA . ALA A 1 341 ? -0.549 -6.241 -3.098 1.00 90.12 341 ALA A CA 1
ATOM 2502 C C . ALA A 1 341 ? -0.818 -5.068 -2.125 1.00 90.12 341 ALA A C 1
ATOM 2504 O O . ALA A 1 341 ? -0.546 -5.206 -0.931 1.00 90.12 341 ALA A O 1
ATOM 2505 N N . GLN A 1 342 ? -1.304 -3.916 -2.608 1.00 89.62 342 GLN A N 1
ATOM 2506 C CA . GLN A 1 342 ? -1.728 -2.784 -1.771 1.00 89.62 342 GLN A CA 1
ATOM 2507 C C . GLN A 1 342 ? -3.247 -2.743 -1.563 1.00 89.62 342 GLN A C 1
ATOM 2509 O O . GLN A 1 342 ? -3.727 -1.914 -0.786 1.00 89.62 342 GLN A O 1
ATOM 2514 N N . LEU A 1 343 ? -4.012 -3.637 -2.207 1.00 93.31 343 LEU A N 1
ATOM 2515 C CA . LEU A 1 343 ? -5.457 -3.705 -2.020 1.00 93.31 343 LEU A CA 1
ATOM 2516 C C . LEU A 1 343 ? -5.799 -3.883 -0.539 1.00 93.31 343 LEU A C 1
ATOM 2518 O O . LEU A 1 343 ? -5.210 -4.690 0.184 1.00 93.31 343 LEU A O 1
ATOM 2522 N N . ALA A 1 344 ? -6.729 -3.050 -0.089 1.00 94.56 344 ALA A N 1
ATOM 2523 C CA . ALA A 1 344 ? -7.093 -2.868 1.306 1.00 94.56 344 ALA A CA 1
ATOM 2524 C C . ALA A 1 344 ? -8.593 -2.577 1.368 1.00 94.56 344 ALA A C 1
ATOM 2526 O O . ALA A 1 344 ? -8.997 -1.423 1.497 1.00 94.56 344 ALA A O 1
ATOM 2527 N N . ILE A 1 345 ? -9.426 -3.603 1.195 1.00 95.62 345 ILE A N 1
ATOM 2528 C CA . ILE A 1 345 ? -10.879 -3.414 1.098 1.00 95.62 345 ILE A CA 1
ATOM 2529 C C . ILE A 1 345 ? -11.511 -3.739 2.456 1.00 95.62 345 ILE A C 1
ATOM 2531 O O . ILE A 1 345 ? -11.454 -4.897 2.870 1.00 95.62 345 ILE A O 1
ATOM 2535 N N . PRO A 1 346 ? -12.107 -2.762 3.170 1.00 96.69 346 PRO A N 1
ATOM 2536 C CA . PRO A 1 346 ? -12.659 -3.004 4.499 1.00 96.69 346 PRO A CA 1
ATOM 2537 C C . PRO A 1 346 ? -13.781 -4.035 4.482 1.00 96.69 346 PRO A C 1
ATOM 2539 O O . PRO A 1 346 ? -14.667 -3.957 3.629 1.00 96.69 346 PRO A O 1
ATOM 2542 N N . LEU A 1 347 ? -13.762 -4.948 5.450 1.00 97.25 347 LEU A N 1
ATOM 2543 C CA . LEU A 1 347 ? -14.816 -5.924 5.711 1.00 97.25 347 LEU A CA 1
ATOM 2544 C C . LEU A 1 347 ? -15.227 -5.878 7.183 1.00 97.25 347 LEU A C 1
ATOM 2546 O O . LEU A 1 347 ? -14.390 -5.674 8.065 1.00 97.25 347 LEU A O 1
ATOM 2550 N N . PHE A 1 348 ? -16.508 -6.139 7.433 1.00 97.62 348 PHE A N 1
ATOM 2551 C CA . PHE A 1 348 ? -17.059 -6.398 8.757 1.00 97.62 348 PHE A CA 1
ATOM 2552 C C . PHE A 1 348 ? -17.756 -7.758 8.738 1.00 97.62 348 PHE A C 1
ATOM 2554 O O . PHE A 1 348 ? -18.678 -7.977 7.956 1.00 97.62 348 PHE A O 1
ATOM 2561 N N . ILE A 1 349 ? -17.310 -8.668 9.594 1.00 97.75 349 ILE A N 1
ATOM 2562 C CA . ILE A 1 349 ? -17.799 -10.037 9.710 1.00 97.75 349 ILE A CA 1
ATOM 2563 C C . ILE A 1 349 ? -18.535 -10.154 11.041 1.00 97.75 349 ILE A C 1
ATOM 2565 O O . ILE A 1 349 ? -17.945 -9.954 12.101 1.00 97.75 349 ILE A O 1
ATOM 2569 N N . ASN A 1 350 ? -19.823 -10.483 10.983 1.00 95.81 350 ASN A N 1
ATOM 2570 C CA . ASN A 1 350 ? -20.685 -10.643 12.156 1.00 95.81 350 ASN A CA 1
ATOM 2571 C C . ASN A 1 350 ? -20.998 -12.124 12.412 1.00 95.81 350 ASN A C 1
ATOM 2573 O O . ASN A 1 350 ? -22.156 -12.541 12.462 1.00 95.81 350 ASN A O 1
ATOM 2577 N N . SER A 1 351 ? -19.947 -12.930 12.479 1.00 94.44 351 SER A N 1
ATOM 2578 C CA . SER A 1 351 ? -20.013 -14.364 12.735 1.00 94.44 351 SER A CA 1
ATOM 2579 C C . SER A 1 351 ? -18.682 -14.848 13.293 1.00 94.44 351 SER A C 1
ATOM 2581 O O . SER A 1 351 ? -17.627 -14.327 12.921 1.00 94.44 351 SER A O 1
ATOM 2583 N N . ALA A 1 352 ? -18.722 -15.901 14.107 1.00 94.94 352 ALA A N 1
ATOM 2584 C CA . ALA A 1 352 ? -17.507 -16.572 14.543 1.00 94.94 352 ALA A CA 1
ATOM 2585 C C . ALA A 1 352 ? -16.743 -17.165 13.343 1.00 94.94 352 ALA A C 1
ATOM 2587 O O . ALA A 1 352 ? -17.375 -17.687 12.417 1.00 94.94 352 ALA A O 1
ATOM 2588 N N . PRO A 1 353 ? -15.401 -17.102 13.339 1.00 96.69 353 PRO A N 1
ATOM 2589 C CA . PRO A 1 353 ? -14.616 -17.752 12.307 1.00 96.69 353 PRO A CA 1
ATOM 2590 C C . PRO A 1 353 ? -14.698 -19.277 12.445 1.00 96.69 353 PRO A C 1
ATOM 2592 O O . PRO A 1 353 ? -14.819 -19.824 13.542 1.00 96.69 353 PRO A O 1
ATOM 2595 N N . THR A 1 354 ? -14.590 -19.977 11.323 1.00 95.44 354 THR A N 1
ATOM 2596 C CA . THR A 1 354 ? -14.593 -21.442 11.265 1.00 95.44 354 THR A CA 1
ATOM 2597 C C . THR A 1 354 ? -13.175 -21.960 11.091 1.00 95.44 354 THR A C 1
ATOM 2599 O O . THR A 1 354 ? -12.384 -21.355 10.367 1.00 95.44 354 THR A O 1
ATOM 2602 N N . ARG A 1 355 ? -12.851 -23.094 11.715 1.00 94.31 355 ARG A N 1
ATOM 2603 C CA . ARG A 1 355 ? -11.567 -23.774 11.525 1.00 94.31 355 ARG A CA 1
ATOM 2604 C C . ARG A 1 355 ? -11.783 -25.065 10.749 1.00 94.31 355 ARG A C 1
ATOM 2606 O O . ARG A 1 355 ? -12.543 -25.912 11.205 1.00 94.31 355 ARG A O 1
ATOM 2613 N N . ASP A 1 356 ? -11.084 -25.198 9.633 1.00 90.94 356 ASP A N 1
ATOM 2614 C CA . ASP A 1 356 ? -11.085 -26.394 8.792 1.00 90.94 356 ASP A CA 1
ATOM 2615 C C . ASP A 1 356 ? -9.644 -26.735 8.408 1.00 90.94 356 ASP A C 1
ATOM 2617 O O . ASP A 1 356 ? -8.885 -25.837 8.053 1.00 90.94 356 ASP A O 1
ATOM 2621 N N . GLU A 1 357 ? -9.237 -27.993 8.589 1.00 89.06 357 GLU A N 1
ATOM 2622 C CA . GLU A 1 357 ? -7.857 -28.475 8.361 1.00 89.06 357 GLU A CA 1
ATOM 2623 C C . GLU A 1 357 ? -6.748 -27.549 8.917 1.00 89.06 357 GLU A C 1
ATOM 2625 O O . GLU A 1 357 ? -5.673 -27.383 8.350 1.00 89.06 357 GLU A O 1
ATOM 2630 N N . GLY A 1 358 ? -7.012 -26.905 10.059 1.00 87.50 358 GLY A N 1
ATOM 2631 C CA . GLY A 1 358 ? -6.081 -25.970 10.701 1.00 87.50 358 GLY A CA 1
ATOM 2632 C C . GLY A 1 358 ? -6.148 -24.524 10.190 1.00 87.50 358 GLY A C 1
ATOM 2633 O O . GLY A 1 358 ? -5.656 -23.633 10.885 1.00 87.50 358 GLY A O 1
ATOM 2634 N N . VAL A 1 359 ? -6.831 -24.258 9.077 1.00 92.94 359 VAL A N 1
ATOM 2635 C CA . VAL A 1 359 ? -7.029 -22.922 8.499 1.00 92.94 359 VAL A CA 1
ATOM 2636 C C . VAL A 1 359 ? -8.241 -22.243 9.135 1.00 92.94 359 VAL A C 1
ATOM 2638 O O . VAL A 1 359 ? -9.354 -22.769 9.133 1.00 92.94 359 VAL A O 1
ATOM 2641 N N . LEU A 1 360 ? -8.035 -21.048 9.690 1.00 96.44 360 LEU A N 1
ATOM 2642 C CA . LEU A 1 360 ? -9.114 -20.209 10.209 1.00 96.44 360 LEU A CA 1
ATOM 2643 C C . LEU A 1 360 ? -9.699 -19.379 9.060 1.00 96.44 360 LEU A C 1
ATOM 2645 O O . LEU A 1 360 ? -8.941 -18.777 8.307 1.00 96.44 360 LEU A O 1
ATOM 2649 N N . SER A 1 361 ? -11.022 -19.339 8.914 1.00 97.31 361 SER A N 1
ATOM 2650 C CA . SER A 1 361 ? -11.706 -18.642 7.814 1.00 97.31 361 SER A CA 1
ATOM 2651 C C . SER A 1 361 ? -12.940 -17.879 8.290 1.00 97.31 361 SER A C 1
ATOM 2653 O O . SER A 1 361 ? -13.532 -18.217 9.315 1.00 97.31 361 SER A O 1
ATOM 2655 N N . VAL A 1 362 ? -13.349 -16.869 7.524 1.00 96.81 362 VAL A N 1
ATOM 2656 C CA . VAL A 1 362 ? -14.578 -16.090 7.746 1.00 96.81 362 VAL A CA 1
ATOM 2657 C C . VAL A 1 362 ? -15.533 -16.207 6.561 1.00 96.81 362 VAL A C 1
ATOM 2659 O O . VAL A 1 362 ? -15.066 -16.301 5.422 1.00 96.81 362 VAL A O 1
ATOM 2662 N N . PRO A 1 363 ? -16.857 -16.176 6.787 1.00 95.44 363 PRO A N 1
ATOM 2663 C CA . PRO A 1 363 ? -17.817 -16.142 5.696 1.00 95.44 363 PRO A CA 1
ATOM 2664 C C . PRO A 1 363 ? -17.803 -14.786 4.991 1.00 95.44 363 PRO A C 1
ATOM 2666 O O . PRO A 1 363 ? -17.869 -13.736 5.628 1.00 95.44 363 PRO A O 1
ATOM 2669 N N . VAL A 1 364 ? -17.748 -14.817 3.662 1.00 94.44 364 VAL A N 1
ATOM 2670 C CA . VAL A 1 364 ? -17.876 -13.646 2.788 1.00 94.44 364 VAL A CA 1
ATOM 2671 C C . VAL A 1 364 ? -18.766 -14.050 1.618 1.00 94.44 364 VAL A C 1
ATOM 2673 O O . VAL A 1 364 ? -18.426 -14.963 0.874 1.00 94.44 364 VAL A O 1
ATOM 2676 N N . GLY A 1 365 ? -19.919 -13.404 1.446 1.00 90.75 365 GLY A N 1
ATOM 2677 C CA . GLY A 1 365 ? -20.891 -13.830 0.434 1.00 90.75 365 GLY A CA 1
ATOM 2678 C C . GLY A 1 365 ? -21.317 -15.291 0.625 1.00 90.75 365 GLY A C 1
ATOM 2679 O O . GLY A 1 365 ? -21.790 -15.665 1.695 1.00 90.75 365 GLY A O 1
ATOM 2680 N N . ASP A 1 366 ? -21.133 -16.113 -0.409 1.00 90.69 366 ASP A N 1
ATOM 2681 C CA . ASP A 1 366 ? -21.510 -17.532 -0.452 1.00 90.69 366 ASP A CA 1
ATOM 2682 C C . ASP A 1 366 ? -20.367 -18.504 -0.089 1.00 90.69 366 ASP A C 1
ATOM 2684 O O . ASP A 1 366 ? -20.509 -19.717 -0.254 1.00 90.69 366 ASP A O 1
ATOM 2688 N N . GLY A 1 367 ? -19.221 -18.002 0.384 1.00 93.38 367 GLY A N 1
ATOM 2689 C CA . GLY A 1 367 ? -18.052 -18.832 0.672 1.00 93.38 367 GLY A CA 1
ATOM 2690 C C . GLY A 1 367 ? -17.251 -18.397 1.891 1.00 93.38 367 GLY A C 1
ATOM 2691 O O . GLY A 1 367 ? -17.674 -17.560 2.684 1.00 93.38 367 GLY A O 1
ATOM 2692 N N . LEU A 1 368 ? -16.074 -19.003 2.039 1.00 95.38 368 LEU A N 1
ATOM 2693 C CA . LEU A 1 368 ? -15.145 -18.783 3.143 1.00 95.38 368 LEU A CA 1
ATOM 2694 C C . LEU A 1 368 ? -13.840 -18.185 2.621 1.00 95.38 368 LEU A C 1
ATOM 2696 O O . LEU A 1 368 ? -13.246 -18.736 1.695 1.00 95.38 368 LEU A O 1
ATOM 2700 N N . VAL A 1 369 ? -13.385 -17.098 3.238 1.00 96.44 369 VAL A N 1
ATOM 2701 C CA . VAL A 1 369 ? -12.096 -16.453 2.957 1.00 96.44 369 VAL A CA 1
ATOM 2702 C C . VAL A 1 369 ? -11.124 -16.758 4.104 1.00 96.44 369 VAL A C 1
ATOM 2704 O O . VAL A 1 369 ? -11.502 -16.569 5.266 1.00 96.44 369 VAL A O 1
ATOM 2707 N N . PRO A 1 370 ? -9.893 -17.225 3.816 1.00 96.81 370 PRO A N 1
ATOM 2708 C CA . PRO A 1 370 ? -8.919 -17.557 4.850 1.00 96.81 370 PRO A CA 1
ATOM 2709 C C . PRO A 1 370 ? -8.457 -16.307 5.599 1.00 96.81 370 PRO A C 1
ATOM 2711 O O . PRO A 1 370 ? -8.247 -15.249 5.005 1.00 96.81 370 PRO A O 1
ATOM 2714 N N . ILE A 1 371 ? -8.269 -16.442 6.909 1.00 97.44 371 ILE A N 1
ATOM 2715 C CA . ILE A 1 371 ? -7.676 -15.410 7.755 1.00 97.44 371 ILE A CA 1
ATOM 2716 C C . ILE A 1 371 ? -6.153 -15.536 7.679 1.00 97.44 371 ILE A C 1
ATOM 2718 O O . ILE A 1 371 ? -5.612 -16.598 7.984 1.00 97.44 371 ILE A O 1
ATOM 2722 N N . THR A 1 372 ? -5.463 -14.452 7.324 1.00 95.38 372 THR A N 1
ATOM 2723 C CA . THR A 1 372 ? -3.993 -14.373 7.374 1.00 95.38 372 THR A CA 1
ATOM 2724 C C . THR A 1 372 ? -3.529 -13.364 8.420 1.00 95.38 372 THR A C 1
ATOM 2726 O O . THR A 1 372 ? -4.161 -12.329 8.646 1.00 95.38 372 THR A O 1
ATOM 2729 N N . PHE A 1 373 ? -2.392 -13.672 9.040 1.00 93.62 373 PHE A N 1
ATOM 2730 C CA . PHE A 1 373 ? -1.686 -12.813 9.987 1.00 93.62 373 PHE A CA 1
ATOM 2731 C C . PHE A 1 373 ? -0.319 -12.363 9.444 1.00 93.62 373 PHE A C 1
ATOM 2733 O O . PHE A 1 373 ? 0.387 -11.637 10.133 1.00 93.62 373 PHE A O 1
ATOM 2740 N N . ASP A 1 374 ? 0.044 -12.732 8.208 1.00 90.38 374 ASP A N 1
ATOM 2741 C CA . ASP A 1 374 ? 1.398 -12.535 7.656 1.00 90.38 374 ASP A CA 1
ATOM 2742 C C . ASP A 1 374 ? 1.791 -11.054 7.557 1.00 90.38 374 ASP A C 1
ATOM 2744 O O . ASP A 1 374 ? 2.955 -10.684 7.687 1.00 90.38 374 ASP A O 1
ATOM 2748 N N . ARG A 1 375 ? 0.795 -10.186 7.347 1.00 88.75 375 ARG A N 1
ATOM 2749 C CA . ARG A 1 375 ? 0.951 -8.724 7.277 1.00 88.75 375 ARG A CA 1
ATOM 2750 C C . ARG A 1 375 ? 0.705 -8.028 8.611 1.00 88.75 375 ARG A C 1
ATOM 2752 O O . ARG A 1 375 ? 0.737 -6.799 8.674 1.00 88.75 375 ARG A O 1
ATOM 2759 N N . LEU A 1 376 ? 0.378 -8.780 9.659 1.00 90.81 376 LEU A N 1
ATOM 2760 C CA . LEU A 1 376 ? -0.013 -8.201 10.928 1.00 90.81 376 LEU A CA 1
ATOM 2761 C C . LEU A 1 376 ? 1.220 -7.725 11.688 1.00 90.81 376 LEU A C 1
ATOM 2763 O O . LEU A 1 376 ? 2.086 -8.503 12.079 1.00 90.81 376 LEU A O 1
ATOM 2767 N N . SER A 1 377 ? 1.288 -6.419 11.915 1.00 90.50 377 SER A N 1
ATOM 2768 C CA . SER A 1 377 ? 2.301 -5.850 12.790 1.00 90.50 377 SER A CA 1
ATOM 2769 C C . SER A 1 377 ? 2.093 -6.339 14.231 1.00 90.50 377 SER A C 1
ATOM 2771 O O . SER A 1 377 ? 0.947 -6.380 14.681 1.00 90.50 377 SER A O 1
ATOM 2773 N N . PRO A 1 378 ? 3.163 -6.598 15.004 1.00 85.62 378 PRO A N 1
ATOM 2774 C CA . PRO A 1 378 ? 3.061 -6.814 16.450 1.00 85.62 378 PRO A CA 1
ATOM 2775 C C . PRO A 1 378 ? 2.320 -5.671 17.162 1.00 85.62 378 PRO A C 1
ATOM 2777 O O . PRO A 1 378 ? 1.539 -5.894 18.080 1.00 85.62 378 PRO A O 1
ATOM 2780 N N . LEU A 1 379 ? 2.445 -4.446 16.635 1.00 87.12 379 LEU A N 1
ATOM 2781 C CA . LEU A 1 379 ? 1.736 -3.257 17.123 1.00 87.12 379 LEU A CA 1
ATOM 2782 C C . LEU A 1 379 ? 0.208 -3.332 16.979 1.00 87.12 379 LEU A C 1
ATOM 2784 O O . LEU A 1 379 ? -0.487 -2.433 17.452 1.00 87.12 379 LEU A O 1
ATOM 2788 N N . GLN A 1 380 ? -0.320 -4.345 16.289 1.00 91.44 380 GLN A N 1
ATOM 2789 C CA . GLN A 1 380 ? -1.755 -4.518 16.126 1.00 91.44 380 GLN A CA 1
ATOM 2790 C C . GLN A 1 380 ? -2.432 -5.034 17.400 1.00 91.44 380 GLN A C 1
ATOM 2792 O O . GLN A 1 380 ? -3.636 -4.849 17.534 1.00 91.44 380 GLN A O 1
ATOM 2797 N N . GLY A 1 381 ? -1.706 -5.681 18.321 1.00 88.88 381 GLY A N 1
ATOM 2798 C CA . GLY A 1 381 ? -2.290 -6.180 19.575 1.00 88.88 381 GLY A CA 1
ATOM 2799 C C . GLY A 1 381 ? -3.371 -7.245 19.370 1.00 88.88 381 GLY A C 1
ATOM 2800 O O . GLY A 1 381 ? -4.341 -7.308 20.125 1.00 88.88 381 GLY A O 1
ATOM 2801 N N . LEU A 1 382 ? -3.237 -8.054 18.316 1.00 93.38 382 LEU A N 1
ATOM 2802 C CA . LEU A 1 382 ? -4.208 -9.074 17.943 1.00 93.38 382 LEU A CA 1
ATOM 2803 C C . LEU A 1 382 ? -3.494 -10.369 17.547 1.00 93.38 382 LEU A C 1
ATOM 2805 O O . LEU A 1 382 ? -2.530 -10.344 16.787 1.00 93.38 382 LEU A O 1
ATOM 2809 N N . ASP A 1 383 ? -3.989 -11.500 18.045 1.00 92.06 383 ASP A N 1
ATOM 2810 C CA . ASP A 1 383 ? -3.444 -12.828 17.770 1.00 92.06 383 ASP A CA 1
ATOM 2811 C C . ASP A 1 383 ? -4.525 -13.815 17.296 1.00 92.06 383 ASP A C 1
ATOM 2813 O O . ASP A 1 383 ? -5.734 -13.564 17.368 1.00 92.06 383 ASP A O 1
ATOM 2817 N N . ALA A 1 384 ? -4.085 -14.973 16.800 1.00 94.44 384 ALA A N 1
ATOM 2818 C CA . ALA A 1 384 ? -4.981 -16.002 16.281 1.00 94.44 384 ALA A CA 1
ATOM 2819 C C . ALA A 1 384 ? -5.934 -16.574 17.347 1.00 94.44 384 ALA A C 1
ATOM 2821 O O . ALA A 1 384 ? -7.042 -16.997 17.014 1.00 94.44 384 ALA A O 1
ATOM 2822 N N . VAL A 1 385 ? -5.529 -16.584 18.624 1.00 94.19 385 VAL A N 1
ATOM 2823 C CA . VAL A 1 385 ? -6.348 -17.099 19.734 1.00 94.19 385 VAL A CA 1
ATOM 2824 C C . VAL A 1 385 ? -7.525 -16.166 20.006 1.00 94.19 385 VAL A C 1
ATOM 2826 O O . VAL A 1 385 ? -8.655 -16.627 20.171 1.00 94.19 385 VAL A O 1
ATOM 2829 N N . THR A 1 386 ? -7.270 -14.861 20.026 1.00 95.25 386 THR A N 1
ATOM 2830 C CA . THR A 1 386 ? -8.273 -13.815 20.231 1.00 95.25 386 THR A CA 1
ATOM 2831 C C . THR A 1 386 ? -9.261 -13.787 19.071 1.00 95.25 386 THR A C 1
ATOM 2833 O O . THR A 1 386 ? -10.475 -13.795 19.290 1.00 95.25 386 THR A O 1
ATOM 2836 N N . VAL A 1 387 ? -8.761 -13.847 17.832 1.00 97.06 387 VAL A N 1
ATOM 2837 C CA . VAL A 1 387 ? -9.609 -13.899 16.630 1.00 97.06 387 VAL A CA 1
ATOM 2838 C C . VAL A 1 387 ? -10.502 -15.139 16.638 1.00 97.06 387 VAL A C 1
ATOM 2840 O O . VAL A 1 387 ? -11.702 -15.020 16.413 1.00 97.06 387 VAL A O 1
ATOM 2843 N N . ALA A 1 388 ? -9.965 -16.317 16.971 1.00 96.50 388 ALA A N 1
ATOM 2844 C CA . ALA A 1 388 ? -10.737 -17.561 16.997 1.00 96.50 388 ALA A CA 1
ATOM 2845 C C . ALA A 1 388 ? -11.881 -17.575 18.032 1.00 96.50 388 ALA A C 1
ATOM 2847 O O . ALA A 1 388 ? -12.826 -18.344 17.879 1.00 96.50 388 ALA A O 1
ATOM 2848 N N . LYS A 1 389 ? -11.801 -16.750 19.085 1.00 96.06 389 LYS A N 1
ATOM 2849 C CA . LYS A 1 389 ? -12.827 -16.637 20.142 1.00 96.06 389 LYS A CA 1
ATOM 2850 C C . LYS A 1 389 ? -13.843 -15.517 19.895 1.00 96.06 389 LYS A C 1
ATOM 2852 O O . LYS A 1 389 ? -14.736 -15.319 20.718 1.00 96.06 389 LYS A O 1
ATOM 2857 N N . SER A 1 390 ? -13.688 -14.765 18.811 1.00 97.12 390 SER A N 1
ATOM 2858 C CA . SER A 1 390 ? -14.494 -13.580 18.524 1.00 97.12 390 SER A CA 1
ATOM 2859 C C . SER A 1 390 ? -15.686 -13.903 17.626 1.00 97.12 390 SER A C 1
ATOM 2861 O O . SER A 1 390 ? -15.615 -14.812 16.806 1.00 97.12 390 SER A O 1
ATOM 2863 N N . ASP A 1 391 ? -16.781 -13.158 17.770 1.00 96.00 391 ASP A N 1
ATOM 2864 C CA . ASP A 1 391 ? -17.985 -13.267 16.932 1.00 96.00 391 ASP A CA 1
ATOM 2865 C C . ASP A 1 391 ? -18.201 -12.038 16.041 1.00 96.00 391 ASP A C 1
ATOM 2867 O O . ASP A 1 391 ? -19.032 -12.067 15.133 1.00 96.00 391 ASP A O 1
ATOM 2871 N N . ARG A 1 392 ? -17.419 -10.976 16.260 1.00 97.50 392 ARG A N 1
ATOM 2872 C CA . ARG A 1 392 ? -17.347 -9.800 15.393 1.00 97.50 392 ARG A CA 1
ATOM 2873 C C . ARG A 1 392 ? -15.893 -9.544 15.028 1.00 97.50 392 ARG A C 1
ATOM 2875 O O . ARG A 1 392 ? -15.051 -9.381 15.909 1.00 97.50 392 ARG A O 1
ATOM 2882 N N . LEU A 1 393 ? -15.596 -9.497 13.737 1.00 98.19 393 LEU A N 1
ATOM 2883 C CA . LEU A 1 393 ? -14.260 -9.229 13.207 1.00 98.19 393 LEU A CA 1
ATOM 2884 C C . LEU A 1 393 ? -14.352 -8.115 12.174 1.00 98.19 393 LEU A C 1
ATOM 2886 O O . LEU A 1 393 ? -15.272 -8.096 11.362 1.00 98.19 393 LEU A O 1
ATOM 2890 N N . TRP A 1 394 ? -13.386 -7.208 12.156 1.00 98.06 394 TRP A N 1
ATOM 2891 C CA . TRP A 1 394 ? -13.245 -6.273 11.047 1.00 98.06 394 TRP A CA 1
ATOM 2892 C C . TRP A 1 394 ? -11.786 -6.026 10.723 1.00 98.06 394 TRP A C 1
ATOM 2894 O O . TRP A 1 394 ? -10.880 -6.191 11.544 1.00 98.06 394 TRP A O 1
ATOM 2904 N N . GLY A 1 395 ? -11.560 -5.712 9.461 1.00 97.88 395 GLY A N 1
ATOM 2905 C CA . GLY A 1 395 ? -10.235 -5.740 8.884 1.00 97.88 395 GLY A CA 1
ATOM 2906 C C . GLY A 1 395 ? -10.295 -5.512 7.390 1.00 97.88 395 GLY A C 1
ATOM 2907 O O . GLY A 1 395 ? -11.228 -4.889 6.881 1.00 97.88 395 GLY A O 1
ATOM 2908 N N . LEU A 1 396 ? -9.295 -6.029 6.689 1.00 97.56 396 LEU A N 1
ATOM 2909 C CA . LEU A 1 396 ? -9.075 -5.747 5.279 1.00 97.56 396 LEU A CA 1
ATOM 2910 C C . LEU A 1 396 ? -9.040 -7.048 4.486 1.00 97.56 396 LEU A C 1
ATOM 2912 O O . LEU A 1 396 ? -8.293 -7.966 4.820 1.00 97.56 396 LEU A O 1
ATOM 2916 N N . ALA A 1 397 ? -9.812 -7.114 3.407 1.00 97.06 397 ALA A N 1
ATOM 2917 C CA . ALA A 1 397 ? -9.568 -8.084 2.356 1.00 97.06 397 ALA A CA 1
ATOM 2918 C C . ALA A 1 397 ? -8.297 -7.693 1.597 1.00 97.06 397 ALA A C 1
ATOM 2920 O O . ALA A 1 397 ? -8.131 -6.534 1.192 1.00 97.06 397 ALA A O 1
ATOM 2921 N N . ARG A 1 398 ? -7.412 -8.670 1.421 1.00 96.31 398 ARG A N 1
ATOM 2922 C CA . ARG A 1 398 ? -6.112 -8.552 0.764 1.00 96.31 398 ARG A CA 1
ATOM 2923 C C . ARG A 1 398 ? -6.036 -9.523 -0.396 1.00 96.31 398 ARG A C 1
ATOM 2925 O O . ARG A 1 398 ? -6.594 -10.615 -0.317 1.00 96.31 398 ARG A O 1
ATOM 2932 N N . PHE A 1 399 ? -5.296 -9.137 -1.425 1.00 94.50 399 PHE A N 1
ATOM 2933 C CA . PHE A 1 399 ? -4.943 -10.019 -2.523 1.00 94.50 399 PHE A CA 1
ATOM 2934 C C . PHE A 1 399 ? -3.427 -10.200 -2.554 1.00 94.50 399 PHE A C 1
ATOM 2936 O O . PHE A 1 399 ? -2.685 -9.230 -2.718 1.00 94.50 399 PHE A O 1
ATOM 2943 N N . ASP A 1 400 ? -2.973 -11.433 -2.356 1.00 89.00 400 ASP A N 1
ATOM 2944 C CA . ASP A 1 400 ? -1.556 -11.787 -2.341 1.00 89.00 400 ASP A CA 1
ATOM 2945 C C . ASP A 1 400 ? -1.361 -13.190 -2.916 1.00 89.00 400 ASP A C 1
ATOM 2947 O O . ASP A 1 400 ? -2.239 -14.041 -2.780 1.00 89.00 400 ASP A O 1
ATOM 2951 N N . GLY A 1 401 ? -0.244 -13.425 -3.602 1.00 84.81 401 GLY A N 1
ATOM 2952 C CA . GLY A 1 401 ? 0.067 -14.731 -4.193 1.00 84.81 401 GLY A CA 1
ATOM 2953 C C . GLY A 1 401 ? -1.024 -15.301 -5.112 1.00 84.81 401 GLY A C 1
ATOM 2954 O O . GLY A 1 401 ? -1.146 -16.515 -5.231 1.00 84.81 401 GLY A O 1
ATOM 2955 N N . GLY A 1 402 ? -1.850 -14.448 -5.729 1.00 88.19 402 GLY A N 1
ATOM 2956 C CA . GLY A 1 402 ? -2.972 -14.878 -6.570 1.00 88.19 402 GLY A CA 1
ATOM 2957 C C . GLY A 1 402 ? -4.254 -15.254 -5.812 1.00 88.19 402 GLY A C 1
ATOM 2958 O O . GLY A 1 402 ? -5.185 -15.760 -6.435 1.00 88.19 402 GLY A O 1
ATOM 2959 N N . ALA A 1 403 ? -4.330 -15.014 -4.499 1.00 90.94 403 ALA A N 1
ATOM 2960 C CA . ALA A 1 403 ? -5.458 -15.411 -3.663 1.00 90.94 403 ALA A CA 1
ATOM 2961 C C . ALA A 1 403 ? -5.972 -14.281 -2.757 1.00 90.94 403 ALA A C 1
ATOM 2963 O O . ALA A 1 403 ? -5.224 -13.422 -2.283 1.00 90.94 403 ALA A O 1
ATOM 2964 N N . TRP A 1 404 ? -7.277 -14.322 -2.477 1.00 95.31 404 TRP A N 1
ATOM 2965 C CA . TRP A 1 404 ? -7.921 -13.453 -1.495 1.00 95.31 404 TRP A CA 1
ATOM 2966 C C . TRP A 1 404 ? -7.759 -13.998 -0.076 1.00 95.31 404 TRP A C 1
ATOM 2968 O O . TRP A 1 404 ? -7.961 -15.185 0.178 1.00 95.31 404 TRP A O 1
ATOM 2978 N N . SER A 1 405 ? -7.471 -13.106 0.863 1.00 96.31 405 SER A N 1
ATOM 2979 C CA . SER A 1 405 ? -7.427 -13.397 2.296 1.00 96.31 405 SER A CA 1
ATOM 2980 C C . SER A 1 405 ? -8.019 -12.247 3.109 1.00 96.31 405 SER A C 1
ATOM 2982 O O . SER A 1 405 ? -8.166 -11.125 2.621 1.00 96.31 405 SER A O 1
ATOM 2984 N N . PHE A 1 406 ? -8.385 -12.527 4.356 1.00 97.75 406 PHE A N 1
ATOM 2985 C CA . PHE A 1 406 ? -8.852 -11.542 5.320 1.00 97.75 406 PHE A CA 1
ATOM 2986 C C . PHE A 1 406 ? -7.766 -11.293 6.366 1.00 97.75 406 PHE A C 1
ATOM 2988 O O . PHE A 1 406 ? -7.369 -12.202 7.092 1.00 97.75 406 PHE A O 1
ATOM 2995 N N . GLN A 1 407 ? -7.297 -10.052 6.457 1.00 97.44 407 GLN A N 1
ATOM 2996 C CA . GLN A 1 407 ? -6.398 -9.594 7.509 1.00 97.44 407 GLN A CA 1
ATOM 2997 C C . GLN A 1 407 ? -7.240 -8.951 8.623 1.00 97.44 407 GLN A C 1
ATOM 2999 O O . GLN A 1 407 ? -7.762 -7.848 8.418 1.00 97.44 407 GLN A O 1
ATOM 3004 N N . PRO A 1 408 ? -7.388 -9.593 9.794 1.00 97.56 408 PRO A N 1
ATOM 3005 C CA . PRO A 1 408 ? -8.151 -9.030 10.894 1.00 97.56 408 PRO A CA 1
ATOM 3006 C C . PRO A 1 408 ? -7.341 -7.897 11.527 1.00 97.56 408 PRO A C 1
ATOM 3008 O O . PRO A 1 408 ? -6.164 -8.066 11.831 1.00 97.56 408 PRO A O 1
ATOM 3011 N N . LEU A 1 409 ? -7.965 -6.740 11.733 1.00 97.69 409 LEU A N 1
ATOM 3012 C CA . LEU A 1 409 ? -7.338 -5.609 12.431 1.00 97.69 409 LEU A CA 1
ATOM 3013 C C . LEU A 1 409 ? -7.972 -5.363 13.797 1.00 97.69 409 LEU A C 1
ATOM 3015 O O . LEU A 1 409 ? -7.375 -4.712 14.655 1.00 97.69 409 LEU A O 1
ATOM 3019 N N . ALA A 1 410 ? -9.165 -5.907 14.009 1.00 97.44 410 ALA A N 1
ATOM 3020 C CA . ALA A 1 410 ? -9.854 -5.853 15.273 1.00 97.44 410 ALA A CA 1
ATOM 3021 C C . ALA A 1 410 ? -10.856 -6.993 15.418 1.00 97.44 410 ALA A C 1
ATOM 3023 O O . ALA A 1 410 ? -11.385 -7.527 14.437 1.00 97.44 410 ALA A O 1
ATOM 3024 N N . ALA A 1 411 ? -11.113 -7.341 16.671 1.00 97.69 411 ALA A N 1
ATOM 3025 C CA . ALA A 1 411 ? -11.970 -8.447 17.034 1.00 97.69 411 ALA A CA 1
ATOM 3026 C C . ALA A 1 411 ? -12.742 -8.129 18.315 1.00 97.69 411 ALA A C 1
ATOM 3028 O O . ALA A 1 411 ? -12.228 -7.477 19.223 1.00 97.69 411 ALA A O 1
ATOM 3029 N N . GLN A 1 412 ? -13.978 -8.597 18.407 1.00 97.25 412 GLN A N 1
ATOM 3030 C CA . GLN A 1 412 ? -14.778 -8.514 19.619 1.00 97.25 412 GLN A CA 1
ATOM 3031 C C . GLN A 1 412 ? -15.449 -9.863 19.850 1.00 97.25 412 GLN A C 1
ATOM 3033 O O . GLN A 1 412 ? -16.063 -10.426 18.945 1.00 97.25 412 GLN A O 1
ATOM 3038 N N . ALA A 1 413 ? -15.302 -10.379 21.068 1.00 96.12 413 ALA A N 1
ATOM 3039 C CA . ALA A 1 413 ? -16.009 -11.564 21.519 1.00 96.12 413 ALA A CA 1
ATOM 3040 C C . ALA A 1 413 ? -17.397 -11.210 22.052 1.00 96.12 413 ALA A C 1
ATOM 3042 O O . ALA A 1 413 ? -17.643 -10.097 22.533 1.00 96.12 413 ALA A O 1
ATOM 3043 N N . LYS A 1 414 ? -18.286 -12.201 22.045 1.00 92.56 414 LYS A N 1
ATOM 3044 C CA . LYS A 1 414 ? -19.656 -12.049 22.519 1.00 92.56 414 LYS A CA 1
ATOM 3045 C C . LYS A 1 414 ? -19.680 -11.545 23.962 1.00 92.56 414 LYS A C 1
ATOM 3047 O O . LYS A 1 414 ? -19.129 -12.178 24.859 1.00 92.56 414 LYS A O 1
ATOM 3052 N N . GLY A 1 415 ? -20.338 -10.410 24.192 1.00 89.31 415 GLY A N 1
ATOM 3053 C CA . GLY A 1 415 ? -20.453 -9.790 25.518 1.00 89.31 415 GLY A CA 1
ATOM 3054 C C . GLY A 1 415 ? -19.213 -9.018 25.993 1.00 89.31 415 GLY A C 1
ATOM 3055 O O . GLY A 1 415 ? -19.255 -8.430 27.075 1.00 89.31 415 GLY A O 1
ATOM 3056 N N . ALA A 1 416 ? -18.129 -8.967 25.210 1.00 92.69 416 ALA A N 1
ATOM 3057 C CA . ALA A 1 416 ? -16.977 -8.128 25.523 1.00 92.69 416 ALA A CA 1
ATOM 3058 C C . ALA A 1 416 ? -17.339 -6.641 25.375 1.00 92.69 416 ALA A C 1
ATOM 3060 O O . ALA A 1 416 ? -17.888 -6.224 24.356 1.00 92.69 416 ALA A O 1
ATOM 3061 N N . LYS A 1 417 ? -17.005 -5.824 26.384 1.00 88.12 417 LYS A N 1
ATOM 3062 C CA . LYS A 1 417 ? -17.313 -4.380 26.392 1.00 88.12 417 LYS A CA 1
ATOM 3063 C C . LYS A 1 417 ? -16.470 -3.575 25.406 1.00 88.12 417 LYS A C 1
ATOM 3065 O O . LYS A 1 417 ? -16.928 -2.553 24.911 1.00 88.12 417 LYS A O 1
ATOM 3070 N N . THR A 1 418 ? -15.245 -4.015 25.146 1.00 91.50 418 THR A N 1
ATOM 3071 C CA . THR A 1 418 ? -14.295 -3.337 24.264 1.00 91.50 418 THR A CA 1
ATOM 3072 C C . THR A 1 418 ? -13.711 -4.331 23.266 1.00 91.50 418 THR A C 1
ATOM 3074 O O . THR A 1 418 ? -13.546 -5.506 23.602 1.00 91.50 418 THR A O 1
ATOM 3077 N N . PRO A 1 419 ? -13.402 -3.887 22.040 1.00 94.62 419 PRO A N 1
ATOM 3078 C CA . PRO A 1 419 ? -12.730 -4.738 21.074 1.00 94.62 419 PRO A CA 1
ATOM 3079 C C . PRO A 1 419 ? -11.225 -4.822 21.325 1.00 94.62 419 PRO A C 1
ATOM 3081 O O . PRO A 1 419 ? -10.613 -3.858 21.793 1.00 94.62 419 PRO A O 1
ATOM 3084 N N . SER A 1 420 ? -10.656 -5.968 20.958 1.00 95.12 420 SER A N 1
ATOM 3085 C CA . SER A 1 420 ? -9.221 -6.234 20.872 1.00 95.12 420 SER A CA 1
ATOM 3086 C C . SER A 1 420 ? -8.663 -5.732 19.546 1.00 95.12 420 SER A C 1
ATOM 3088 O O . SER A 1 420 ? -9.291 -5.904 18.499 1.00 95.12 420 SER A O 1
ATOM 3090 N N . GLY A 1 421 ? -7.482 -5.126 19.593 1.00 93.44 421 GLY A N 1
ATOM 3091 C CA . GLY A 1 421 ? -6.810 -4.499 18.462 1.00 93.44 421 GLY A CA 1
ATOM 3092 C C . GLY A 1 421 ? -5.731 -3.538 18.971 1.00 93.44 421 GLY A C 1
ATOM 3093 O O . GLY A 1 421 ? -5.232 -3.714 20.083 1.00 93.44 421 GLY A O 1
ATOM 3094 N N . PRO A 1 422 ? -5.376 -2.491 18.212 1.00 91.75 422 PRO A N 1
ATOM 3095 C CA . PRO A 1 422 ? -4.181 -1.706 18.506 1.00 91.75 422 PRO A CA 1
ATOM 3096 C C . PRO A 1 422 ? -4.398 -0.683 19.629 1.00 91.75 422 PRO A C 1
ATOM 3098 O O . PRO A 1 422 ? -3.459 0.001 20.021 1.00 91.75 422 PRO A O 1
ATOM 3101 N N . TRP A 1 423 ? -5.623 -0.543 20.145 1.00 91.38 423 TRP A N 1
ATOM 3102 C CA . TRP A 1 423 ? -6.021 0.519 21.073 1.00 91.38 423 TRP A CA 1
ATOM 3103 C C . TRP A 1 423 ? -5.195 0.561 22.350 1.00 91.38 423 TRP A C 1
ATOM 3105 O O . TRP A 1 423 ? -4.703 1.625 22.711 1.00 91.38 423 TRP A O 1
ATOM 3115 N N . GLU A 1 424 ? -5.020 -0.577 23.017 1.00 87.88 424 GLU A N 1
ATOM 3116 C CA . GLU A 1 424 ? -4.238 -0.685 24.247 1.00 87.88 424 GLU A CA 1
ATOM 3117 C C . GLU A 1 424 ? -2.770 -0.311 24.011 1.00 87.88 424 GLU A C 1
ATOM 3119 O O . GLU A 1 424 ? -2.197 0.440 24.797 1.00 87.88 424 GLU A O 1
ATOM 3124 N N . ILE A 1 425 ? -2.178 -0.778 22.906 1.00 87.88 425 ILE A N 1
ATOM 3125 C CA . ILE A 1 425 ? -0.779 -0.493 22.548 1.00 87.88 425 ILE A CA 1
ATOM 3126 C C . ILE A 1 425 ? -0.609 0.990 22.192 1.00 87.88 425 ILE A C 1
ATOM 3128 O O . ILE A 1 425 ? 0.359 1.626 22.609 1.00 87.88 425 ILE A O 1
ATOM 3132 N N . ILE A 1 426 ? -1.568 1.564 21.460 1.00 88.50 426 ILE A N 1
ATOM 3133 C CA . ILE A 1 426 ? -1.598 2.993 21.133 1.00 88.50 426 ILE A CA 1
ATOM 3134 C C . ILE A 1 426 ? -1.763 3.832 22.410 1.00 88.50 426 ILE A C 1
ATOM 3136 O O . ILE A 1 426 ? -1.062 4.825 22.580 1.00 88.50 426 ILE A O 1
ATOM 3140 N N . ALA A 1 427 ? -2.651 3.441 23.328 1.00 84.81 427 ALA A N 1
ATOM 3141 C CA . ALA A 1 427 ? -2.859 4.140 24.597 1.00 84.81 427 ALA A CA 1
ATOM 3142 C C . ALA A 1 427 ? -1.625 4.055 25.514 1.00 84.81 427 ALA A C 1
ATOM 3144 O O . ALA A 1 427 ? -1.315 5.007 26.230 1.00 84.81 427 ALA A O 1
ATOM 3145 N N . ALA A 1 428 ? -0.891 2.940 25.458 1.00 81.00 428 ALA A N 1
ATOM 3146 C CA . ALA A 1 428 ? 0.364 2.739 26.176 1.00 81.00 428 ALA A CA 1
ATOM 3147 C C . ALA A 1 428 ? 1.562 3.482 25.553 1.00 81.00 428 ALA A C 1
ATOM 3149 O O . ALA A 1 428 ? 2.649 3.473 26.135 1.00 81.00 428 ALA A O 1
ATOM 3150 N N . ALA A 1 429 ? 1.395 4.144 24.400 1.00 75.12 429 ALA A N 1
ATOM 3151 C CA . ALA A 1 429 ? 2.459 4.894 23.742 1.00 75.12 429 ALA A CA 1
ATOM 3152 C C . ALA A 1 429 ? 3.013 5.993 24.666 1.00 75.12 429 ALA A C 1
ATOM 3154 O O . ALA A 1 429 ? 2.427 7.065 24.852 1.00 75.12 429 ALA A O 1
ATOM 3155 N N . LYS A 1 430 ? 4.184 5.744 25.258 1.00 64.75 430 LYS A N 1
ATOM 3156 C CA . LYS A 1 430 ? 4.858 6.724 26.113 1.00 64.75 430 LYS A CA 1
ATOM 3157 C C . LYS A 1 430 ? 5.371 7.880 25.260 1.00 64.75 430 LYS A C 1
ATOM 3159 O O . LYS A 1 430 ? 6.047 7.668 24.257 1.00 64.75 430 LYS A O 1
ATOM 3164 N N . LYS A 1 431 ? 5.151 9.118 25.725 1.00 62.38 431 LYS A N 1
ATOM 3165 C CA . LYS A 1 431 ? 5.669 10.343 25.078 1.00 62.38 431 LYS A CA 1
ATOM 3166 C C . LYS A 1 431 ? 7.191 10.311 24.843 1.00 62.38 431 LYS A C 1
ATOM 3168 O O . LYS A 1 431 ? 7.676 10.957 23.914 1.00 62.38 431 LYS A O 1
ATOM 3173 N N . THR A 1 432 ? 7.943 9.550 25.645 1.00 61.84 432 THR A N 1
ATOM 3174 C CA . THR A 1 432 ? 9.387 9.358 25.462 1.00 61.84 432 THR A CA 1
ATOM 3175 C C . THR A 1 432 ? 9.845 8.045 26.098 1.00 61.84 432 THR A C 1
ATOM 3177 O O . THR A 1 432 ? 9.667 7.855 27.298 1.00 61.84 432 THR A O 1
ATOM 3180 N N . SER A 1 433 ? 10.459 7.146 25.322 1.00 73.06 433 SER A N 1
ATOM 3181 C CA . SER A 1 433 ? 11.255 6.041 25.877 1.00 73.06 433 SER A CA 1
ATOM 3182 C C . SER A 1 433 ? 12.667 6.526 26.226 1.00 73.06 433 SER A C 1
ATOM 3184 O O . SER A 1 433 ? 13.141 7.527 25.676 1.00 73.06 433 SER A O 1
ATOM 3186 N N . GLU A 1 434 ? 13.365 5.828 27.124 1.00 78.56 434 GLU A N 1
ATOM 3187 C CA . GLU A 1 434 ? 14.755 6.150 27.483 1.00 78.56 434 GLU A CA 1
ATOM 3188 C C . GLU A 1 434 ? 15.670 6.104 26.251 1.00 78.56 434 GLU A C 1
ATOM 3190 O O . GLU A 1 434 ? 16.385 7.064 25.966 1.00 78.56 434 GLU A O 1
ATOM 3195 N N . THR A 1 435 ? 15.547 5.057 25.429 1.00 81.75 435 THR A N 1
ATOM 3196 C CA . THR A 1 435 ? 16.277 4.924 24.160 1.00 81.75 435 THR A CA 1
ATOM 3197 C C . THR A 1 435 ? 16.020 6.103 23.223 1.00 81.75 435 THR A C 1
ATOM 3199 O O . THR A 1 435 ? 16.963 6.687 22.688 1.00 81.75 435 THR A O 1
ATOM 3202 N N . LEU A 1 436 ? 14.755 6.502 23.044 1.00 79.19 436 LEU A N 1
ATOM 3203 C CA . LEU A 1 436 ? 14.405 7.644 22.198 1.00 79.19 436 LEU A CA 1
ATOM 3204 C C . LEU A 1 436 ? 14.974 8.955 22.759 1.00 79.19 436 LEU A C 1
ATOM 3206 O O . LEU A 1 436 ? 15.392 9.821 21.991 1.00 79.19 436 LEU A O 1
ATOM 3210 N N . THR A 1 437 ? 15.014 9.095 24.083 1.00 82.44 437 THR A N 1
ATOM 3211 C CA . THR A 1 437 ? 15.594 10.257 24.770 1.00 82.44 437 THR A CA 1
ATOM 3212 C C . THR A 1 437 ? 17.095 10.354 24.502 1.00 82.44 437 THR A C 1
ATOM 3214 O O . THR A 1 437 ? 17.560 11.388 24.020 1.00 82.44 437 THR A O 1
ATOM 3217 N N . VAL A 1 438 ? 17.837 9.260 24.699 1.00 86.44 438 VAL A N 1
ATOM 3218 C CA . VAL A 1 438 ? 19.284 9.189 24.432 1.00 86.44 438 VAL A CA 1
ATOM 3219 C C . VAL A 1 438 ? 19.591 9.476 22.961 1.00 86.44 438 VAL A C 1
ATOM 3221 O O . VAL A 1 438 ? 20.523 10.220 22.651 1.00 86.44 438 VAL A O 1
ATOM 3224 N N . LEU A 1 439 ? 18.800 8.929 22.033 1.00 84.81 439 LEU A N 1
ATOM 3225 C CA . LEU A 1 439 ? 18.970 9.182 20.600 1.00 84.81 439 LEU A CA 1
ATOM 3226 C C . LEU A 1 439 ? 18.730 10.653 20.245 1.00 84.81 439 LEU A C 1
ATOM 3228 O O . LEU A 1 439 ? 19.537 11.238 19.522 1.00 84.81 439 LEU A O 1
ATOM 3232 N N . LYS A 1 440 ? 17.669 11.273 20.780 1.00 83.06 440 LYS A N 1
ATOM 3233 C CA . LYS A 1 440 ? 17.393 12.708 20.594 1.00 83.06 440 LYS A CA 1
ATOM 3234 C C . LYS A 1 440 ? 18.538 13.568 21.129 1.00 83.06 440 LYS A C 1
ATOM 3236 O O . LYS A 1 440 ? 18.952 14.511 20.458 1.00 83.06 440 LYS A O 1
ATOM 3241 N N . GLU A 1 441 ? 19.080 13.227 22.295 1.00 86.75 441 GLU A N 1
ATOM 3242 C CA . GLU A 1 441 ? 20.208 13.943 22.892 1.00 86.75 441 GLU A CA 1
ATOM 3243 C C . GLU A 1 441 ? 21.481 13.829 22.036 1.00 86.75 441 GLU A C 1
ATOM 3245 O O . GLU A 1 441 ? 22.130 14.836 21.738 1.00 86.75 441 GLU A O 1
ATOM 3250 N N . ARG A 1 442 ? 21.825 12.614 21.587 1.00 87.56 442 ARG A N 1
ATOM 3251 C CA . ARG A 1 442 ? 22.985 12.374 20.713 1.00 87.56 442 ARG A CA 1
ATOM 3252 C C . ARG A 1 442 ? 22.842 13.097 19.375 1.00 87.56 442 ARG A C 1
ATOM 3254 O O . ARG A 1 442 ? 23.787 13.753 18.942 1.00 87.56 442 ARG A O 1
ATOM 3261 N N . ALA A 1 443 ? 21.665 13.032 18.755 1.00 83.44 443 ALA A N 1
ATOM 3262 C CA . ALA A 1 443 ? 21.381 13.734 17.508 1.00 83.44 443 ALA A CA 1
ATOM 3263 C C . ALA A 1 443 ? 21.517 15.256 17.674 1.00 83.44 443 ALA A C 1
ATOM 3265 O O . ALA A 1 443 ? 22.186 15.904 16.873 1.00 83.44 443 ALA A O 1
ATOM 3266 N N . ALA A 1 444 ? 20.971 15.827 18.753 1.00 83.56 444 ALA A N 1
ATOM 3267 C CA . ALA A 1 444 ? 21.108 17.254 19.044 1.00 83.56 444 ALA A CA 1
ATOM 3268 C C . ALA A 1 444 ? 22.579 17.675 19.221 1.00 83.56 444 ALA A C 1
ATOM 3270 O O . ALA A 1 444 ? 22.985 18.721 18.716 1.00 83.56 444 ALA A O 1
ATOM 3271 N N . LYS A 1 445 ? 23.401 16.853 19.889 1.00 83.94 445 LYS A N 1
ATOM 3272 C CA . LYS A 1 445 ? 24.850 17.091 20.031 1.00 83.94 445 LYS A CA 1
ATOM 3273 C C . LYS A 1 445 ? 25.587 17.056 18.687 1.00 83.94 445 LYS A C 1
ATOM 3275 O O . LYS A 1 445 ? 26.486 17.866 18.481 1.00 83.94 445 LYS A O 1
ATOM 3280 N N . LEU A 1 446 ? 25.215 16.148 17.783 1.00 81.38 446 LEU A N 1
ATOM 3281 C CA . LEU A 1 446 ? 25.808 16.049 16.443 1.00 81.38 446 LEU A CA 1
ATOM 3282 C C . LEU A 1 446 ? 25.434 17.241 15.557 1.00 81.38 446 LEU A C 1
ATOM 3284 O O . LEU A 1 446 ? 26.301 17.791 14.884 1.00 81.38 446 LEU A O 1
ATOM 3288 N N . LEU A 1 447 ? 24.173 17.678 15.600 1.00 76.31 447 LEU A N 1
ATOM 3289 C CA . LEU A 1 447 ? 23.700 18.834 14.834 1.00 76.31 447 LEU A CA 1
ATOM 3290 C C . LEU A 1 447 ? 24.366 20.142 15.290 1.00 76.31 447 LEU A C 1
ATOM 3292 O O . LEU A 1 447 ? 24.700 20.976 14.458 1.00 76.31 447 LEU A O 1
ATOM 3296 N N . ARG A 1 448 ? 24.647 20.290 16.592 1.00 75.69 448 ARG A N 1
ATOM 3297 C CA . ARG A 1 448 ? 25.372 21.449 17.149 1.00 75.69 448 ARG A CA 1
ATOM 3298 C C . ARG A 1 448 ? 26.852 21.522 16.762 1.00 75.69 448 ARG A C 1
ATOM 3300 O O . ARG A 1 448 ? 27.454 22.569 16.927 1.00 75.69 448 ARG A O 1
ATOM 3307 N N . LYS A 1 449 ? 27.464 20.430 16.290 1.00 47.06 449 LYS A N 1
ATOM 3308 C CA . LYS A 1 449 ? 28.874 20.420 15.850 1.00 47.06 449 LYS A CA 1
ATOM 3309 C C . LYS A 1 449 ? 29.058 20.805 14.376 1.00 47.06 449 LYS A C 1
ATOM 3311 O O . LYS A 1 449 ? 30.194 20.870 13.921 1.00 47.06 449 LYS A O 1
ATOM 3316 N N . LYS A 1 450 ? 27.965 21.030 13.640 1.00 48.09 450 LYS A N 1
ATOM 3317 C CA . LYS A 1 450 ? 27.968 21.489 12.241 1.00 48.09 450 LYS A CA 1
ATOM 3318 C C . LYS A 1 450 ? 27.594 22.976 12.082 1.00 48.09 450 LYS A C 1
ATOM 3320 O O . LYS A 1 450 ? 27.415 23.407 10.948 1.00 48.09 450 LYS A O 1
ATOM 3325 N N . SER A 1 451 ? 27.458 23.729 13.182 1.00 40.78 451 SER A N 1
ATOM 3326 C CA . SER A 1 451 ? 27.236 25.187 13.177 1.00 40.78 451 SER A CA 1
ATOM 3327 C C . SER A 1 451 ? 28.517 25.958 13.430 1.00 40.78 451 SER A C 1
ATOM 3329 O O . SER A 1 451 ? 29.183 25.591 14.429 1.00 40.78 451 SER A O 1
#

Foldseek 3Di:
DDDPLFPAQFPPLVVLVVLLVLLLVLQQQALQDDDPVNLVSLVVLLVVCPPPPLNVQSNVLSVQSVVHQRDLSSLLSSLVSNLLSQLVSLLSVVCSQCVLLVFDDDDAFDKDKDFDDPQCLVLLVVQLVLLSVSSRCHVLRDDPCSLVVCVVSLVCLCPRDPSLVVLSVLNVVLSVVSVVCPPSPPDPDDPRSVNSNSSSLNNLSSDRMDIDFDWDWDAQKKWQWQFWAWADDQFKTKIWTWTWIQDPNDTAIAIEIQMFTDHNLDDDLLSRLLRSPPCLQVLQLVLVQFIWGFTAIQGSQRYGGTDDIDTHGHDPSLVRLVVNSPHNHYGHDRSSRRGQQPAWAKDKAQAAWDADPNWTWGDRRPDTATEDCPRHDPLFQDDPVQSNQFRIFMTTWHADPSRTHGYTSWGHHDPRPHIGTNSNSSNSNDNDDPSRVVVVVVVVVVVVVVD